Protein AF-A0A6I6IRW6-F1 (afdb_monomer_lite)

pLDDT: mean 80.76, std 16.4, range [36.09, 98.0]

Secondary structure (DSSP, 8-state):
---EEEEEEEEEEE-TT-SB--EEEEEEEEES-SEEEEEEEETTTTEEEEEEEEPPTTSEEEEEEE-GGGT-BTT-TT-PEEEEEEESS-TT-EEEEEESS--EEETT-PPPEEEEEEEEPPGGGT-B-TTSPEEEEEEEEE-S--TT-PPEEEEEEEEETTT--EEEPPPEEEPTTSEEEEEEEE-SEEEEEEEEEEESS-EEEEEEEEEEPPP---TTS--PPEEEEPPPEEEEEE-TTS-EEEEEEEEEEPPTT--EEEEEEEEETTEEEEEEEEEEEE-S-EEEEEEEEEPSEEEEEEEEEEESTTPPPEEEEEEE------PPP--------------------------------PPPP--PPPPP----HHHHHHHHHHHHHHHHHHHHHHHHHHHHTT--HHHHHHHHHHHHHHHHHHHHHHHHHHHHHHHHTTSGGGHHHHHHHHHHHHHHHHHHHHHHHHHHHGGGT-HHHHHHHHHHHHHHHHHHHHHHHHHHHHT-SPPPTTS-GGG--PPPHHHHHHHHS--

Radius of gyration: 40.51 Å; chains: 1; bounding box: 77×99×131 Å

Foldseek 3Di:
DDKAWDWPDKAFEDAPPDQFGFKMKTKTFIPPFQKKKKWKWWDVVTDIWIDIWGQDPRRITMDMTTCNVVRHGLPPQAIKIKMKMARPVHRVHIDIDIDGNHHYDHPPQDFDKDDFDKDFDDLQRLQADLVQFGKIKTKIAGADDRPVNDWWKKWKWKAFPVPRDIDIFDIDGHDHRDIDMTMDTHAFGKIKMWIFTVPPHGDGHDIDIDGHHTRDQDPVRDFAWDKDWDDKDWDLDADPVFWIKIKTKMKTAGDRSFFWWKWKFKDDVPDTPDTAAIDGRHRGIDMGIGIDTHHFDKMKIWTQTPPPPVDGIDIDIDTHHTNPPPDDPDPDDDDDDDDDDDDDDDDDDDDDDDDPPPPDDPPPPPPPPDQDPDDPVLVVLLVQLVVLQVQLLCLLLVLLVCVLQCDDPVCVVVSVVSNVSSPVSNVSSLVSLLVSLVPPVLALVCLVVLVVLLVVLVVQLVVLVVQLVVVVVCVVRGPSSNVSSVVSNVSSVVSNVSSVVSNQQSVSDPPDPPDDPSSRHDDDVVSNCVNPPND

Sequence (535 aa):
MTCLISIAGGIAYRQSNQTQIDQFSVFGVAVDCPEVAVTLSVGTPAQTETATVAVGPTSAWSAQLDMSQYGLSCADASTSINVSVVCTSDPGCTAATKFNNVTCQTLDACPAFEKVGAVALSDAENGCNIDGERRVDLRATLMSAVPSGLPVVAQFCLQNLETGEETFLNAEVLTPQVPFTGTAHLPGGVYLYQLHVISPQPCPGPLGVLDVAACPVTDTGTVCPLVIIGDKTISDKCTPEGRRIVDLSATITPEPGYPADVVLKVMQGDTDIAEIDTVLGATTQTTLSGSRHLVPGDYRVIADVTGPSACNGNGADFTVPPCLFGGPPDLEEPDDTPDNDIPGNDTPGGEDTISTDEDTTRPPPDRTPPPRGGINWCLILFWTGFALFLTGAVAVGVGYCAIGLGVHPIWVGIWALIINVGMVMLIIGTLLLTVWIFLCGSCAINCDALKWFRDVLIVLDVVFAALVALGGVIIALSPLCFVGWIIDVGFTSYLLLLAHFWVFFSGCEEYSDWWPDALQFTMPDSLRAHCGRDG

Organism: NCBI:txid2494550

Structure (mmCIF, N/CA/C/O backbone):
data_AF-A0A6I6IRW6-F1
#
_entry.id   AF-A0A6I6IRW6-F1
#
loop_
_atom_site.group_PDB
_atom_site.id
_atom_site.type_symbol
_atom_site.label_atom_id
_atom_site.label_alt_id
_atom_site.label_comp_id
_atom_site.label_asym_id
_atom_site.label_entity_id
_atom_site.label_seq_id
_atom_site.pdbx_PDB_ins_code
_atom_site.Cartn_x
_atom_site.Cartn_y
_atom_site.Cartn_z
_atom_site.occupancy
_atom_site.B_iso_or_equiv
_atom_site.auth_seq_id
_atom_site.auth_comp_id
_atom_site.auth_asym_id
_atom_site.auth_atom_id
_atom_site.pdbx_PDB_model_num
ATOM 1 N N . MET A 1 1 ? -1.597 40.859 -15.520 1.00 57.78 1 MET A N 1
ATOM 2 C CA . MET A 1 1 ? -2.211 39.694 -14.859 1.00 57.78 1 MET A CA 1
ATOM 3 C C . MET A 1 1 ? -3.279 40.248 -13.940 1.00 57.78 1 MET A C 1
ATOM 5 O O . MET A 1 1 ? -3.002 41.223 -13.253 1.00 57.78 1 MET A O 1
ATOM 9 N N . THR A 1 2 ? -4.517 39.781 -14.062 1.00 79.56 2 THR A N 1
ATOM 10 C CA . THR A 1 2 ? -5.640 40.249 -13.238 1.00 79.56 2 THR A CA 1
ATOM 11 C C . THR A 1 2 ? -5.743 39.337 -12.030 1.00 79.56 2 THR A C 1
ATOM 13 O O . THR A 1 2 ? -6.193 38.205 -12.182 1.00 79.56 2 THR A O 1
ATOM 16 N N . CYS A 1 3 ? -5.327 39.831 -10.864 1.00 88.38 3 CYS A N 1
ATOM 17 C CA . CYS A 1 3 ? -5.538 39.135 -9.602 1.00 88.38 3 CYS A CA 1
ATOM 18 C C . CYS A 1 3 ? -7.039 38.870 -9.402 1.00 88.38 3 CYS A C 1
ATOM 20 O O . CYS A 1 3 ? -7.878 39.741 -9.659 1.00 88.38 3 CYS A O 1
ATOM 22 N N . LEU A 1 4 ? -7.375 37.650 -8.984 1.00 92.69 4 LEU A N 1
ATOM 23 C CA . LEU A 1 4 ? -8.749 37.202 -8.776 1.00 92.69 4 LEU A CA 1
ATOM 24 C C . LEU A 1 4 ? -8.869 36.632 -7.369 1.00 92.69 4 LEU A C 1
ATOM 26 O O . LEU A 1 4 ? -8.273 35.601 -7.085 1.00 92.69 4 LEU A O 1
ATOM 30 N N . ILE A 1 5 ? -9.685 37.253 -6.518 1.00 91.88 5 ILE A N 1
ATOM 31 C CA . ILE A 1 5 ? -10.050 36.710 -5.205 1.00 91.88 5 ILE A CA 1
ATOM 32 C C . ILE A 1 5 ? -11.545 36.411 -5.195 1.00 91.88 5 ILE A C 1
ATOM 34 O O . ILE A 1 5 ? -12.363 37.217 -5.635 1.00 91.88 5 ILE A O 1
ATOM 38 N N . SER A 1 6 ? -11.912 35.250 -4.663 1.00 88.81 6 SER A N 1
ATOM 39 C CA . SER A 1 6 ? -13.294 34.861 -4.406 1.00 88.81 6 SER A CA 1
ATOM 40 C C . SER A 1 6 ? -13.419 34.251 -3.015 1.00 88.81 6 SER A C 1
ATOM 42 O O . SER A 1 6 ? -12.537 33.522 -2.563 1.00 88.81 6 SER A O 1
ATOM 44 N N . ILE A 1 7 ? -14.523 34.555 -2.333 1.00 84.94 7 ILE A N 1
ATOM 45 C CA . ILE A 1 7 ? -14.878 33.947 -1.048 1.00 84.94 7 ILE A CA 1
ATOM 46 C C . ILE A 1 7 ? -15.885 32.842 -1.349 1.00 84.94 7 ILE A C 1
ATOM 48 O O . ILE A 1 7 ? -16.974 33.125 -1.849 1.00 84.94 7 ILE A O 1
ATOM 52 N N . ALA A 1 8 ? -15.519 31.595 -1.066 1.00 72.25 8 ALA A N 1
ATOM 53 C CA . ALA A 1 8 ? -16.353 30.434 -1.360 1.00 72.25 8 ALA A CA 1
ATOM 54 C C . ALA A 1 8 ? -17.365 30.154 -0.239 1.00 72.25 8 ALA A C 1
ATOM 56 O O . ALA A 1 8 ? -18.470 29.684 -0.509 1.00 72.25 8 ALA A O 1
ATOM 57 N N . GLY A 1 9 ? -17.017 30.463 1.013 1.00 76.19 9 GLY A N 1
ATOM 58 C CA . GLY A 1 9 ? -17.899 30.215 2.148 1.00 76.19 9 GLY A CA 1
ATOM 59 C C . GLY A 1 9 ? -17.371 30.745 3.476 1.00 76.19 9 GLY A C 1
ATOM 60 O O . GLY A 1 9 ? -16.243 31.225 3.579 1.00 76.19 9 GLY A O 1
ATOM 61 N N . GLY A 1 10 ? -18.233 30.676 4.490 1.00 79.56 10 GLY A N 1
ATOM 62 C CA . GLY A 1 10 ? -17.945 31.083 5.859 1.00 79.56 10 GLY A CA 1
ATOM 63 C C . GLY A 1 10 ? -18.804 30.292 6.842 1.00 79.56 10 GLY A C 1
ATOM 64 O O . GLY A 1 10 ? -19.973 30.017 6.557 1.00 79.56 10 GLY A O 1
ATOM 65 N N . ILE A 1 11 ? -18.223 29.883 7.969 1.00 78.00 11 ILE A N 1
ATOM 66 C CA . ILE A 1 11 ? -18.845 28.971 8.936 1.00 78.00 11 ILE A CA 1
ATOM 67 C C . ILE A 1 11 ? -18.539 29.452 10.351 1.00 78.00 11 ILE A C 1
ATOM 69 O O . ILE A 1 11 ? -17.380 29.695 10.682 1.00 78.00 11 ILE A O 1
ATOM 73 N N . ALA A 1 12 ? -19.575 29.563 11.187 1.00 83.12 12 ALA A N 1
ATOM 74 C CA . ALA A 1 12 ? -19.415 29.801 12.618 1.00 83.12 12 ALA A CA 1
ATOM 75 C C . ALA A 1 12 ? -19.366 28.494 13.402 1.00 83.12 12 ALA A C 1
ATOM 77 O O . ALA A 1 12 ? -20.133 27.563 13.143 1.00 83.12 12 ALA A O 1
ATOM 78 N N . TYR A 1 13 ? -18.536 28.495 14.432 1.00 75.38 13 TYR A N 1
ATOM 79 C CA . TYR A 1 13 ? -18.331 27.384 15.341 1.00 75.38 13 TYR A CA 1
ATOM 80 C C . TYR A 1 13 ? -18.676 27.774 16.765 1.00 75.38 13 TYR A C 1
ATOM 82 O O . TYR A 1 13 ? -18.408 28.895 17.187 1.00 75.38 13 TYR A O 1
ATOM 90 N N . ARG A 1 14 ? -19.223 26.816 17.508 1.00 82.75 14 ARG A N 1
ATOM 91 C CA . ARG A 1 14 ? -19.451 26.892 18.953 1.00 82.75 14 ARG A CA 1
ATOM 92 C C . ARG A 1 14 ? -18.937 25.627 19.628 1.00 82.75 14 ARG A C 1
ATOM 94 O O . ARG A 1 14 ? -19.037 24.537 19.054 1.00 82.75 14 ARG A O 1
ATOM 101 N N . GLN A 1 15 ? -18.460 25.721 20.860 1.00 76.81 15 GLN A N 1
ATOM 102 C CA . GLN A 1 15 ? -18.271 24.542 21.703 1.00 76.81 15 GLN A CA 1
ATOM 103 C C . GLN A 1 15 ? -19.619 23.856 21.986 1.00 76.81 15 GLN A C 1
ATOM 105 O O . GLN A 1 15 ? -20.660 24.512 22.062 1.00 76.81 15 GLN A O 1
ATOM 110 N N . SER A 1 16 ? -19.630 22.527 22.152 1.00 70.69 16 SER A N 1
ATOM 111 C CA . SER A 1 16 ? -20.863 21.724 22.297 1.00 70.69 16 SER A CA 1
ATOM 112 C C . SER A 1 16 ? -21.790 22.168 23.430 1.00 70.69 16 SER A C 1
ATOM 114 O O . SER A 1 16 ? -23.002 21.980 23.335 1.00 70.69 16 SER A O 1
ATOM 116 N N . ASN A 1 17 ? -21.242 22.821 24.456 1.00 76.69 17 ASN A N 1
ATOM 117 C CA . ASN A 1 17 ? -21.985 23.325 25.610 1.00 76.69 17 ASN A CA 1
ATOM 118 C C . ASN A 1 17 ? -22.231 24.843 25.588 1.00 76.69 17 ASN A C 1
ATOM 120 O O . ASN A 1 17 ? -22.717 25.389 26.578 1.00 76.69 17 ASN A O 1
ATOM 124 N N . GLN A 1 18 ? -21.900 25.536 24.496 1.00 78.38 18 GLN A N 1
ATOM 125 C CA . GLN A 1 18 ? -22.029 26.988 24.391 1.00 78.38 18 GLN A CA 1
ATOM 126 C C . GLN A 1 18 ? -23.021 27.395 23.297 1.00 78.38 18 GLN A C 1
ATOM 128 O O . GLN A 1 18 ? -23.197 26.722 22.282 1.00 78.38 18 GLN A O 1
ATOM 133 N N . THR A 1 19 ? -23.724 28.505 23.521 1.00 80.69 19 THR A N 1
ATOM 134 C CA . THR A 1 19 ? -24.607 29.133 22.523 1.00 80.69 19 THR A CA 1
ATOM 135 C C . THR A 1 19 ? -23.901 30.223 21.722 1.00 80.69 19 THR A C 1
ATOM 137 O O . THR A 1 19 ? -24.458 30.683 20.722 1.00 80.69 19 THR A O 1
ATOM 140 N N . GLN A 1 20 ? -22.705 30.624 22.159 1.00 86.50 20 GLN A N 1
ATOM 141 C CA . GLN A 1 20 ? -21.897 31.662 21.536 1.00 86.50 20 GLN A CA 1
ATOM 142 C C . GLN A 1 20 ? -21.004 31.092 20.432 1.00 86.50 20 GLN A C 1
ATOM 144 O O . GLN A 1 20 ? -20.639 29.920 20.458 1.00 86.50 20 GLN A O 1
ATOM 149 N N . ILE A 1 21 ? -20.707 31.927 19.441 1.00 85.12 21 ILE A N 1
ATOM 150 C CA . ILE A 1 21 ? -19.752 31.652 18.376 1.00 85.12 21 ILE A CA 1
ATOM 151 C C . ILE A 1 21 ? -18.355 31.894 18.941 1.00 85.12 21 ILE A C 1
ATOM 153 O O . ILE A 1 21 ? -18.014 33.025 19.278 1.00 85.12 21 ILE A O 1
ATOM 157 N N . ASP A 1 22 ? -17.552 30.841 18.993 1.00 84.81 22 ASP A N 1
ATOM 158 C CA . ASP A 1 22 ? -16.165 30.889 19.454 1.00 84.81 22 ASP A CA 1
ATOM 159 C C . ASP A 1 22 ? -15.208 31.181 18.306 1.00 84.81 22 ASP A C 1
ATOM 161 O O . ASP A 1 22 ? -14.236 31.907 18.468 1.00 84.81 22 ASP A O 1
ATOM 165 N N . GLN A 1 23 ? -15.479 30.627 17.125 1.00 85.19 23 GLN A N 1
ATOM 166 C CA . GLN A 1 23 ? -14.617 30.778 15.958 1.00 85.19 23 GLN A CA 1
ATOM 167 C C . GLN A 1 23 ? -15.446 30.979 14.697 1.00 85.19 23 GLN A C 1
ATOM 169 O O . GLN A 1 23 ? -16.548 30.446 14.563 1.00 85.19 23 GLN A O 1
ATOM 174 N N . PHE A 1 24 ? -14.895 31.718 13.741 1.00 85.62 24 PHE A N 1
ATOM 175 C CA . PHE A 1 24 ? -15.445 31.830 12.398 1.00 85.62 24 PHE A CA 1
ATOM 176 C C . PHE A 1 24 ? -14.357 31.512 11.379 1.00 85.62 24 PHE A C 1
ATOM 178 O O . PHE A 1 24 ? -13.295 32.134 11.382 1.00 85.62 24 PHE A O 1
ATOM 185 N N . SER A 1 25 ? -14.612 30.528 10.519 1.00 81.50 25 SER A N 1
ATOM 186 C CA . SER A 1 25 ? -13.701 30.174 9.433 1.00 81.50 25 SER A CA 1
ATOM 187 C C . SER A 1 25 ? -14.251 30.652 8.100 1.00 81.50 25 SER A C 1
ATOM 189 O O . SER A 1 25 ? -15.447 30.526 7.839 1.00 81.50 25 SER A O 1
ATOM 191 N N . VAL A 1 26 ? -13.374 31.199 7.264 1.00 84.44 26 VAL A N 1
ATOM 192 C CA . VAL A 1 26 ? -13.672 31.663 5.906 1.00 84.44 26 VAL A CA 1
ATOM 193 C C . VAL A 1 26 ? -12.681 31.018 4.962 1.00 84.44 26 VAL A C 1
ATOM 195 O O . VAL A 1 26 ? -11.491 30.987 5.253 1.00 84.44 26 VAL A O 1
ATOM 198 N N . PHE A 1 27 ? -13.156 30.559 3.814 1.00 85.81 27 PHE A N 1
ATOM 199 C CA . PHE A 1 27 ? -12.310 29.961 2.790 1.00 85.81 27 PHE A CA 1
ATOM 200 C C . PHE A 1 27 ? -12.699 30.450 1.398 1.00 85.81 27 PHE A C 1
ATOM 202 O O . PHE A 1 27 ? -13.825 30.908 1.156 1.00 85.81 27 PHE A O 1
ATOM 209 N N . GLY A 1 28 ? -11.758 30.349 0.468 1.00 84.50 28 GLY A N 1
ATOM 210 C CA . GLY A 1 28 ? -11.929 30.841 -0.888 1.00 84.50 28 GLY A CA 1
ATOM 211 C C . GLY A 1 28 ? -10.771 30.496 -1.810 1.00 84.50 28 GLY A C 1
ATOM 212 O O . GLY A 1 28 ? -9.966 29.611 -1.522 1.00 84.50 28 GLY A O 1
ATOM 213 N N . VAL A 1 29 ? -10.724 31.199 -2.940 1.00 82.50 29 VAL A N 1
ATOM 214 C CA . VAL A 1 29 ? -9.685 31.057 -3.967 1.00 82.50 29 VAL A CA 1
ATOM 215 C C . VAL A 1 29 ? -9.085 32.431 -4.263 1.00 82.50 29 VAL A C 1
ATOM 217 O O . VAL A 1 29 ? -9.817 33.421 -4.297 1.00 82.50 29 VAL A O 1
ATOM 220 N N . ALA A 1 30 ? -7.773 32.506 -4.447 1.00 86.38 30 ALA A N 1
ATOM 221 C CA . ALA A 1 30 ? -7.005 33.694 -4.776 1.00 86.38 30 ALA A CA 1
ATOM 222 C C . ALA A 1 30 ? -5.927 33.342 -5.817 1.00 86.38 30 ALA A C 1
ATOM 224 O O . ALA A 1 30 ? -4.995 32.604 -5.523 1.00 86.38 30 ALA A O 1
ATOM 225 N N . VAL A 1 31 ? -6.061 33.848 -7.041 1.00 88.69 31 VAL A N 1
ATOM 226 C CA . VAL A 1 31 ? -5.102 33.638 -8.140 1.00 88.69 31 VAL A CA 1
ATOM 227 C C . VAL A 1 31 ? -4.170 34.843 -8.225 1.00 88.69 31 VAL A C 1
ATOM 229 O O . VAL A 1 31 ? -4.629 35.979 -8.084 1.00 88.69 31 VAL A O 1
ATOM 232 N N . ASP A 1 32 ? -2.882 34.595 -8.474 1.00 90.69 32 ASP A N 1
ATOM 233 C CA . ASP A 1 32 ? -1.818 35.613 -8.514 1.00 90.69 32 ASP A CA 1
ATOM 234 C C . ASP A 1 32 ? -1.683 36.408 -7.201 1.00 90.69 32 ASP A C 1
ATOM 236 O O . ASP A 1 32 ? -1.299 37.578 -7.191 1.00 90.69 32 ASP A O 1
ATOM 240 N N . CYS A 1 33 ? -2.000 35.764 -6.078 1.00 93.00 33 CYS A N 1
ATOM 241 C CA . CYS A 1 33 ? -1.915 36.345 -4.751 1.00 93.00 33 CYS A CA 1
ATOM 242 C C . CYS A 1 33 ? -1.283 35.326 -3.794 1.00 93.00 33 CYS A C 1
ATOM 244 O O . CYS A 1 33 ? -1.919 34.315 -3.518 1.00 93.00 33 CYS A O 1
ATOM 246 N N . PRO A 1 34 ? -0.052 35.538 -3.300 1.00 90.12 34 PRO A N 1
ATOM 247 C CA . PRO A 1 34 ? 0.618 34.573 -2.427 1.00 90.12 34 PRO A CA 1
ATOM 248 C C . PRO A 1 34 ? 0.048 34.560 -1.002 1.00 90.12 34 PRO A C 1
ATOM 250 O O . PRO A 1 34 ? 0.227 33.588 -0.274 1.00 90.12 34 PRO A O 1
ATOM 253 N N . GLU A 1 35 ? -0.628 35.632 -0.584 1.00 94.19 35 GLU A N 1
ATOM 254 C CA . GLU A 1 35 ? -1.120 35.803 0.779 1.00 94.19 35 GLU A CA 1
ATOM 255 C C . GLU A 1 35 ? -2.319 36.761 0.808 1.00 94.19 35 GLU A C 1
ATOM 257 O O . GLU A 1 35 ? -2.331 37.796 0.135 1.00 94.19 35 GLU A O 1
ATOM 262 N N . VAL A 1 36 ? -3.336 36.427 1.604 1.00 93.69 36 VAL A N 1
ATOM 263 C CA . VAL A 1 36 ? -4.553 37.230 1.758 1.00 93.69 36 VAL A CA 1
ATOM 264 C C . VAL A 1 36 ? -4.755 37.674 3.205 1.00 93.69 36 VAL A C 1
ATOM 266 O O . VAL A 1 36 ? -4.555 36.905 4.145 1.00 93.69 36 VAL A O 1
ATOM 269 N N . ALA A 1 37 ? -5.203 38.917 3.383 1.00 97.19 37 ALA A N 1
ATOM 270 C CA . ALA A 1 37 ? -5.685 39.451 4.651 1.00 97.19 37 ALA A CA 1
ATOM 271 C C . ALA A 1 37 ? -7.216 39.350 4.694 1.00 97.19 37 ALA A C 1
ATOM 273 O O . ALA A 1 37 ? -7.911 39.959 3.879 1.00 97.19 37 ALA A O 1
ATOM 274 N N . VAL A 1 38 ? -7.736 38.574 5.641 1.00 95.56 38 VAL A N 1
ATOM 275 C CA . VAL A 1 38 ? -9.163 38.317 5.850 1.00 95.56 38 VAL A CA 1
ATOM 276 C C . VAL A 1 38 ? -9.634 39.112 7.060 1.00 95.56 38 VAL A C 1
ATOM 278 O O . VAL A 1 38 ? -9.212 38.836 8.178 1.00 95.56 38 VAL A O 1
ATOM 281 N N . THR A 1 39 ? -10.528 40.076 6.852 1.00 96.31 39 THR A N 1
ATOM 282 C CA . THR A 1 39 ? -11.129 40.910 7.899 1.00 96.31 39 THR A CA 1
ATOM 283 C C . THR A 1 39 ? -12.602 40.559 8.085 1.00 96.31 39 THR A C 1
ATOM 285 O O . THR A 1 39 ? -13.400 40.645 7.148 1.00 96.31 39 THR A O 1
ATOM 288 N N . LEU A 1 40 ? -12.986 40.214 9.311 1.00 93.94 40 LEU A N 1
ATOM 289 C CA . LEU A 1 40 ? -14.375 40.074 9.739 1.00 93.94 40 LEU A CA 1
ATOM 290 C C . LEU A 1 40 ? -14.866 41.376 10.360 1.00 93.94 40 LEU A C 1
ATOM 292 O O . LEU A 1 40 ? -14.113 42.072 11.032 1.00 93.94 40 LEU A O 1
ATOM 296 N N . SER A 1 41 ? -16.135 41.716 10.155 1.00 93.00 41 SER A N 1
ATOM 297 C CA . SER A 1 41 ? -16.793 42.850 10.808 1.00 93.00 41 SER A CA 1
ATOM 298 C C . SER A 1 41 ? -18.190 42.464 11.277 1.00 93.00 41 SER A C 1
ATOM 300 O O . SER A 1 41 ? -19.025 42.054 10.461 1.00 93.00 41 SER A O 1
ATOM 302 N N . VAL A 1 42 ? -18.463 42.621 12.576 1.00 90.12 42 VAL A N 1
ATOM 303 C CA . VAL A 1 42 ? -19.736 42.218 13.197 1.00 90.12 42 VAL A CA 1
ATOM 304 C C . VAL A 1 42 ? -20.326 43.325 14.072 1.00 90.12 42 VAL A C 1
ATOM 306 O O . VAL A 1 42 ? -19.604 44.048 14.752 1.00 90.12 42 VAL A O 1
ATOM 309 N N . GLY A 1 43 ? -21.658 43.447 14.060 1.00 81.44 43 GLY A N 1
ATOM 310 C CA . GLY A 1 43 ? -22.417 44.317 14.965 1.00 81.44 43 GLY A CA 1
ATOM 311 C C . GLY A 1 43 ? -22.383 45.819 14.642 1.00 81.44 43 GLY A C 1
ATOM 312 O O . GLY A 1 43 ? -21.871 46.261 13.613 1.00 81.44 43 GLY A O 1
ATOM 313 N N . THR A 1 44 ? -22.988 46.605 15.539 1.00 78.00 44 THR A N 1
ATOM 314 C CA . THR A 1 44 ? -22.980 48.079 15.540 1.00 78.00 44 THR A CA 1
ATOM 315 C C . THR A 1 44 ? -22.814 48.585 16.982 1.00 78.00 44 THR A C 1
ATOM 317 O O . THR A 1 44 ? -23.746 48.400 17.769 1.00 78.00 44 THR A O 1
ATOM 320 N N . PRO A 1 45 ? -21.690 49.237 17.350 1.00 79.62 45 PRO A N 1
ATOM 321 C CA . PRO A 1 45 ? -20.544 49.586 16.500 1.00 79.62 45 PRO A CA 1
ATOM 322 C C . PRO A 1 45 ? -19.818 48.346 15.955 1.00 79.62 45 PRO A C 1
ATOM 324 O O . PRO A 1 45 ? -19.811 47.306 16.604 1.00 79.62 45 PRO A O 1
ATOM 327 N N . ALA A 1 46 ? -19.259 48.458 14.745 1.00 83.50 46 ALA A N 1
ATOM 328 C CA . ALA A 1 46 ? -18.603 47.338 14.077 1.00 83.50 46 ALA A CA 1
ATOM 329 C C . ALA A 1 46 ? -17.332 46.940 14.837 1.00 83.50 46 ALA A C 1
ATOM 331 O O . ALA A 1 46 ? -16.416 47.747 14.991 1.00 83.50 46 ALA A O 1
ATOM 332 N N . GLN A 1 47 ? -17.297 45.700 15.307 1.00 89.12 47 GLN A N 1
ATOM 333 C CA . GLN A 1 47 ? -16.109 45.060 15.858 1.00 89.12 47 GLN A CA 1
ATOM 334 C C . GLN A 1 47 ? -15.413 44.287 14.740 1.00 89.12 47 GLN A C 1
ATOM 336 O O . GLN A 1 47 ? -16.098 43.669 13.920 1.00 89.12 47 GLN A O 1
ATOM 341 N N . THR A 1 48 ? -14.081 44.355 14.675 1.00 91.62 48 THR A N 1
ATOM 342 C CA . THR A 1 48 ? -13.308 43.808 13.555 1.00 91.62 48 THR A CA 1
ATOM 343 C C . THR A 1 48 ? -12.184 42.895 14.010 1.00 91.62 48 THR A C 1
ATOM 345 O O . THR A 1 48 ? -11.376 43.305 14.837 1.00 91.62 48 THR A O 1
ATOM 348 N N . GLU A 1 49 ? -12.076 41.731 13.376 1.00 93.12 49 GLU A N 1
ATOM 349 C CA . GLU A 1 49 ? -10.982 40.771 13.558 1.00 93.12 49 GLU A CA 1
ATOM 350 C C . GLU A 1 49 ? -10.272 40.586 12.214 1.00 93.12 49 GLU A C 1
ATOM 352 O O . GLU A 1 49 ? -10.940 40.595 11.181 1.00 93.12 49 GLU A O 1
ATOM 357 N N . THR A 1 50 ? -8.943 40.458 12.179 1.00 94.62 50 THR A N 1
ATOM 358 C CA . THR A 1 50 ? -8.202 40.248 10.920 1.00 94.62 50 THR A CA 1
ATOM 359 C C . THR A 1 50 ? -7.164 39.147 11.073 1.00 94.62 50 THR A C 1
ATOM 361 O O . THR A 1 50 ? -6.410 39.145 12.040 1.00 94.62 50 THR A O 1
ATOM 364 N N . ALA A 1 51 ? -7.106 38.246 10.095 1.00 92.81 51 ALA A N 1
ATOM 365 C CA . ALA A 1 51 ? -6.103 37.194 9.992 1.00 92.81 51 ALA A CA 1
ATOM 366 C C . ALA A 1 51 ? -5.429 37.242 8.619 1.00 92.81 51 ALA A C 1
ATOM 368 O O . ALA A 1 51 ? -6.082 37.504 7.609 1.00 92.81 51 ALA A O 1
ATOM 369 N N . THR A 1 52 ? -4.133 36.960 8.584 1.00 94.75 52 THR A N 1
ATOM 370 C CA . THR A 1 52 ? -3.350 36.877 7.349 1.00 94.75 52 THR A CA 1
ATOM 371 C C . THR A 1 52 ? -2.994 35.423 7.089 1.00 94.75 52 THR A C 1
ATOM 373 O O . THR A 1 52 ? -2.488 34.755 7.990 1.00 94.75 52 THR A O 1
ATOM 376 N N . VAL A 1 53 ? -3.272 34.925 5.884 1.00 86.50 53 VAL A N 1
ATOM 377 C CA . VAL A 1 53 ? -3.053 33.518 5.526 1.00 86.50 53 VAL A CA 1
ATOM 378 C C . VAL A 1 53 ? -2.392 33.381 4.162 1.00 86.50 53 VAL A C 1
ATOM 380 O O . VAL A 1 53 ? -2.739 34.088 3.214 1.00 86.50 53 VAL A O 1
ATOM 383 N N . ALA A 1 54 ? -1.439 32.455 4.072 1.00 86.94 54 ALA A N 1
ATOM 384 C CA . ALA A 1 54 ? -0.803 32.096 2.814 1.00 86.94 54 ALA A CA 1
ATOM 385 C C . ALA A 1 54 ? -1.805 31.393 1.889 1.00 86.94 54 ALA A C 1
ATOM 387 O O . ALA A 1 54 ? -2.664 30.626 2.336 1.00 86.94 54 ALA A O 1
ATOM 388 N N . VAL A 1 55 ? -1.685 31.656 0.593 1.00 78.19 55 VAL A N 1
ATOM 389 C CA . VAL A 1 55 ? -2.472 31.002 -0.449 1.00 78.19 55 VAL A CA 1
ATOM 390 C C . VAL A 1 55 ? -1.709 29.774 -0.928 1.00 78.19 55 VAL A C 1
ATOM 392 O O . VAL A 1 55 ? -0.523 29.845 -1.249 1.00 78.19 55 VAL A O 1
ATOM 395 N N . GLY A 1 56 ? -2.392 28.632 -0.952 1.00 66.00 56 GLY A N 1
ATOM 396 C CA . GLY A 1 56 ? -1.810 27.370 -1.383 1.00 66.00 56 GLY A CA 1
ATOM 397 C C . GLY A 1 56 ? -1.503 27.334 -2.887 1.00 66.00 56 GLY A C 1
ATOM 398 O O . GLY A 1 56 ? -1.990 28.168 -3.655 1.00 66.00 56 GLY A O 1
ATOM 399 N N . PRO A 1 57 ? -0.754 26.319 -3.349 1.00 60.12 57 PRO A N 1
ATOM 400 C CA . PRO A 1 57 ? -0.351 26.186 -4.753 1.00 60.12 57 PRO A CA 1
ATOM 401 C C . PRO A 1 57 ? -1.538 26.050 -5.725 1.00 60.12 57 PRO A C 1
ATOM 403 O O . PRO A 1 57 ? -1.429 26.410 -6.893 1.00 60.12 57 PRO A O 1
ATOM 406 N N . THR A 1 58 ? -2.702 25.599 -5.247 1.00 57.53 58 THR A N 1
ATOM 407 C CA . THR A 1 58 ? -3.955 25.507 -6.019 1.00 57.53 58 THR A CA 1
ATOM 408 C C . THR A 1 58 ? -4.763 26.802 -6.037 1.00 57.53 58 THR A C 1
ATOM 410 O O . THR A 1 58 ? -5.931 26.794 -6.421 1.00 57.53 58 THR A O 1
ATOM 413 N N . SER A 1 59 ? -4.181 27.917 -5.586 1.00 77.94 59 SER A N 1
ATOM 414 C CA . SER A 1 59 ? -4.891 29.177 -5.349 1.00 77.94 59 SER A CA 1
ATOM 415 C C . SER A 1 59 ? -5.929 29.110 -4.215 1.00 77.94 59 SER A C 1
ATOM 417 O O . SER A 1 59 ? -6.639 30.082 -3.998 1.00 77.94 59 SER A O 1
ATOM 419 N N . ALA A 1 60 ? -6.062 28.010 -3.466 1.00 71.56 60 ALA A N 1
ATOM 420 C CA . ALA A 1 60 ? -7.001 27.920 -2.343 1.00 71.56 60 ALA A CA 1
ATOM 421 C C . ALA A 1 60 ? -6.445 28.572 -1.063 1.00 71.56 60 ALA A C 1
ATOM 423 O O . ALA A 1 60 ? -5.243 28.531 -0.804 1.00 71.56 60 ALA A O 1
ATOM 424 N N . TRP A 1 61 ? -7.323 29.135 -0.230 1.00 83.19 61 TRP A N 1
ATOM 425 C CA . TRP A 1 61 ? -6.964 29.686 1.082 1.00 83.19 61 TRP A CA 1
ATOM 426 C C . TRP A 1 61 ? -8.071 29.454 2.119 1.00 83.19 61 TRP A C 1
ATOM 428 O O . TRP A 1 61 ? -9.250 29.321 1.778 1.00 83.19 61 TRP A O 1
ATOM 438 N N . SER A 1 62 ? -7.690 29.423 3.400 1.00 81.62 62 SER A N 1
ATOM 439 C CA . SER A 1 62 ? -8.605 29.330 4.543 1.00 81.62 62 SER A CA 1
ATOM 440 C C . SER A 1 62 ? -8.056 30.127 5.721 1.00 81.62 62 SER A C 1
ATOM 442 O O . SER A 1 62 ? -6.874 30.029 6.036 1.00 81.62 62 SER A O 1
ATOM 444 N N . ALA A 1 63 ? -8.914 30.912 6.366 1.00 82.25 63 ALA A N 1
ATOM 445 C CA . ALA A 1 63 ? -8.607 31.667 7.570 1.00 82.25 63 ALA A CA 1
ATOM 446 C C . ALA A 1 63 ? -9.541 31.256 8.710 1.00 82.25 63 ALA A C 1
ATOM 448 O O . ALA A 1 63 ? -10.731 31.002 8.503 1.00 82.25 63 ALA A O 1
ATOM 449 N N . GLN A 1 64 ? -8.998 31.222 9.924 1.00 83.19 64 GLN A N 1
ATOM 450 C CA . GLN A 1 64 ? -9.750 31.068 11.165 1.00 83.19 64 GLN A CA 1
ATOM 451 C C . GLN A 1 64 ? -9.580 32.325 12.005 1.00 83.19 64 GLN A C 1
ATOM 453 O O . GLN A 1 64 ? -8.463 32.803 12.188 1.00 83.19 64 GLN A O 1
ATOM 458 N N . LEU A 1 65 ? -10.690 32.847 12.514 1.00 89.31 65 LEU A N 1
ATOM 459 C CA . LEU A 1 65 ? -10.712 34.038 13.348 1.00 89.31 65 LEU A CA 1
ATOM 460 C C . LEU A 1 65 ? -11.446 33.728 14.654 1.00 89.31 65 LEU A C 1
ATOM 462 O O . LEU A 1 65 ? -12.506 33.094 14.641 1.00 89.31 65 LEU A O 1
ATOM 466 N N . ASP A 1 66 ? -10.863 34.156 15.773 1.00 86.75 66 ASP A N 1
ATOM 467 C CA . ASP A 1 66 ? -11.440 34.001 17.109 1.00 86.75 66 ASP A CA 1
ATOM 468 C C . ASP A 1 66 ? -12.557 35.033 17.311 1.00 86.75 66 ASP A C 1
ATOM 470 O O . ASP A 1 66 ? -12.362 36.241 17.164 1.00 86.75 66 ASP A O 1
ATOM 474 N N . MET A 1 67 ? -13.749 34.536 17.627 1.00 87.62 67 MET A N 1
ATOM 475 C CA . MET A 1 67 ? -14.955 35.332 17.827 1.00 87.62 67 MET A CA 1
ATOM 476 C C . MET A 1 67 ? -15.456 35.301 19.273 1.00 87.62 67 MET A C 1
ATOM 478 O O . MET A 1 67 ? -16.442 35.978 19.581 1.00 87.62 67 MET A O 1
ATOM 482 N N . SER A 1 68 ? -14.773 34.572 20.163 1.00 84.44 68 SER A N 1
ATOM 483 C CA . SER A 1 68 ? -15.188 34.350 21.555 1.00 84.44 68 SER A CA 1
ATOM 484 C C . SER A 1 68 ? -15.396 35.657 22.333 1.00 84.44 68 SER A C 1
ATOM 486 O O . SER A 1 68 ? -16.292 35.770 23.170 1.00 84.44 68 SER A O 1
ATOM 488 N N . GLN A 1 69 ? -14.631 36.698 21.999 1.00 87.19 69 GLN A N 1
ATOM 489 C CA . GLN A 1 69 ? -14.714 38.027 22.611 1.00 87.19 69 GLN A CA 1
ATOM 490 C C . GLN A 1 69 ? -15.951 38.852 22.207 1.00 87.19 69 GLN A C 1
ATOM 492 O O . GLN A 1 69 ? -16.283 39.827 22.884 1.00 87.19 69 GLN A O 1
ATOM 497 N N . TYR A 1 70 ? -16.649 38.484 21.128 1.00 86.44 70 TYR A N 1
ATOM 498 C CA . TYR A 1 70 ? -17.756 39.274 20.573 1.00 86.44 70 TYR A CA 1
ATOM 499 C C . TYR A 1 70 ? -19.138 38.828 21.070 1.00 86.44 70 TYR A C 1
ATOM 501 O O . TYR A 1 70 ? -20.138 39.492 20.798 1.00 86.44 70 TYR A O 1
ATOM 509 N N . GLY A 1 71 ? -19.209 37.723 21.824 1.00 83.69 71 GLY A N 1
ATOM 510 C CA . GLY A 1 71 ? -20.434 37.255 22.484 1.00 83.69 71 GLY A CA 1
ATOM 511 C C . GLY A 1 71 ? -21.589 36.929 21.531 1.00 83.69 71 GLY A C 1
ATOM 512 O O . GLY A 1 71 ? -22.751 36.955 21.941 1.00 83.69 71 GLY A O 1
ATOM 513 N N . LEU A 1 72 ? -21.284 36.655 20.260 1.00 85.12 72 LEU A N 1
ATOM 514 C CA . LEU A 1 72 ? -22.272 36.453 19.204 1.00 85.12 72 LEU A CA 1
ATOM 515 C C . LEU A 1 72 ? -23.014 35.141 19.427 1.00 85.12 72 LEU A C 1
ATOM 517 O O . LEU A 1 72 ? -22.386 34.099 19.541 1.00 85.12 72 LEU A O 1
ATOM 521 N N . SER A 1 73 ? -24.343 35.172 19.470 1.00 82.31 73 SER A N 1
ATOM 522 C CA . SER A 1 73 ? -25.153 33.967 19.656 1.00 82.31 73 SER A CA 1
ATOM 523 C C . SER A 1 73 ? -25.523 33.330 18.322 1.00 82.31 73 SER A C 1
ATOM 525 O O . SER A 1 73 ? -25.985 33.996 17.395 1.00 82.31 73 SER A O 1
ATOM 527 N N . CYS A 1 74 ? -25.428 32.006 18.270 1.00 71.88 74 CYS A N 1
ATOM 528 C CA . CYS A 1 74 ? -25.902 31.186 17.159 1.00 71.88 74 CYS A CA 1
ATOM 529 C C . CYS A 1 74 ? -27.422 31.224 16.953 1.00 71.88 74 CYS A C 1
ATOM 531 O O . CYS A 1 74 ? -27.910 30.851 15.889 1.00 71.88 74 CYS A O 1
ATOM 533 N N . ALA A 1 75 ? -28.177 31.618 17.982 1.00 68.94 75 ALA A N 1
ATOM 534 C CA . ALA A 1 75 ? -29.636 31.687 17.936 1.00 68.94 75 ALA A CA 1
ATOM 535 C C . ALA A 1 75 ? -30.158 33.033 17.404 1.00 68.94 75 ALA A C 1
ATOM 537 O O . ALA A 1 75 ? -31.340 33.142 17.070 1.00 68.94 75 ALA A O 1
ATOM 538 N N . ASP A 1 76 ? -29.298 34.048 17.308 1.00 71.88 76 ASP A N 1
ATOM 539 C CA . ASP A 1 76 ? -29.704 35.377 16.870 1.00 71.88 76 ASP A CA 1
ATOM 540 C C . ASP A 1 76 ? -29.716 35.439 15.341 1.00 71.88 76 ASP A C 1
ATOM 542 O O . ASP A 1 76 ? -28.706 35.704 14.691 1.00 71.88 76 ASP A O 1
ATOM 546 N N . ALA A 1 77 ? -30.902 35.246 14.757 1.00 56.16 77 ALA A N 1
ATOM 547 C CA . ALA A 1 77 ? -31.153 35.390 13.317 1.00 56.16 77 ALA A CA 1
ATOM 548 C C . ALA A 1 77 ? -30.811 36.794 12.762 1.00 56.16 77 ALA A C 1
ATOM 550 O O . ALA A 1 77 ? -30.822 37.017 11.555 1.00 56.16 77 ALA A O 1
ATOM 551 N N . SER A 1 78 ? -30.513 37.765 13.630 1.00 62.25 78 SER A N 1
ATOM 552 C CA . SER A 1 78 ? -30.055 39.106 13.259 1.00 62.25 78 SER A CA 1
ATOM 553 C C . SER A 1 78 ? -28.535 39.242 13.132 1.00 62.25 78 SER A C 1
ATOM 555 O O . SER A 1 78 ? -28.065 40.300 12.713 1.00 62.25 78 SER A O 1
ATOM 557 N N . THR A 1 79 ? -27.750 38.223 13.491 1.00 72.38 79 THR A N 1
ATOM 558 C CA . THR A 1 79 ? -26.287 38.305 13.430 1.00 72.38 79 THR A CA 1
ATOM 559 C C . THR A 1 79 ? -25.822 38.202 11.981 1.00 72.38 79 THR A C 1
ATOM 561 O O . THR A 1 79 ? -25.845 37.130 11.376 1.00 72.38 79 THR A O 1
ATOM 564 N N . SER A 1 80 ? -25.402 39.330 11.405 1.00 84.31 80 SER A N 1
ATOM 565 C CA . SER A 1 80 ? -24.739 39.355 10.101 1.00 84.31 80 SER A CA 1
ATOM 566 C C . SER A 1 80 ? -23.238 39.550 10.261 1.00 84.31 80 SER A C 1
ATOM 568 O O . SER A 1 80 ? -22.820 40.531 10.881 1.00 84.31 80 SER A O 1
ATOM 570 N N . ILE A 1 81 ? -22.450 38.665 9.655 1.00 88.94 81 ILE A N 1
ATOM 571 C CA . ILE A 1 81 ? -20.988 38.755 9.621 1.00 88.94 81 ILE A CA 1
ATOM 572 C C . ILE A 1 81 ? -20.586 39.243 8.229 1.00 88.94 81 ILE A C 1
ATOM 574 O O . ILE A 1 81 ? -20.889 38.593 7.225 1.00 88.94 81 ILE A O 1
ATOM 578 N N . ASN A 1 82 ? -19.939 40.406 8.160 1.00 93.56 82 ASN A N 1
ATOM 579 C CA . ASN A 1 82 ? -19.351 40.899 6.917 1.00 93.56 82 ASN A CA 1
ATOM 580 C C . ASN A 1 82 ? -17.902 40.425 6.842 1.00 93.56 82 ASN A C 1
ATOM 582 O O . ASN A 1 82 ? -17.172 40.528 7.825 1.00 93.56 82 ASN A O 1
ATOM 586 N N . VAL A 1 83 ? -17.492 39.929 5.681 1.00 94.56 83 VAL A N 1
ATOM 587 C CA . VAL A 1 83 ? -16.133 39.454 5.425 1.00 94.56 83 VAL A CA 1
ATOM 588 C C . VAL A 1 83 ? -15.556 40.241 4.265 1.00 94.56 83 VAL A C 1
ATOM 590 O O . VAL A 1 83 ? -16.193 40.339 3.217 1.00 94.56 83 VAL A O 1
ATOM 593 N N . SER A 1 84 ? -14.354 40.772 4.448 1.00 96.56 84 SER A N 1
ATOM 594 C CA . SER A 1 84 ? -13.552 41.402 3.403 1.00 96.56 84 SER A CA 1
ATOM 595 C C . SER A 1 84 ? -12.219 40.677 3.299 1.00 96.56 84 SER A C 1
ATOM 597 O O . SER A 1 84 ? -11.596 40.388 4.313 1.00 96.56 84 SER A O 1
ATOM 599 N N . VAL A 1 85 ? -11.774 40.398 2.082 1.00 95.12 85 VAL A N 1
ATOM 600 C CA . VAL A 1 85 ? -10.501 39.741 1.785 1.00 95.12 85 VAL A CA 1
ATOM 601 C C . VAL A 1 85 ? -9.721 40.627 0.831 1.00 95.12 85 VAL A C 1
ATOM 603 O O . VAL A 1 85 ? -10.277 41.102 -0.160 1.00 95.12 85 VAL A O 1
ATOM 606 N N . VAL A 1 86 ? -8.451 40.865 1.140 1.00 96.88 86 VAL A N 1
ATOM 607 C CA . VAL A 1 86 ? -7.555 41.731 0.366 1.00 96.88 86 VAL A CA 1
ATOM 608 C C . VAL A 1 86 ? -6.257 40.981 0.095 1.00 96.88 86 VAL A C 1
ATOM 610 O O . VAL A 1 86 ? -5.700 40.384 1.015 1.00 96.88 86 VAL A O 1
ATOM 613 N N . CYS A 1 87 ? -5.760 41.014 -1.141 1.00 96.38 87 CYS A N 1
ATOM 614 C CA . CYS A 1 87 ? -4.429 40.489 -1.435 1.00 96.38 87 CYS A CA 1
ATOM 615 C C . CYS A 1 87 ? -3.357 41.371 -0.785 1.00 96.38 87 CYS A C 1
ATOM 617 O O . CYS A 1 87 ? -3.353 42.584 -1.004 1.00 96.38 87 CYS A O 1
ATOM 619 N N . THR A 1 88 ? -2.420 40.802 -0.023 1.00 95.69 88 THR A N 1
ATOM 620 C CA . THR A 1 88 ? -1.413 41.626 0.672 1.00 95.69 88 THR A CA 1
ATOM 621 C C . THR A 1 88 ? -0.386 42.232 -0.286 1.00 95.69 88 THR A C 1
ATOM 623 O O . THR A 1 88 ? 0.112 43.330 -0.034 1.00 95.69 88 THR A O 1
ATOM 626 N N . SER A 1 89 ? -0.126 41.580 -1.426 1.00 93.69 89 SER A N 1
ATOM 627 C CA . SER A 1 89 ? 0.764 42.088 -2.480 1.00 93.69 89 SER A CA 1
ATOM 628 C C . SER A 1 89 ? 0.091 43.042 -3.476 1.00 93.69 89 SER A C 1
ATOM 630 O O . SER A 1 89 ? 0.791 43.810 -4.134 1.00 93.69 89 SER A O 1
ATOM 632 N N . ASP A 1 90 ? -1.241 43.014 -3.596 1.00 94.31 90 ASP A N 1
ATOM 633 C CA . ASP A 1 90 ? -2.020 43.910 -4.464 1.00 94.31 90 ASP A CA 1
ATOM 634 C C . ASP A 1 90 ? -3.305 44.378 -3.755 1.00 94.31 90 ASP A C 1
ATOM 636 O O . ASP A 1 90 ? -4.355 43.740 -3.872 1.00 94.31 90 ASP A O 1
ATOM 640 N N . PRO A 1 91 ? -3.265 45.522 -3.050 1.00 91.12 91 PRO A N 1
ATOM 641 C CA . PRO A 1 91 ? -4.418 46.042 -2.315 1.00 91.12 91 PRO A CA 1
ATOM 642 C C . PRO A 1 91 ? -5.648 46.362 -3.181 1.00 91.12 91 PRO A C 1
ATOM 644 O O . PRO A 1 91 ? -6.736 46.550 -2.639 1.00 91.12 91 PRO A O 1
ATOM 647 N N . GLY A 1 92 ? -5.498 46.463 -4.510 1.00 92.38 92 GLY A N 1
ATOM 648 C CA . GLY A 1 92 ? -6.621 46.636 -5.436 1.00 92.38 92 GLY A CA 1
ATOM 649 C C . GLY A 1 92 ? -7.412 45.346 -5.669 1.00 92.38 92 GLY A C 1
ATOM 650 O O . GLY A 1 92 ? -8.574 45.397 -6.076 1.00 92.38 92 GLY A O 1
ATOM 651 N N . CYS A 1 93 ? -6.808 44.195 -5.374 1.00 95.31 93 CYS A N 1
ATOM 652 C CA . CYS A 1 93 ? -7.420 42.886 -5.493 1.00 95.31 93 CYS A CA 1
ATOM 653 C C . CYS A 1 93 ? -8.174 42.539 -4.207 1.00 95.31 93 CYS A C 1
ATOM 655 O O . CYS A 1 93 ? -7.580 42.190 -3.184 1.00 95.31 93 CYS A O 1
ATOM 657 N N . THR A 1 94 ? -9.501 42.676 -4.249 1.00 96.12 94 THR A N 1
ATOM 658 C CA . THR A 1 94 ? -10.362 42.514 -3.073 1.00 96.12 94 THR A CA 1
ATOM 659 C C . THR A 1 94 ? -11.616 41.710 -3.389 1.00 96.12 94 THR A C 1
ATOM 661 O O . THR A 1 94 ? -12.118 41.722 -4.513 1.00 96.12 94 THR A O 1
ATOM 664 N N . ALA A 1 95 ? -12.146 41.035 -2.375 1.00 94.31 95 A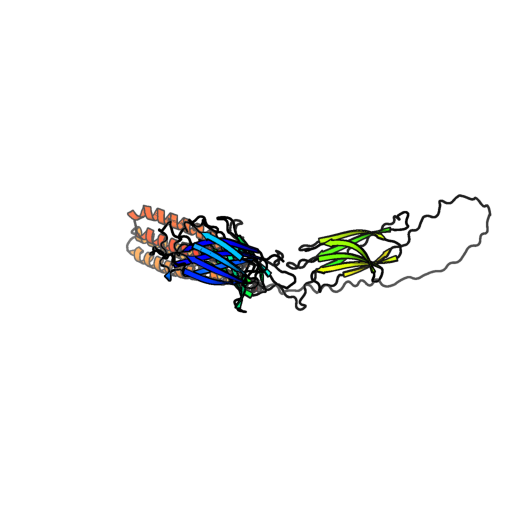LA A N 1
ATOM 665 C CA . ALA A 1 95 ? -13.461 40.412 -2.405 1.00 94.31 95 ALA A CA 1
ATOM 666 C C . ALA A 1 95 ? -14.174 40.676 -1.080 1.00 94.31 95 ALA A C 1
ATOM 668 O O . ALA A 1 95 ? -13.552 40.659 -0.022 1.00 94.31 95 ALA A O 1
ATOM 669 N N . ALA A 1 96 ? -15.486 40.891 -1.121 1.00 94.12 96 ALA A N 1
ATOM 670 C CA . ALA A 1 96 ? -16.285 41.047 0.085 1.00 94.12 96 ALA A CA 1
ATOM 671 C C . ALA A 1 96 ? -17.588 40.262 -0.032 1.00 94.12 96 ALA A C 1
ATOM 673 O O . ALA A 1 96 ? -18.196 40.197 -1.101 1.00 94.12 96 ALA A O 1
ATOM 674 N N . THR A 1 97 ? -18.029 39.675 1.075 1.00 92.88 97 THR A N 1
ATOM 675 C CA . THR A 1 97 ? -19.314 38.983 1.162 1.00 92.88 97 THR A CA 1
ATOM 676 C C . THR A 1 97 ? -19.957 39.208 2.523 1.00 92.88 97 THR A C 1
ATOM 678 O O . THR A 1 97 ? -19.297 39.555 3.503 1.00 92.88 97 THR A O 1
ATOM 681 N N . LYS A 1 98 ? -21.273 39.018 2.585 1.00 90.88 98 LYS A N 1
ATOM 682 C CA . LYS A 1 98 ? -22.055 39.138 3.812 1.00 90.88 98 LYS A CA 1
ATOM 683 C C . LYS A 1 98 ? -22.777 37.829 4.079 1.00 90.88 98 LYS A C 1
ATOM 685 O O . LYS A 1 98 ? -23.631 37.424 3.292 1.00 90.88 98 LYS A O 1
ATOM 690 N N . PHE A 1 99 ? -22.488 37.215 5.221 1.00 83.44 99 PHE A N 1
ATOM 691 C CA . PHE A 1 99 ? -23.190 36.025 5.680 1.00 83.44 99 PHE A CA 1
ATOM 692 C C . PHE A 1 99 ? -24.359 36.438 6.574 1.00 83.44 99 PHE A C 1
ATOM 694 O O . PHE A 1 99 ? -24.172 36.951 7.680 1.00 83.44 99 PHE A O 1
ATOM 701 N N . ASN A 1 100 ? -25.574 36.234 6.068 1.00 82.00 100 ASN A N 1
ATOM 702 C CA . ASN A 1 100 ? -26.806 36.351 6.846 1.00 82.00 100 ASN A CA 1
ATOM 703 C C . ASN A 1 100 ? -27.191 34.955 7.351 1.00 82.00 100 ASN A C 1
ATOM 705 O O . ASN A 1 100 ? -27.040 33.992 6.602 1.00 82.00 100 ASN A O 1
ATOM 709 N N . ASN A 1 101 ? -27.726 34.847 8.572 1.00 70.31 101 ASN A N 1
ATOM 710 C CA . ASN A 1 101 ? -28.148 33.570 9.169 1.00 70.31 101 ASN A CA 1
ATOM 711 C C . ASN A 1 101 ? -27.030 32.519 9.186 1.00 70.31 101 ASN A C 1
ATOM 713 O O . ASN A 1 101 ? -27.170 31.421 8.644 1.00 70.31 101 ASN A O 1
ATOM 717 N N . VAL A 1 102 ? -25.897 32.876 9.788 1.00 69.38 102 VAL A N 1
ATOM 718 C CA . VAL A 1 102 ? -24.752 31.974 9.898 1.00 69.38 102 VAL A CA 1
ATOM 719 C C . VAL A 1 102 ? -25.170 30.706 10.645 1.00 69.38 102 VAL A C 1
ATOM 721 O O . VAL A 1 102 ? -25.568 30.756 11.807 1.00 69.38 102 VAL A O 1
ATOM 724 N N . THR A 1 103 ? -25.093 29.559 9.969 1.00 66.75 103 THR A N 1
ATOM 725 C CA . THR A 1 103 ? -25.409 28.270 10.589 1.00 66.75 103 THR A CA 1
ATOM 726 C C . THR A 1 103 ? -24.254 27.875 11.497 1.00 66.75 103 THR A C 1
ATOM 728 O O . THR A 1 103 ? -23.143 27.653 11.020 1.00 66.75 103 THR A O 1
ATOM 731 N N . CYS A 1 104 ? -24.508 27.797 12.801 1.00 69.94 104 CYS A N 1
ATOM 732 C CA . CYS A 1 104 ? -23.491 27.372 13.748 1.00 69.94 104 CYS A CA 1
ATOM 733 C C . CYS A 1 104 ? -23.315 25.862 13.769 1.00 69.94 104 CYS A C 1
ATOM 735 O O . CYS A 1 104 ? -24.284 25.114 13.915 1.00 69.94 104 CYS A O 1
ATOM 737 N N . GLN A 1 105 ? -22.060 25.438 13.723 1.00 69.06 105 GLN A N 1
ATOM 738 C CA . GLN A 1 105 ? -21.666 24.049 13.905 1.00 69.06 105 GLN A CA 1
ATOM 739 C C . GLN A 1 105 ? -21.009 23.860 15.267 1.00 69.06 105 GLN A C 1
ATOM 741 O O . GLN A 1 105 ? -20.349 24.753 15.792 1.00 69.06 105 GLN A O 1
ATOM 746 N N . THR A 1 106 ? -21.220 22.695 15.868 1.00 67.38 106 THR A N 1
ATOM 747 C CA . THR A 1 106 ? -20.470 22.287 17.057 1.00 67.38 106 THR A CA 1
ATOM 748 C C . THR A 1 106 ? -19.087 21.804 16.635 1.00 67.38 106 THR A C 1
ATOM 750 O O . THR A 1 106 ? -19.013 20.973 15.731 1.00 67.38 106 THR A O 1
ATOM 753 N N . LEU A 1 107 ? -18.029 22.271 17.309 1.00 59.78 107 LEU A N 1
ATOM 754 C CA . LEU A 1 107 ? -16.633 21.867 17.048 1.00 59.78 107 LEU A CA 1
ATOM 755 C C . LEU A 1 107 ? -16.394 20.338 17.099 1.00 59.78 107 LEU A C 1
ATOM 757 O O . LEU A 1 107 ? -15.399 19.854 16.572 1.00 59.78 107 LEU A O 1
ATOM 761 N N . ASP A 1 108 ? -17.300 19.570 17.707 1.00 57.78 108 ASP A N 1
ATOM 762 C CA . ASP A 1 108 ? -17.114 18.140 17.990 1.00 57.78 108 ASP A CA 1
ATOM 763 C C . ASP A 1 108 ? -17.450 17.188 16.816 1.00 57.78 108 ASP A C 1
ATOM 765 O O . ASP A 1 108 ? -17.475 15.974 17.004 1.00 57.78 108 ASP A O 1
ATOM 769 N N . ALA A 1 109 ? -17.726 17.689 15.605 1.00 62.56 109 ALA A N 1
ATOM 770 C CA . ALA A 1 109 ? -18.156 16.862 14.467 1.00 62.56 109 ALA A CA 1
ATOM 771 C C . ALA A 1 109 ? -17.179 16.914 13.278 1.00 62.56 109 ALA A C 1
ATOM 773 O O . ALA A 1 109 ? -17.543 17.343 12.181 1.00 62.56 109 ALA A O 1
ATOM 774 N N . CYS A 1 110 ? -15.938 16.459 13.476 1.00 74.31 110 CYS A N 1
ATOM 775 C CA . CYS A 1 110 ? -15.030 16.237 12.350 1.00 74.31 110 CYS A CA 1
ATOM 776 C C . CYS A 1 110 ? -15.600 15.161 11.403 1.00 74.31 110 CYS A C 1
ATOM 778 O O . CYS A 1 110 ? -16.171 14.171 11.876 1.00 74.31 110 CYS A O 1
ATOM 780 N N . PRO A 1 111 ? -15.470 15.325 10.072 1.00 81.75 111 PRO A N 1
ATOM 781 C CA . PRO A 1 111 ? -15.960 14.333 9.125 1.00 81.75 111 PRO A CA 1
ATOM 782 C C . PRO A 1 111 ? -15.283 12.978 9.355 1.00 81.75 111 PRO A C 1
ATOM 784 O O . PRO A 1 111 ? -14.070 12.906 9.550 1.00 81.75 111 PRO A O 1
ATOM 787 N N . ALA A 1 112 ? -16.068 11.900 9.330 1.00 81.19 112 ALA A N 1
ATOM 788 C CA . ALA A 1 112 ? -15.545 10.546 9.457 1.00 81.19 112 ALA A CA 1
ATOM 789 C C . ALA A 1 112 ? -15.057 10.025 8.098 1.00 81.19 112 ALA A C 1
ATOM 791 O O . ALA A 1 112 ? -15.771 10.105 7.092 1.00 81.19 112 ALA A O 1
ATOM 792 N N . PHE A 1 113 ? -13.857 9.451 8.091 1.00 84.38 113 PHE A N 1
ATOM 793 C CA . PHE A 1 113 ? -13.232 8.859 6.913 1.00 84.38 113 PHE A CA 1
ATOM 794 C C . PHE A 1 113 ? -13.079 7.354 7.088 1.00 84.38 113 PHE A C 1
ATOM 796 O O . PHE A 1 113 ? -12.699 6.880 8.156 1.00 84.38 113 PHE A O 1
ATOM 803 N N . GLU A 1 114 ? -13.323 6.618 6.013 1.00 79.44 114 GLU A N 1
ATOM 804 C CA . GLU A 1 114 ? -12.998 5.202 5.895 1.00 79.44 114 GLU A CA 1
ATOM 805 C C . GLU A 1 114 ? -11.864 5.033 4.890 1.00 79.44 114 GLU A C 1
ATOM 807 O O . GLU A 1 114 ? -11.702 5.845 3.971 1.00 79.44 114 GLU A O 1
ATOM 812 N N . LYS A 1 115 ? -11.123 3.930 5.030 1.00 68.12 115 LYS A N 1
ATOM 813 C CA . LYS A 1 115 ? -10.149 3.472 4.030 1.00 68.12 115 LYS A CA 1
ATOM 814 C C . LYS A 1 115 ? -9.141 4.559 3.647 1.00 68.12 115 LYS A C 1
ATOM 816 O O . LYS A 1 115 ? -8.896 4.785 2.464 1.00 68.12 115 LYS A O 1
ATOM 821 N N . VAL A 1 116 ? -8.587 5.249 4.646 1.00 79.81 116 VAL A N 1
ATOM 822 C CA . VAL A 1 116 ? -7.471 6.167 4.404 1.00 79.81 116 VAL A CA 1
ATOM 823 C C . VAL A 1 116 ? -6.195 5.353 4.312 1.00 79.81 116 VAL A C 1
ATOM 825 O O . VAL A 1 116 ? -5.755 4.762 5.296 1.00 79.81 116 VAL A O 1
ATOM 828 N N . GLY A 1 117 ? -5.636 5.296 3.115 1.00 79.75 117 GLY A N 1
ATOM 829 C CA . GLY A 1 117 ? -4.467 4.491 2.808 1.00 79.75 117 GLY A CA 1
ATOM 830 C C . GLY A 1 117 ? -3.570 5.197 1.811 1.00 79.75 117 GLY A C 1
ATOM 831 O O . GLY A 1 117 ? -4.015 6.059 1.054 1.00 79.75 117 GLY A O 1
ATOM 832 N N . ALA A 1 118 ? -2.308 4.807 1.814 1.00 80.38 118 ALA A N 1
ATOM 833 C CA . ALA A 1 118 ? -1.345 5.170 0.796 1.00 80.38 118 ALA A CA 1
ATOM 834 C C . ALA A 1 118 ? -0.769 3.880 0.219 1.00 80.38 118 ALA A C 1
ATOM 836 O O . ALA A 1 118 ? -0.504 2.936 0.963 1.00 80.38 118 ALA A O 1
ATOM 837 N N . VAL A 1 119 ? -0.612 3.834 -1.098 1.00 81.00 119 VAL A N 1
ATOM 838 C CA . VAL A 1 119 ? 0.001 2.713 -1.805 1.00 81.00 119 VAL A CA 1
ATOM 839 C C . VAL A 1 119 ? 1.148 3.274 -2.630 1.00 81.00 119 VAL A C 1
ATOM 841 O O . VAL A 1 119 ? 0.932 4.096 -3.522 1.00 81.00 119 VAL A O 1
ATOM 844 N N . ALA A 1 120 ? 2.372 2.857 -2.310 1.00 68.19 120 ALA A N 1
ATOM 845 C CA . ALA A 1 120 ? 3.505 3.048 -3.203 1.00 68.19 120 ALA A CA 1
ATOM 846 C C . ALA A 1 120 ? 3.379 2.028 -4.336 1.00 68.19 120 ALA A C 1
ATOM 848 O O . ALA A 1 120 ? 3.270 0.830 -4.071 1.00 68.19 120 ALA A O 1
ATOM 849 N N . LEU A 1 121 ? 3.351 2.503 -5.580 1.00 75.12 121 LEU A N 1
ATOM 850 C CA . LEU A 1 121 ? 3.250 1.611 -6.730 1.00 75.12 121 LEU A CA 1
ATOM 851 C C . LEU A 1 121 ? 4.560 0.846 -6.903 1.00 75.12 121 LEU A C 1
ATOM 853 O O . LEU A 1 121 ? 5.651 1.383 -6.689 1.00 75.12 121 LEU A O 1
ATOM 857 N N . SER A 1 122 ? 4.438 -0.427 -7.268 1.00 69.00 122 SER A N 1
ATOM 858 C CA . SER A 1 122 ? 5.598 -1.288 -7.474 1.00 69.00 122 SER A CA 1
ATOM 859 C C . SER A 1 122 ? 6.334 -0.938 -8.770 1.00 69.00 122 SER A C 1
ATOM 861 O O . SER A 1 122 ? 5.786 -0.302 -9.674 1.00 69.00 122 SER A O 1
ATOM 863 N N . ASP A 1 123 ? 7.574 -1.408 -8.904 1.00 59.97 123 ASP A N 1
ATOM 864 C CA . ASP A 1 123 ? 8.339 -1.244 -10.147 1.00 59.97 123 ASP A CA 1
ATOM 865 C C . ASP A 1 123 ? 7.615 -1.907 -11.335 1.00 59.97 123 ASP A C 1
ATOM 867 O O . ASP A 1 123 ? 7.583 -1.365 -12.436 1.00 59.97 123 ASP A O 1
ATOM 871 N N . ALA A 1 124 ? 6.908 -3.018 -11.101 1.00 54.97 124 ALA A N 1
ATOM 872 C CA . ALA A 1 124 ? 6.091 -3.686 -12.117 1.00 54.97 124 ALA A CA 1
ATOM 873 C C . ALA A 1 124 ? 4.922 -2.825 -12.645 1.00 54.97 124 ALA A C 1
ATOM 875 O O . ALA A 1 124 ? 4.400 -3.094 -13.725 1.00 54.97 124 ALA A O 1
ATOM 876 N N . GLU A 1 125 ? 4.525 -1.782 -11.914 1.00 60.78 125 GLU A N 1
ATOM 877 C CA . GLU A 1 125 ? 3.430 -0.870 -12.266 1.00 60.78 125 GLU A CA 1
ATOM 878 C C . GLU A 1 125 ? 3.926 0.486 -12.790 1.00 60.78 125 GLU A C 1
ATOM 880 O O . GLU A 1 125 ? 3.139 1.423 -12.926 1.00 60.78 125 GLU A O 1
ATOM 885 N N . ASN A 1 126 ? 5.218 0.600 -13.123 1.00 60.06 126 ASN A N 1
ATOM 886 C CA . ASN A 1 126 ? 5.876 1.868 -13.466 1.00 60.06 126 ASN A CA 1
ATOM 887 C C . ASN A 1 126 ? 5.841 2.859 -12.304 1.00 60.06 126 ASN A C 1
ATOM 889 O O . ASN A 1 126 ? 5.542 4.043 -12.468 1.00 60.06 126 ASN A O 1
ATOM 893 N N . GLY A 1 127 ? 6.128 2.344 -11.110 1.00 73.75 127 GLY A N 1
ATOM 894 C CA . GLY A 1 127 ? 6.164 3.131 -9.894 1.00 73.75 127 GLY A CA 1
ATOM 895 C C . GLY A 1 127 ? 7.260 4.191 -9.873 1.00 73.75 127 GLY A C 1
ATOM 896 O O . GLY A 1 127 ? 7.141 5.087 -9.064 1.00 73.75 127 GLY A O 1
ATOM 897 N N . CYS A 1 128 ? 8.294 4.160 -10.715 1.00 80.19 128 CYS A N 1
ATOM 898 C CA . CYS A 1 128 ? 9.418 5.100 -10.629 1.00 80.19 128 CYS A CA 1
ATOM 899 C C . CYS A 1 128 ? 9.429 6.127 -11.771 1.00 80.19 128 CYS A C 1
ATOM 901 O O . CYS A 1 128 ? 9.151 5.797 -12.924 1.00 80.19 128 CYS A O 1
ATOM 903 N N . ASN A 1 129 ? 9.755 7.383 -11.452 1.00 77.56 129 ASN A N 1
ATOM 904 C CA . ASN A 1 129 ? 9.986 8.435 -12.444 1.00 77.56 129 ASN A CA 1
ATOM 905 C C . ASN A 1 129 ? 11.483 8.565 -12.798 1.00 77.56 129 ASN A C 1
ATOM 907 O O . ASN A 1 129 ? 12.345 7.891 -12.230 1.00 77.56 129 ASN A O 1
ATOM 911 N N . ILE A 1 130 ? 11.792 9.445 -13.757 1.00 67.88 130 ILE A N 1
ATOM 912 C CA . ILE A 1 130 ? 13.166 9.702 -14.224 1.00 67.88 130 ILE A CA 1
ATOM 913 C C . ILE A 1 130 ? 14.088 10.263 -13.130 1.00 67.88 130 ILE A C 1
ATOM 915 O O . ILE A 1 130 ? 15.298 10.059 -13.194 1.00 67.88 130 ILE A O 1
ATOM 919 N N . ASP A 1 131 ? 13.521 10.924 -12.122 1.00 74.19 131 ASP A N 1
ATOM 920 C CA . ASP A 1 131 ? 14.252 11.512 -10.999 1.00 74.19 131 ASP A CA 1
ATOM 921 C C . ASP A 1 131 ? 14.550 10.480 -9.891 1.00 74.19 131 ASP A C 1
ATOM 923 O O . ASP A 1 131 ? 15.164 10.804 -8.875 1.00 74.19 131 ASP A O 1
ATOM 927 N N . GLY A 1 132 ? 14.151 9.216 -10.088 1.00 75.31 132 GLY A N 1
ATOM 928 C CA . GLY A 1 132 ? 14.325 8.143 -9.107 1.00 75.31 132 GLY A CA 1
ATOM 929 C C . GLY A 1 132 ? 13.341 8.222 -7.939 1.00 75.31 132 GLY A C 1
ATOM 930 O O . GLY A 1 132 ? 13.554 7.586 -6.905 1.00 75.31 132 GLY A O 1
ATOM 931 N N . GLU A 1 133 ? 12.267 8.994 -8.089 1.00 86.50 133 GLU A N 1
ATOM 932 C CA . GLU A 1 133 ? 11.185 9.083 -7.122 1.00 86.50 133 GLU A CA 1
ATOM 933 C C . GLU A 1 133 ? 10.099 8.061 -7.448 1.00 86.50 133 GLU A C 1
ATOM 935 O O . GLU A 1 133 ? 9.746 7.823 -8.607 1.00 86.50 133 GLU A O 1
ATOM 940 N N . ARG A 1 134 ? 9.525 7.477 -6.400 1.00 86.62 134 ARG A N 1
ATOM 941 C CA . ARG A 1 134 ? 8.442 6.516 -6.501 1.00 86.62 134 ARG A CA 1
ATOM 942 C C . ARG A 1 134 ? 7.093 7.218 -6.409 1.00 86.62 134 ARG A C 1
ATOM 944 O O . ARG A 1 134 ? 6.823 7.990 -5.490 1.00 86.62 134 ARG A O 1
ATOM 951 N N . ARG A 1 135 ? 6.223 6.917 -7.362 1.00 90.12 135 ARG A N 1
ATOM 952 C CA . ARG A 1 135 ? 4.826 7.297 -7.396 1.00 90.12 135 ARG A CA 1
ATOM 953 C C . ARG A 1 135 ? 4.077 6.616 -6.256 1.00 90.12 135 ARG A C 1
ATOM 955 O O . ARG A 1 135 ? 4.056 5.392 -6.117 1.00 90.12 135 ARG A O 1
ATOM 962 N N . VAL A 1 136 ? 3.408 7.445 -5.476 1.00 90.88 136 VAL A N 1
ATOM 963 C CA . VAL A 1 136 ? 2.564 7.059 -4.357 1.00 90.88 136 VAL A CA 1
ATOM 964 C C . VAL A 1 136 ? 1.166 7.585 -4.614 1.00 90.88 136 VAL A C 1
ATOM 966 O O . VAL A 1 136 ? 0.971 8.789 -4.777 1.00 90.88 136 VAL A O 1
ATOM 969 N N . ASP A 1 137 ? 0.191 6.683 -4.596 1.00 91.38 137 ASP A N 1
ATOM 970 C CA . ASP A 1 137 ? -1.221 7.026 -4.677 1.00 91.38 137 ASP A CA 1
ATOM 971 C C . ASP A 1 137 ? -1.844 6.931 -3.273 1.00 91.38 137 ASP A C 1
ATOM 973 O O . ASP A 1 137 ? -1.896 5.873 -2.643 1.00 91.38 137 ASP A O 1
ATOM 977 N N . LEU A 1 138 ? -2.336 8.058 -2.770 1.00 92.56 138 LEU A N 1
ATOM 978 C CA . LEU A 1 138 ? -3.082 8.173 -1.523 1.00 92.56 138 LEU A CA 1
ATOM 979 C C . LEU A 1 138 ? -4.573 8.161 -1.810 1.00 92.56 138 LEU A C 1
ATOM 981 O O . LEU A 1 138 ? -5.029 8.749 -2.788 1.00 92.56 138 LEU A O 1
ATOM 985 N N . ARG A 1 139 ? -5.350 7.506 -0.949 1.00 92.69 139 ARG A N 1
ATOM 986 C CA . ARG A 1 139 ? -6.804 7.405 -1.077 1.00 92.69 139 ARG A CA 1
ATOM 987 C C . ARG A 1 139 ? -7.480 7.633 0.264 1.00 92.69 139 ARG A C 1
ATOM 989 O O . ARG A 1 139 ? -7.011 7.147 1.287 1.00 92.69 139 ARG A O 1
ATOM 996 N N . ALA A 1 140 ? -8.598 8.348 0.256 1.00 91.06 140 ALA A N 1
ATOM 997 C CA . ALA A 1 140 ? -9.491 8.487 1.403 1.00 91.06 140 ALA A CA 1
ATOM 998 C C . ALA A 1 140 ? -10.947 8.492 0.934 1.00 91.06 140 ALA A C 1
ATOM 1000 O O . ALA A 1 140 ? -11.261 9.064 -0.107 1.00 91.06 140 ALA A O 1
ATOM 1001 N N . THR A 1 141 ? -11.853 7.882 1.702 1.00 90.31 141 THR A N 1
ATOM 1002 C CA . THR A 1 141 ? -13.292 7.912 1.397 1.00 90.31 141 THR A CA 1
ATOM 1003 C C . THR A 1 141 ? -14.059 8.564 2.537 1.00 90.31 141 THR A C 1
ATOM 1005 O O . THR A 1 141 ? -13.968 8.142 3.688 1.00 90.31 141 THR A O 1
ATOM 1008 N N . LEU A 1 142 ? -14.843 9.593 2.223 1.00 89.12 142 LEU A N 1
ATOM 1009 C CA . LEU A 1 142 ? -15.728 10.238 3.190 1.00 89.12 142 LEU A CA 1
ATOM 1010 C C . LEU A 1 142 ? -16.949 9.336 3.458 1.00 89.12 142 LEU A C 1
ATOM 1012 O O . LEU A 1 142 ? -17.725 9.064 2.539 1.00 89.12 142 LEU A O 1
ATOM 1016 N N . MET A 1 143 ? -17.138 8.887 4.707 1.00 81.88 143 MET A N 1
ATOM 1017 C CA . MET A 1 143 ? -18.191 7.919 5.073 1.00 81.88 143 MET A CA 1
ATOM 1018 C C . MET A 1 143 ? -19.599 8.494 4.971 1.00 81.88 143 MET A C 1
ATOM 1020 O O . MET A 1 143 ? -20.536 7.835 4.524 1.00 81.88 143 MET A O 1
ATOM 1024 N N . SER A 1 144 ? -19.772 9.730 5.408 1.00 72.12 144 SER A N 1
ATOM 1025 C CA . SER A 1 144 ? -21.073 10.380 5.426 1.00 72.12 144 SER A CA 1
ATOM 1026 C C . SER A 1 144 ? -20.905 11.850 5.115 1.00 72.12 144 SER A C 1
ATOM 1028 O O . SER A 1 144 ? -19.939 12.474 5.559 1.00 72.12 144 SER A O 1
ATOM 1030 N N . ALA A 1 145 ? -21.876 12.412 4.394 1.00 63.38 145 ALA A N 1
ATOM 1031 C CA . ALA A 1 145 ? -22.010 13.857 4.308 1.00 63.38 145 ALA A CA 1
ATOM 1032 C C . ALA A 1 145 ? -22.015 14.436 5.726 1.00 63.38 145 ALA A C 1
ATOM 1034 O O . ALA A 1 145 ? -22.669 13.891 6.621 1.00 63.38 145 ALA A O 1
ATOM 1035 N N . VAL A 1 146 ? -21.288 15.532 5.934 1.00 64.31 146 VAL A N 1
ATOM 1036 C CA . VAL A 1 146 ? -21.384 16.260 7.197 1.00 64.31 146 VAL A CA 1
ATOM 1037 C C . VAL A 1 146 ? -22.849 16.684 7.359 1.00 64.31 146 VAL A C 1
ATOM 1039 O O . VAL A 1 146 ? -23.432 17.185 6.392 1.00 64.31 146 VAL A O 1
ATOM 1042 N N . PRO A 1 147 ? -23.469 16.504 8.542 1.00 57.69 147 PRO A N 1
ATOM 1043 C CA . PRO A 1 147 ? -24.887 16.807 8.762 1.00 57.69 147 PRO A CA 1
ATOM 1044 C C . PRO A 1 147 ? -25.306 18.231 8.365 1.00 57.69 147 PRO A C 1
ATOM 1046 O O . PRO A 1 147 ? -26.485 18.497 8.154 1.00 57.69 147 PRO A O 1
ATOM 1049 N N . SER A 1 148 ? -24.343 19.148 8.268 1.00 60.91 148 SER A N 1
ATOM 1050 C CA . SER A 1 148 ? -24.529 20.548 7.902 1.00 60.91 148 SER A CA 1
ATOM 1051 C C . SER A 1 148 ? -24.715 20.812 6.404 1.00 60.91 148 SER A C 1
ATOM 1053 O O . SER A 1 148 ? -25.010 21.947 6.038 1.00 60.91 148 SER A O 1
ATOM 1055 N N . GLY A 1 149 ? -24.534 19.812 5.532 1.00 67.25 149 GLY A N 1
ATOM 1056 C CA . GLY A 1 149 ? -24.661 19.976 4.078 1.00 67.25 149 GLY A CA 1
ATOM 1057 C C . GLY A 1 149 ? -23.576 20.849 3.435 1.00 67.25 149 GLY A C 1
ATOM 1058 O O . GLY A 1 149 ? -23.698 21.204 2.265 1.00 67.25 149 GLY A O 1
ATOM 1059 N N . LEU A 1 150 ? -22.527 21.206 4.181 1.00 70.88 150 LEU A N 1
ATOM 1060 C CA . LEU A 1 150 ? -21.396 21.969 3.660 1.00 70.88 150 LEU A CA 1
ATOM 1061 C C . LEU A 1 150 ? -20.386 21.058 2.947 1.00 70.88 150 LEU A C 1
ATOM 1063 O O . LEU A 1 150 ? -20.221 19.903 3.353 1.00 70.88 150 LEU A O 1
ATOM 1067 N N . PRO A 1 151 ? -19.696 21.566 1.906 1.00 78.31 151 PRO A N 1
ATOM 1068 C CA . PRO A 1 151 ? -18.652 20.810 1.228 1.00 78.31 151 PRO A CA 1
ATOM 1069 C C . PRO A 1 151 ? -17.507 20.508 2.198 1.00 78.31 151 PRO A C 1
ATOM 1071 O O . PRO A 1 151 ? -17.031 21.398 2.904 1.00 78.31 151 PRO A O 1
ATOM 1074 N N . VAL A 1 152 ? -17.057 19.254 2.215 1.00 85.56 152 VAL A N 1
ATOM 1075 C CA . VAL A 1 152 ? -15.826 18.876 2.914 1.00 85.56 152 VAL A CA 1
ATOM 1076 C C . VAL A 1 152 ? -14.671 19.131 1.968 1.00 85.56 152 VAL A C 1
ATOM 1078 O O . VAL A 1 152 ? -14.693 18.632 0.850 1.00 85.56 152 VAL A O 1
ATOM 1081 N N . VAL A 1 153 ? -13.673 19.891 2.399 1.00 86.81 153 VAL A N 1
ATOM 1082 C CA . VAL A 1 153 ? -12.432 20.084 1.643 1.00 86.81 153 VAL A CA 1
ATOM 1083 C C . VAL A 1 153 ? -11.318 19.434 2.430 1.00 86.81 153 VAL A C 1
ATOM 1085 O O . VAL A 1 153 ? -11.175 19.731 3.616 1.00 86.81 153 VAL A O 1
ATOM 1088 N N . ALA A 1 154 ? -10.541 18.563 1.799 1.00 90.69 154 ALA A N 1
ATOM 1089 C CA . ALA A 1 154 ? -9.395 17.934 2.439 1.00 90.69 154 ALA A CA 1
ATOM 1090 C C . ALA A 1 154 ? -8.186 17.891 1.507 1.00 90.69 154 ALA A C 1
ATOM 1092 O O . ALA A 1 154 ? -8.330 17.958 0.289 1.00 90.69 154 ALA A O 1
ATOM 1093 N N . GLN A 1 155 ? -7.004 17.766 2.097 1.00 93.81 155 GLN A N 1
ATOM 1094 C CA . GLN A 1 155 ? -5.738 17.569 1.399 1.00 93.81 155 GLN A CA 1
ATOM 1095 C C . GLN A 1 155 ? -4.895 16.532 2.141 1.00 93.81 155 GLN A C 1
ATOM 1097 O O . GLN A 1 155 ? -5.058 16.351 3.347 1.00 93.81 155 GLN A O 1
ATOM 1102 N N . PHE A 1 156 ? -3.973 15.869 1.449 1.00 94.19 156 PHE A N 1
ATOM 1103 C CA . PHE A 1 156 ? -2.965 15.035 2.104 1.00 94.19 156 PHE A CA 1
ATOM 1104 C C . PHE A 1 156 ? -1.709 15.854 2.405 1.00 94.19 156 PHE A C 1
ATOM 1106 O O . PHE A 1 156 ? -1.236 16.601 1.551 1.00 94.19 156 PHE A O 1
ATOM 1113 N N . CYS A 1 157 ? -1.166 15.684 3.606 1.00 92.19 157 CYS A N 1
ATOM 1114 C CA . CYS A 1 157 ? 0.174 16.114 3.981 1.00 92.19 157 CYS A CA 1
ATOM 1115 C C . CYS A 1 157 ? 1.053 14.870 4.145 1.00 92.19 157 CYS A C 1
ATOM 1117 O O . CYS A 1 157 ? 0.654 13.922 4.823 1.00 92.19 157 CYS A O 1
ATOM 1119 N N . LEU A 1 158 ? 2.217 14.865 3.506 1.00 93.38 158 LEU A N 1
ATOM 1120 C CA . LEU A 1 158 ? 3.228 13.815 3.567 1.00 93.38 158 LEU A CA 1
ATOM 1121 C C . LEU A 1 158 ? 4.473 14.392 4.233 1.00 93.38 158 LEU A C 1
ATOM 1123 O O . LEU A 1 158 ? 5.061 15.322 3.697 1.00 93.38 158 LEU A O 1
ATOM 1127 N N . GLN A 1 159 ? 4.894 13.841 5.365 1.00 89.75 159 GLN A N 1
ATOM 1128 C CA . GLN A 1 159 ? 6.104 14.255 6.068 1.00 89.75 159 GLN A CA 1
ATOM 1129 C C . GLN A 1 159 ? 7.150 13.144 6.006 1.00 89.75 159 GLN A C 1
ATOM 1131 O O . GLN A 1 159 ? 6.906 12.045 6.504 1.00 89.75 159 GLN A O 1
ATOM 1136 N N . ASN A 1 160 ? 8.318 13.420 5.431 1.00 91.31 160 ASN A N 1
ATOM 1137 C CA . ASN A 1 160 ? 9.450 12.498 5.477 1.00 91.31 160 ASN A CA 1
ATOM 1138 C C . ASN A 1 160 ? 9.995 12.451 6.916 1.00 91.31 160 ASN A C 1
ATOM 1140 O O . ASN A 1 160 ? 10.380 13.479 7.472 1.00 91.31 160 ASN A O 1
ATOM 1144 N N . LEU A 1 161 ? 10.019 11.272 7.541 1.00 72.81 161 LEU A N 1
ATOM 1145 C CA . LEU A 1 161 ? 10.418 11.127 8.946 1.00 72.81 161 LEU A CA 1
ATOM 1146 C C . LEU A 1 161 ? 11.929 11.263 9.175 1.00 72.81 161 LEU A C 1
ATOM 1148 O O . LEU A 1 161 ? 12.349 11.527 10.301 1.00 72.81 161 LEU A O 1
ATOM 1152 N N . GLU A 1 162 ? 12.742 11.083 8.137 1.00 80.88 162 GLU A N 1
ATOM 1153 C CA . GLU A 1 162 ? 14.196 11.214 8.222 1.00 80.88 162 GLU A CA 1
ATOM 1154 C C . GLU A 1 162 ? 14.638 12.669 8.052 1.00 80.88 162 GLU A C 1
ATOM 1156 O O . GLU A 1 162 ? 15.475 13.155 8.816 1.00 80.88 162 GLU A O 1
ATOM 1161 N N . THR A 1 163 ? 14.070 13.377 7.070 1.00 86.81 163 THR A N 1
ATOM 1162 C CA . THR A 1 163 ? 14.457 14.760 6.743 1.00 86.81 163 THR A CA 1
ATOM 1163 C C . THR A 1 163 ? 13.584 15.813 7.426 1.00 86.81 163 THR A C 1
ATOM 1165 O O . THR A 1 163 ? 14.024 16.948 7.606 1.00 86.81 163 THR A O 1
ATOM 1168 N N . GLY A 1 164 ? 12.360 15.454 7.822 1.00 83.56 164 GLY A N 1
ATOM 1169 C CA . GLY A 1 164 ? 11.345 16.370 8.347 1.00 83.56 164 GLY A CA 1
ATOM 1170 C C . GLY A 1 164 ? 10.637 17.209 7.279 1.00 83.56 164 GLY A C 1
ATOM 1171 O O . GLY A 1 164 ? 9.831 18.067 7.632 1.00 83.56 164 GLY A O 1
ATOM 1172 N N . GLU A 1 165 ? 10.935 16.992 5.996 1.00 89.12 165 GLU A N 1
ATOM 1173 C CA . GLU A 1 165 ? 10.340 17.732 4.882 1.00 89.12 165 GLU A CA 1
ATOM 1174 C C . GLU A 1 165 ? 8.861 17.371 4.691 1.00 89.12 165 GLU A C 1
ATOM 1176 O O . GLU A 1 165 ? 8.491 16.196 4.736 1.00 89.12 165 GLU A O 1
ATOM 1181 N N . GLU A 1 166 ? 8.019 18.383 4.467 1.00 88.31 166 GLU A N 1
ATOM 1182 C CA . GLU A 1 166 ? 6.577 18.230 4.264 1.00 88.31 166 GLU A CA 1
ATOM 1183 C C . GLU A 1 166 ? 6.191 18.524 2.810 1.00 88.31 166 GLU A C 1
ATOM 1185 O O . GLU A 1 166 ? 6.568 19.544 2.237 1.00 88.31 166 GLU A O 1
ATOM 1190 N N . THR A 1 167 ? 5.387 17.642 2.225 1.00 90.50 167 THR A N 1
ATOM 1191 C CA . THR A 1 167 ? 4.800 17.781 0.892 1.00 90.50 167 THR A CA 1
ATOM 1192 C C . THR A 1 167 ? 3.280 17.793 1.011 1.00 90.50 167 THR A C 1
ATOM 1194 O O . THR A 1 167 ? 2.673 16.845 1.513 1.00 90.50 167 THR A O 1
ATOM 1197 N N . PHE A 1 168 ? 2.649 18.861 0.528 1.00 88.56 168 PHE A N 1
ATOM 1198 C CA . PHE A 1 168 ? 1.194 18.999 0.513 1.00 88.56 168 PHE A CA 1
ATOM 1199 C C . PHE A 1 168 ? 0.647 18.670 -0.871 1.00 88.56 168 PHE A C 1
ATOM 1201 O O . PHE A 1 168 ? 1.066 19.258 -1.868 1.00 88.56 168 PHE A O 1
ATOM 1208 N N . LEU A 1 169 ? -0.312 17.749 -0.926 1.00 91.31 169 LEU A N 1
ATOM 1209 C CA . LEU A 1 169 ? -1.050 17.461 -2.151 1.00 91.31 169 LEU A CA 1
ATOM 1210 C C . LEU A 1 169 ? -2.206 18.440 -2.338 1.00 91.31 169 LEU A C 1
ATOM 1212 O O . LEU A 1 169 ? -2.613 19.143 -1.413 1.00 91.31 169 LEU A O 1
ATOM 1216 N N . ASN A 1 170 ? -2.748 18.471 -3.554 1.00 83.75 170 ASN A N 1
ATOM 1217 C CA . ASN A 1 170 ? -3.852 19.357 -3.897 1.00 83.75 170 ASN A CA 1
ATOM 1218 C C . ASN A 1 170 ? -5.064 19.117 -2.985 1.00 83.75 170 ASN A C 1
ATOM 1220 O O . ASN A 1 170 ? -5.475 17.980 -2.748 1.00 83.75 170 ASN A O 1
ATOM 1224 N N . ALA A 1 171 ? -5.643 20.213 -2.497 1.00 83.56 171 ALA A N 1
ATOM 1225 C CA . ALA A 1 171 ? -6.898 20.181 -1.766 1.00 83.56 171 ALA A CA 1
ATOM 1226 C C . ALA A 1 171 ? -8.074 19.942 -2.720 1.00 83.56 171 ALA A C 1
ATOM 1228 O O . ALA A 1 171 ? -8.187 20.620 -3.743 1.00 83.56 171 ALA A O 1
ATOM 1229 N N . GLU A 1 172 ? -8.984 19.042 -2.353 1.00 84.62 172 GLU A N 1
ATOM 1230 C CA . GLU A 1 172 ? -10.176 18.736 -3.146 1.00 84.62 172 GLU A CA 1
ATOM 1231 C C . GLU A 1 172 ? -11.460 18.777 -2.320 1.00 84.62 172 GLU A C 1
ATOM 1233 O O . GLU A 1 172 ? -11.479 18.496 -1.118 1.00 84.62 172 GLU A O 1
ATOM 1238 N N . VAL A 1 173 ? -12.559 19.128 -2.998 1.00 83.81 173 VAL A N 1
ATOM 1239 C CA . VAL A 1 173 ? -13.914 19.042 -2.448 1.00 83.81 173 VAL A CA 1
ATOM 1240 C C . VAL A 1 173 ? -14.373 17.590 -2.520 1.00 83.81 173 VAL A C 1
ATOM 1242 O O . VAL A 1 173 ? -14.550 17.028 -3.598 1.00 83.81 173 VAL A O 1
ATOM 1245 N N . LEU A 1 174 ? -14.606 16.990 -1.363 1.00 85.81 174 LEU A N 1
ATOM 1246 C CA . LEU A 1 174 ? -14.954 15.587 -1.243 1.00 85.81 174 LEU A CA 1
ATOM 1247 C C . LEU A 1 174 ? -16.447 15.364 -1.451 1.00 85.81 174 LEU A C 1
ATOM 1249 O O . LEU A 1 174 ? -17.294 16.026 -0.845 1.00 85.81 174 LEU A O 1
ATOM 1253 N N . THR A 1 175 ? -16.762 14.352 -2.254 1.00 84.06 175 THR A N 1
ATOM 1254 C CA . THR A 1 175 ? -18.121 13.822 -2.373 1.00 84.06 175 THR A CA 1
ATOM 1255 C C . THR A 1 175 ? -18.239 12.573 -1.495 1.00 84.06 175 THR A C 1
ATOM 1257 O O . THR A 1 175 ? -17.376 11.698 -1.577 1.00 84.06 175 THR A O 1
ATOM 1260 N N . PRO A 1 176 ? -19.275 12.450 -0.645 1.00 84.88 176 PRO A N 1
ATOM 1261 C CA . PRO A 1 176 ? -19.478 11.253 0.167 1.00 84.88 176 PRO A CA 1
ATOM 1262 C C . PRO A 1 176 ? -19.476 9.987 -0.690 1.00 84.88 176 PRO A C 1
ATOM 1264 O O . PRO A 1 176 ? -20.072 9.981 -1.767 1.00 84.88 176 PRO A O 1
ATOM 1267 N N . GLN A 1 177 ? -18.845 8.919 -0.196 1.00 82.00 177 GLN A N 1
ATOM 1268 C CA . GLN A 1 177 ? -18.752 7.614 -0.870 1.00 82.00 177 GLN A CA 1
ATOM 1269 C C . GLN A 1 177 ? -17.977 7.605 -2.202 1.00 82.00 177 GLN A C 1
ATOM 1271 O O . GLN A 1 177 ? -17.868 6.554 -2.831 1.00 82.00 177 GLN A O 1
ATOM 1276 N N . VAL A 1 178 ? -17.399 8.733 -2.625 1.00 84.12 178 VAL A N 1
ATOM 1277 C CA . VAL A 1 178 ? -16.462 8.788 -3.751 1.00 84.12 178 VAL A CA 1
ATOM 1278 C C . VAL A 1 178 ? -15.043 8.834 -3.180 1.00 84.12 178 VAL A C 1
ATOM 1280 O O . VAL A 1 178 ? -14.768 9.683 -2.327 1.00 84.12 178 VAL A O 1
ATOM 1283 N N . PRO A 1 179 ? -14.142 7.929 -3.595 1.00 85.31 179 PRO A N 1
ATOM 1284 C CA . PRO A 1 179 ? -12.762 7.968 -3.144 1.00 85.31 179 PRO A CA 1
ATOM 1285 C C . PRO A 1 179 ? -12.079 9.220 -3.697 1.00 85.31 179 PRO A C 1
ATOM 1287 O O . PRO A 1 179 ? -12.070 9.454 -4.903 1.00 85.31 179 PRO A O 1
ATOM 1290 N N . PHE A 1 180 ? -11.496 10.005 -2.802 1.00 86.19 180 PHE A N 1
ATOM 1291 C CA . PHE A 1 180 ? -10.569 11.071 -3.149 1.00 86.19 180 PHE A CA 1
ATOM 1292 C C . PHE A 1 180 ? -9.168 10.491 -3.243 1.00 86.19 180 PHE A C 1
ATOM 1294 O O . PHE A 1 180 ? -8.746 9.746 -2.352 1.00 86.19 180 PHE A O 1
ATOM 1301 N N . THR A 1 181 ? -8.474 10.815 -4.330 1.00 88.69 181 THR A N 1
ATOM 1302 C CA . THR A 1 181 ? -7.152 10.279 -4.640 1.00 88.69 181 THR A CA 1
ATOM 1303 C C . THR A 1 181 ? -6.145 11.407 -4.795 1.00 88.69 181 THR A C 1
ATOM 1305 O O . THR A 1 181 ? -6.389 12.334 -5.559 1.00 88.69 181 THR A O 1
ATOM 1308 N N . GLY A 1 182 ? -5.007 11.307 -4.118 1.00 89.25 182 GLY A N 1
ATOM 1309 C CA . GLY A 1 182 ? -3.852 12.172 -4.342 1.00 89.25 182 GLY A CA 1
ATOM 1310 C C . GLY A 1 182 ? -2.691 11.355 -4.891 1.00 89.25 182 GLY A C 1
ATOM 1311 O O . GLY A 1 182 ? -2.507 10.218 -4.472 1.00 89.25 182 GLY A O 1
ATOM 1312 N N . THR A 1 183 ? -1.898 11.925 -5.793 1.00 90.25 183 THR A N 1
ATOM 1313 C CA . THR A 1 183 ? -0.674 11.287 -6.292 1.00 90.25 183 THR A CA 1
ATOM 1314 C C . THR A 1 183 ? 0.526 12.160 -5.953 1.00 90.25 183 THR A C 1
ATOM 1316 O O . THR A 1 183 ? 0.490 13.372 -6.164 1.00 90.25 183 THR A O 1
ATOM 1319 N N . ALA A 1 184 ? 1.583 11.537 -5.442 1.00 92.62 184 ALA A N 1
ATOM 1320 C CA . ALA A 1 184 ? 2.873 12.155 -5.159 1.00 92.62 184 ALA A CA 1
ATOM 1321 C C . ALA A 1 184 ? 3.991 11.356 -5.836 1.00 92.62 184 ALA A C 1
ATOM 1323 O O . ALA A 1 184 ? 3.843 10.152 -6.025 1.00 92.62 184 ALA A O 1
ATOM 1324 N N . HIS A 1 185 ? 5.110 12.003 -6.150 1.00 90.44 185 HIS A N 1
ATOM 1325 C CA . HIS A 1 185 ? 6.374 11.319 -6.421 1.00 90.44 185 HIS A CA 1
ATOM 1326 C C . HIS A 1 185 ? 7.288 11.614 -5.238 1.00 90.44 185 HIS A C 1
ATOM 1328 O O . HIS A 1 185 ? 7.436 12.773 -4.860 1.00 90.44 185 HIS A O 1
ATOM 1334 N N . LEU A 1 186 ? 7.777 10.566 -4.578 1.00 90.94 186 LEU A N 1
ATOM 1335 C CA . LEU A 1 186 ? 8.549 10.674 -3.344 1.00 90.94 186 LEU A CA 1
ATOM 1336 C C . LEU A 1 186 ? 9.862 9.899 -3.478 1.00 90.94 186 LEU A C 1
ATOM 1338 O O . LEU A 1 186 ? 9.846 8.782 -4.000 1.00 90.94 186 LEU A O 1
ATOM 1342 N N . PRO A 1 187 ? 10.994 10.426 -2.988 1.00 90.12 187 PRO A N 1
ATOM 1343 C CA . PRO A 1 187 ? 12.203 9.625 -2.868 1.00 90.12 187 PRO A CA 1
ATOM 1344 C C . PRO A 1 187 ? 11.994 8.460 -1.889 1.00 90.12 187 PRO A C 1
ATOM 1346 O O . PRO A 1 187 ? 11.032 8.419 -1.119 1.00 90.12 187 PRO A O 1
ATOM 1349 N N . GLY A 1 188 ? 12.914 7.493 -1.918 1.00 86.62 188 GLY A N 1
ATOM 1350 C CA . GLY A 1 188 ? 12.890 6.385 -0.967 1.00 86.62 188 GLY A CA 1
ATOM 1351 C C . GLY A 1 188 ? 13.008 6.876 0.480 1.00 86.62 188 GLY A C 1
ATOM 1352 O O . GLY A 1 188 ? 13.836 7.738 0.773 1.00 86.62 188 GLY A O 1
ATOM 1353 N N . GLY A 1 189 ? 12.194 6.325 1.380 1.00 89.50 189 GLY A N 1
ATOM 1354 C CA . GLY A 1 189 ? 12.183 6.681 2.796 1.00 89.50 189 GLY A CA 1
ATOM 1355 C C . GLY A 1 189 ? 10.862 6.357 3.492 1.00 89.50 189 GLY A C 1
ATOM 1356 O O . GLY A 1 189 ? 9.906 5.878 2.882 1.00 89.50 189 GLY A O 1
ATOM 1357 N N . VAL A 1 190 ? 10.796 6.654 4.791 1.00 84.12 190 VAL A N 1
ATOM 1358 C CA . VAL A 1 190 ? 9.587 6.456 5.603 1.00 84.12 190 VAL A CA 1
ATOM 1359 C C . VAL A 1 190 ? 8.849 7.780 5.776 1.00 84.12 190 VAL A C 1
ATOM 1361 O O . VAL A 1 190 ? 9.419 8.772 6.234 1.00 84.12 190 VAL A O 1
ATOM 1364 N N . TYR A 1 191 ? 7.559 7.782 5.456 1.00 88.94 191 TYR A N 1
ATOM 1365 C CA . TYR A 1 191 ? 6.695 8.955 5.469 1.00 88.94 191 TYR A CA 1
ATOM 1366 C C . TYR A 1 191 ? 5.543 8.792 6.454 1.00 88.94 191 TYR A C 1
ATOM 1368 O O . TYR A 1 191 ? 4.908 7.740 6.539 1.00 88.94 191 TYR A O 1
ATOM 1376 N N . LEU A 1 192 ? 5.218 9.869 7.160 1.00 80.69 192 LEU A N 1
ATOM 1377 C CA . LEU A 1 192 ? 3.938 10.026 7.832 1.00 80.69 192 LEU A CA 1
ATOM 1378 C C . LEU A 1 192 ? 2.982 10.712 6.859 1.00 80.69 192 LEU A C 1
ATOM 1380 O O . LEU A 1 192 ? 3.250 11.828 6.423 1.00 80.69 192 LEU A O 1
ATOM 1384 N N . TYR A 1 193 ? 1.867 10.072 6.522 1.00 90.69 193 TYR A N 1
ATOM 1385 C CA . TYR A 1 193 ? 0.802 10.736 5.780 1.00 90.69 193 TYR A CA 1
ATOM 1386 C C . TYR A 1 193 ? -0.339 11.102 6.724 1.00 90.69 193 TYR A C 1
ATOM 1388 O O . TYR A 1 193 ? -0.762 10.309 7.568 1.00 90.69 193 TYR A O 1
ATOM 1396 N N . GLN A 1 194 ? -0.863 12.312 6.569 1.00 89.25 194 GLN A N 1
ATOM 1397 C CA . GLN A 1 194 ? -1.992 12.813 7.333 1.00 89.25 194 GLN A CA 1
ATOM 1398 C C . GLN A 1 194 ? -3.013 13.432 6.387 1.00 89.25 194 GLN A C 1
ATOM 1400 O O . GLN A 1 194 ? -2.682 14.283 5.563 1.00 89.25 194 GLN A O 1
ATOM 1405 N N . LEU A 1 195 ? -4.276 13.036 6.523 1.00 92.06 195 LEU A N 1
ATOM 1406 C CA . LEU A 1 195 ? -5.361 13.742 5.856 1.00 92.06 195 LEU A CA 1
ATOM 1407 C C . LEU A 1 195 ? -5.697 15.002 6.663 1.00 92.06 195 LEU A C 1
ATOM 1409 O O . LEU A 1 195 ? -6.070 14.921 7.830 1.00 92.06 195 LEU A O 1
ATOM 1413 N N . HIS A 1 196 ? -5.565 16.176 6.065 1.00 89.00 196 HIS A N 1
ATOM 1414 C CA . HIS A 1 196 ? -5.969 17.450 6.656 1.00 89.00 196 HIS A CA 1
ATOM 1415 C C . HIS A 1 196 ? -7.327 17.838 6.096 1.00 89.00 196 HIS A C 1
ATOM 1417 O O . HIS A 1 196 ? -7.449 18.136 4.911 1.00 89.00 196 HIS A O 1
ATOM 1423 N N . VAL A 1 197 ? -8.354 17.856 6.942 1.00 88.50 197 VAL A N 1
ATOM 1424 C CA . VAL A 1 197 ? -9.640 18.451 6.569 1.00 88.50 197 VAL A CA 1
ATOM 1425 C C . VAL A 1 197 ? -9.498 19.951 6.740 1.00 88.50 197 VAL A C 1
ATOM 1427 O O . VAL A 1 197 ? -9.238 20.397 7.845 1.00 88.50 197 VAL A O 1
ATOM 1430 N N . ILE A 1 198 ? -9.654 20.719 5.669 1.00 85.75 198 ILE A N 1
ATOM 1431 C CA . ILE A 1 198 ? -9.568 22.185 5.660 1.00 85.75 198 ILE A CA 1
ATOM 1432 C C . ILE A 1 198 ? -10.941 22.804 5.930 1.00 85.75 198 ILE A C 1
ATOM 1434 O O . ILE A 1 198 ? -11.040 23.830 6.598 1.00 85.75 198 ILE A O 1
ATOM 1438 N N . SER A 1 199 ? -11.997 22.188 5.391 1.00 81.69 199 SER A N 1
ATOM 1439 C CA . SER A 1 199 ? -13.380 22.660 5.484 1.00 81.69 199 SER A CA 1
ATOM 1440 C C . SER A 1 199 ? -14.326 21.477 5.753 1.00 81.69 199 SER A C 1
ATOM 1442 O O . SER A 1 199 ? -14.061 20.391 5.234 1.00 81.69 199 SER A O 1
ATOM 1444 N N . PRO A 1 200 ? -15.415 21.620 6.534 1.00 67.50 200 PRO A N 1
ATOM 1445 C CA . PRO A 1 200 ? -15.887 22.851 7.166 1.00 67.50 200 PRO A CA 1
ATOM 1446 C C . PRO A 1 200 ? -14.896 23.402 8.196 1.00 67.50 200 PRO A C 1
ATOM 1448 O O . PRO A 1 200 ? -14.558 24.585 8.134 1.00 67.50 200 PRO A O 1
ATOM 1451 N N . GLN A 1 201 ? -14.345 22.549 9.058 1.00 69.94 201 GLN A N 1
ATOM 1452 C CA . GLN A 1 201 ? -13.364 22.927 10.071 1.00 69.94 201 GLN A CA 1
ATOM 1453 C C . GLN A 1 201 ? -12.027 22.218 9.818 1.00 69.94 201 GLN A C 1
ATOM 1455 O O . GLN A 1 201 ? -12.044 21.020 9.525 1.00 69.94 201 GLN A O 1
ATOM 1460 N N . PRO A 1 202 ? -10.893 22.919 10.010 1.00 74.50 202 PRO A N 1
ATOM 1461 C CA . PRO A 1 202 ? -9.591 22.331 10.284 1.00 74.50 202 PRO A CA 1
ATOM 1462 C C . PRO A 1 202 ? -9.684 21.223 11.328 1.00 74.50 202 PRO A C 1
ATOM 1464 O O . PRO A 1 202 ? -9.802 21.484 12.526 1.00 74.50 202 PRO A O 1
ATOM 1467 N N . CYS A 1 203 ? -9.666 19.985 10.850 1.00 78.56 203 CYS A N 1
ATOM 1468 C CA . CYS A 1 203 ? -9.690 18.795 11.681 1.00 78.56 203 CYS A CA 1
ATOM 1469 C C . CYS A 1 203 ? -8.454 17.951 11.372 1.00 78.56 203 CYS A C 1
ATOM 1471 O O . CYS A 1 203 ? -8.153 17.731 10.190 1.00 78.56 203 CYS A O 1
ATOM 1473 N N . PRO A 1 204 ? -7.767 17.426 12.405 1.00 68.25 204 PRO A N 1
ATOM 1474 C CA . PRO A 1 204 ? -6.799 16.369 12.189 1.00 68.25 204 PRO A CA 1
ATOM 1475 C C . PRO A 1 204 ? -7.567 15.157 11.662 1.00 68.25 204 PRO A C 1
ATOM 1477 O O . PRO A 1 204 ? -8.386 14.566 12.366 1.00 68.25 204 PRO A O 1
ATOM 1480 N N . GLY A 1 205 ? -7.357 14.830 10.393 1.00 78.31 205 GLY A N 1
ATOM 1481 C CA . GLY A 1 205 ? -7.861 13.594 9.830 1.00 78.31 205 GLY A CA 1
ATOM 1482 C C . GLY A 1 205 ? -6.992 12.408 10.250 1.00 78.31 205 GLY A C 1
ATOM 1483 O O . GLY A 1 205 ? -6.019 12.559 11.000 1.00 78.31 205 GLY A O 1
ATOM 1484 N N . PRO A 1 206 ? -7.355 11.206 9.786 1.00 78.94 206 PRO A N 1
ATOM 1485 C CA . PRO A 1 206 ? -6.582 10.003 10.044 1.00 78.94 206 PRO A CA 1
ATOM 1486 C C . PRO A 1 206 ? -5.135 10.150 9.564 1.00 78.94 206 PRO A C 1
ATOM 1488 O O . PRO A 1 206 ? -4.849 10.782 8.542 1.00 78.94 206 PRO A O 1
ATOM 1491 N N . LEU A 1 207 ? -4.244 9.536 10.338 1.00 83.31 207 LEU A N 1
ATOM 1492 C CA . LEU A 1 207 ? -2.811 9.470 10.094 1.00 83.31 207 LEU A CA 1
ATOM 1493 C C . LEU A 1 207 ? -2.406 8.025 9.808 1.00 83.31 207 LEU A C 1
ATOM 1495 O O . LEU A 1 207 ? -3.000 7.089 10.349 1.00 83.31 207 LEU A O 1
ATOM 1499 N N . GLY A 1 208 ? -1.378 7.849 8.995 1.00 78.69 208 GLY A N 1
ATOM 1500 C CA . GLY A 1 208 ? -0.765 6.555 8.754 1.00 78.69 208 GLY A CA 1
ATOM 1501 C C . GLY A 1 208 ? 0.702 6.697 8.386 1.00 78.69 208 GLY A C 1
ATOM 1502 O O . GLY A 1 208 ? 1.214 7.801 8.209 1.00 78.69 208 GLY A O 1
ATOM 1503 N N . VAL A 1 209 ? 1.381 5.559 8.314 1.00 77.88 209 VAL A N 1
ATOM 1504 C CA . VAL A 1 209 ? 2.795 5.483 7.948 1.00 77.88 209 VAL A CA 1
ATOM 1505 C C . VAL A 1 209 ? 2.897 4.765 6.613 1.00 77.88 209 VAL A C 1
ATOM 1507 O O . VAL A 1 209 ? 2.211 3.768 6.390 1.00 77.88 209 VAL A O 1
ATOM 1510 N N . LEU A 1 210 ? 3.741 5.289 5.739 1.00 89.31 210 LEU A N 1
ATOM 1511 C CA . LEU A 1 210 ? 4.045 4.746 4.429 1.00 89.31 210 LEU A CA 1
ATOM 1512 C C . LEU A 1 210 ? 5.553 4.519 4.340 1.00 89.31 210 LEU A C 1
ATOM 1514 O O . LEU A 1 210 ? 6.327 5.446 4.562 1.00 89.31 210 LEU A O 1
ATOM 1518 N N . ASP A 1 211 ? 5.957 3.304 3.993 1.00 84.75 211 ASP A N 1
ATOM 1519 C CA . ASP A 1 211 ? 7.339 3.000 3.628 1.00 84.75 211 ASP A CA 1
ATOM 1520 C C . ASP A 1 211 ? 7.456 3.031 2.101 1.00 84.75 211 ASP A C 1
ATOM 1522 O O . ASP A 1 211 ? 6.806 2.252 1.397 1.00 84.75 211 ASP A O 1
ATOM 1526 N N . VAL A 1 212 ? 8.226 3.984 1.588 1.00 86.94 212 VAL A N 1
ATOM 1527 C CA . VAL A 1 212 ? 8.491 4.141 0.162 1.00 86.94 212 VAL A CA 1
ATOM 1528 C C . VAL A 1 212 ? 9.847 3.515 -0.106 1.00 86.94 212 VAL A C 1
ATOM 1530 O O . VAL A 1 212 ? 10.888 4.114 0.155 1.00 86.94 212 VAL A O 1
ATOM 1533 N N . ALA A 1 213 ? 9.851 2.298 -0.645 1.00 82.81 213 ALA A N 1
ATOM 1534 C CA . ALA A 1 213 ? 11.101 1.690 -1.076 1.00 82.81 213 ALA A CA 1
ATOM 1535 C C . ALA A 1 213 ? 11.754 2.548 -2.172 1.00 82.81 213 ALA A C 1
ATOM 1537 O O . ALA A 1 213 ? 11.083 3.042 -3.082 1.00 82.81 213 ALA A O 1
ATOM 1538 N N . ALA A 1 214 ? 13.070 2.730 -2.059 1.00 82.00 214 ALA A N 1
ATOM 1539 C CA . ALA A 1 214 ? 13.842 3.471 -3.043 1.00 82.00 214 ALA A CA 1
ATOM 1540 C C . ALA A 1 214 ? 13.715 2.814 -4.422 1.00 82.00 214 ALA A C 1
ATOM 1542 O O . ALA A 1 214 ? 13.748 1.585 -4.534 1.00 82.00 214 ALA A O 1
ATOM 1543 N N . CYS A 1 215 ? 13.611 3.637 -5.464 1.00 77.62 215 CYS A N 1
ATOM 1544 C CA . CYS A 1 215 ? 13.737 3.147 -6.828 1.00 77.62 215 CYS A CA 1
ATOM 1545 C C . CYS A 1 215 ? 15.119 2.491 -7.003 1.00 77.62 215 CYS A C 1
ATOM 1547 O O . CYS A 1 215 ? 16.111 3.048 -6.517 1.00 77.62 215 CYS A O 1
ATOM 1549 N N . PRO A 1 216 ? 15.213 1.308 -7.636 1.00 70.25 216 PRO A N 1
ATOM 1550 C CA . PRO A 1 216 ? 16.477 0.600 -7.778 1.00 70.25 216 PRO A CA 1
ATOM 1551 C C . PRO A 1 216 ? 17.531 1.470 -8.475 1.00 70.25 216 PRO A C 1
ATOM 1553 O O . PRO A 1 216 ? 17.438 1.817 -9.649 1.00 70.25 216 PRO A O 1
ATOM 1556 N N . VAL A 1 217 ? 18.573 1.841 -7.739 1.00 61.72 217 VAL A N 1
ATOM 1557 C CA . VAL A 1 217 ? 19.700 2.580 -8.306 1.00 61.72 217 VAL A CA 1
ATOM 1558 C C . VAL A 1 217 ? 20.714 1.552 -8.793 1.00 61.72 217 VAL A C 1
ATOM 1560 O O . VAL A 1 217 ? 21.304 0.835 -7.988 1.00 61.72 217 VAL A O 1
ATOM 1563 N N . THR A 1 218 ? 20.935 1.445 -10.102 1.00 54.66 218 THR A N 1
ATOM 1564 C CA . THR A 1 218 ? 22.155 0.796 -10.607 1.00 54.66 218 THR A CA 1
ATOM 1565 C C . THR A 1 218 ? 23.349 1.691 -10.277 1.00 54.66 218 THR A C 1
ATOM 1567 O O . THR A 1 218 ? 23.208 2.910 -10.325 1.00 54.66 218 THR A O 1
ATOM 1570 N N . ASP A 1 219 ? 24.527 1.126 -9.997 1.00 46.19 219 ASP A N 1
ATOM 1571 C CA . ASP A 1 219 ? 25.744 1.853 -9.570 1.00 46.19 219 ASP A CA 1
ATOM 1572 C C . ASP A 1 219 ? 26.195 3.005 -10.508 1.00 46.19 219 ASP A C 1
ATOM 1574 O O . ASP A 1 219 ? 27.052 3.811 -10.147 1.00 46.19 219 ASP A O 1
ATOM 1578 N N . THR A 1 220 ? 25.616 3.119 -11.708 1.00 51.69 220 THR A N 1
ATOM 1579 C CA . THR A 1 220 ? 25.824 4.202 -12.687 1.00 51.69 220 THR A CA 1
ATOM 1580 C C . THR A 1 220 ? 24.720 5.270 -12.717 1.00 51.69 220 THR A C 1
ATOM 1582 O O . THR A 1 220 ? 24.788 6.180 -13.537 1.00 51.69 220 THR A O 1
ATOM 1585 N N . GLY A 1 221 ? 23.703 5.190 -11.852 1.00 55.97 221 GLY A N 1
ATOM 1586 C CA . GLY A 1 221 ? 22.649 6.202 -11.682 1.00 55.97 221 GLY A CA 1
ATOM 1587 C C . GLY A 1 221 ? 21.589 6.280 -12.790 1.00 55.97 221 GLY A C 1
ATOM 1588 O O . GLY A 1 221 ? 20.595 6.976 -12.617 1.00 55.97 221 GLY A O 1
ATOM 1589 N N . THR A 1 222 ? 21.747 5.571 -13.911 1.00 67.00 222 THR A N 1
ATOM 1590 C CA . THR A 1 222 ? 20.742 5.531 -14.987 1.00 67.00 222 THR A CA 1
ATOM 1591 C C . THR A 1 222 ? 20.557 4.114 -15.512 1.00 67.00 222 THR A C 1
ATOM 1593 O O . THR A 1 222 ? 21.516 3.480 -15.953 1.00 67.00 222 THR A O 1
ATOM 1596 N N . VAL A 1 223 ? 19.310 3.645 -15.481 1.00 74.19 223 VAL A N 1
ATOM 1597 C CA . VAL A 1 223 ? 18.877 2.376 -16.067 1.00 74.19 223 VAL A CA 1
ATOM 1598 C C . VAL A 1 223 ? 18.442 2.644 -17.504 1.00 74.19 223 VAL A C 1
ATOM 1600 O O . VAL A 1 223 ? 17.488 3.383 -17.737 1.00 74.19 223 VAL A O 1
ATOM 1603 N N . CYS A 1 224 ? 19.164 2.079 -18.470 1.00 84.94 224 CYS A N 1
ATOM 1604 C CA . CYS A 1 224 ? 18.859 2.250 -19.888 1.00 84.94 224 CYS A CA 1
ATOM 1605 C C . CYS A 1 224 ? 18.084 1.058 -20.440 1.00 84.94 224 CYS A C 1
ATOM 1607 O O . CYS A 1 224 ? 18.417 -0.079 -20.100 1.00 84.94 224 CYS A O 1
ATOM 1609 N N . PRO A 1 225 ? 17.097 1.285 -21.324 1.00 90.69 225 PRO A N 1
ATOM 1610 C CA . PRO A 1 225 ? 16.411 0.189 -21.987 1.00 90.69 225 PRO A CA 1
ATOM 1611 C C . PRO A 1 225 ? 17.398 -0.612 -22.842 1.00 90.69 225 PRO A C 1
ATOM 1613 O O . PRO A 1 225 ? 18.300 -0.054 -23.475 1.00 90.69 225 PRO A O 1
ATOM 1616 N N . LEU A 1 226 ? 17.192 -1.925 -22.927 1.00 92.44 226 LEU A N 1
ATOM 1617 C CA . LEU A 1 226 ? 17.905 -2.743 -23.899 1.00 92.44 226 LEU A CA 1
ATOM 1618 C C . LEU A 1 226 ? 17.336 -2.459 -25.293 1.00 92.44 226 LEU A C 1
ATOM 1620 O O . LEU A 1 226 ? 16.171 -2.741 -25.575 1.00 92.44 226 LEU A O 1
ATOM 1624 N N . VAL A 1 227 ? 18.179 -1.927 -26.174 1.00 95.25 227 VAL A N 1
ATOM 1625 C CA . VAL A 1 227 ? 17.832 -1.617 -27.564 1.00 95.25 227 VAL A CA 1
ATOM 1626 C C . VAL A 1 227 ? 18.545 -2.585 -28.500 1.00 95.25 227 VAL A C 1
ATOM 1628 O O . VAL A 1 227 ? 19.777 -2.592 -28.576 1.00 95.25 227 VAL A O 1
ATOM 1631 N N . ILE A 1 228 ? 17.767 -3.359 -29.255 1.00 96.12 228 ILE A N 1
ATOM 1632 C CA . ILE A 1 228 ? 18.256 -4.280 -30.285 1.00 96.12 228 ILE A CA 1
ATOM 1633 C C . ILE A 1 228 ? 17.769 -3.781 -31.644 1.00 96.12 228 ILE A C 1
ATOM 1635 O O . ILE A 1 228 ? 16.568 -3.764 -31.912 1.00 96.12 228 ILE A O 1
ATOM 1639 N N . ILE A 1 229 ? 18.696 -3.384 -32.515 1.00 96.69 229 ILE A N 1
ATOM 1640 C CA . ILE A 1 229 ? 18.367 -3.053 -33.904 1.00 96.69 229 ILE A CA 1
ATOM 1641 C C . ILE A 1 229 ? 18.063 -4.356 -34.645 1.00 96.69 229 ILE A C 1
ATOM 1643 O O . ILE A 1 229 ? 18.873 -5.282 -34.624 1.00 96.69 229 ILE A O 1
ATOM 1647 N N . GLY A 1 230 ? 16.880 -4.434 -35.254 1.00 92.62 230 GLY A N 1
ATOM 1648 C CA . GLY A 1 230 ? 16.459 -5.595 -36.027 1.00 92.62 230 GLY A CA 1
ATOM 1649 C C . GLY A 1 230 ? 17.142 -5.664 -37.390 1.00 92.62 230 GLY A C 1
ATOM 1650 O O . GLY A 1 230 ? 17.844 -4.741 -37.816 1.00 92.62 230 GLY A O 1
ATOM 1651 N N . ASP A 1 231 ? 16.905 -6.763 -38.100 1.00 90.88 231 ASP A N 1
ATOM 1652 C CA . ASP A 1 231 ? 17.396 -6.904 -39.464 1.00 90.88 231 ASP A CA 1
ATOM 1653 C C . ASP A 1 231 ? 16.770 -5.853 -40.383 1.00 90.88 231 ASP A C 1
ATOM 1655 O O . ASP A 1 231 ? 15.582 -5.526 -40.318 1.00 90.88 231 ASP A O 1
ATOM 1659 N N . LYS A 1 232 ? 17.606 -5.340 -41.279 1.00 91.81 232 LYS A N 1
ATOM 1660 C CA . LYS A 1 232 ? 17.218 -4.414 -42.338 1.00 91.81 232 LYS A CA 1
ATOM 1661 C C . LYS A 1 232 ? 16.861 -5.192 -43.591 1.00 91.81 232 LYS A C 1
ATOM 1663 O O . LYS A 1 232 ? 17.617 -6.058 -44.032 1.00 91.81 232 LYS A O 1
ATOM 1668 N N . THR A 1 233 ? 15.739 -4.846 -44.202 1.00 94.62 233 THR A N 1
ATOM 1669 C CA . THR A 1 233 ? 15.320 -5.433 -45.477 1.00 94.62 233 THR A CA 1
ATOM 1670 C C . THR A 1 233 ? 15.348 -4.356 -46.549 1.00 94.62 233 THR A C 1
ATOM 1672 O O . THR A 1 233 ? 14.692 -3.327 -46.440 1.00 94.62 233 THR A O 1
ATOM 1675 N N . ILE A 1 234 ? 16.165 -4.562 -47.582 1.00 94.81 234 ILE A N 1
ATOM 1676 C CA . ILE A 1 234 ? 16.284 -3.635 -48.709 1.00 94.81 234 ILE A CA 1
ATOM 1677 C C . ILE A 1 234 ? 15.583 -4.276 -49.898 1.00 94.81 234 ILE A C 1
ATOM 1679 O O . ILE A 1 234 ? 15.967 -5.354 -50.342 1.00 94.81 234 ILE A O 1
ATOM 1683 N N . SER A 1 235 ? 14.556 -3.610 -50.415 1.00 91.12 235 SER A N 1
ATOM 1684 C CA . SER A 1 235 ? 13.807 -4.098 -51.565 1.00 91.12 235 SER A CA 1
ATOM 1685 C C . SER A 1 235 ? 14.661 -4.111 -52.835 1.00 91.12 235 SER A C 1
ATOM 1687 O O . SER A 1 235 ? 15.410 -3.170 -53.130 1.00 91.12 235 SER A O 1
ATOM 1689 N N . ASP A 1 236 ? 14.476 -5.153 -53.645 1.00 87.81 236 ASP A N 1
ATOM 1690 C CA . ASP A 1 236 ? 15.023 -5.234 -55.002 1.00 87.81 236 ASP A CA 1
ATOM 1691 C C . ASP A 1 236 ? 14.306 -4.302 -55.985 1.00 87.81 236 ASP A C 1
ATOM 1693 O O . ASP A 1 236 ? 14.796 -4.048 -57.085 1.00 87.81 236 ASP A O 1
ATOM 1697 N N . LYS A 1 237 ? 13.140 -3.772 -55.595 1.00 86.12 237 LYS A N 1
ATOM 1698 C CA . LYS A 1 237 ? 12.355 -2.859 -56.422 1.00 86.12 237 LYS A CA 1
ATOM 1699 C C . LYS A 1 237 ? 12.830 -1.424 -56.242 1.00 86.12 237 LYS A C 1
ATOM 1701 O O . LYS A 1 237 ? 12.996 -0.935 -55.125 1.00 86.12 237 LYS A O 1
ATOM 1706 N N . CYS A 1 238 ? 12.948 -0.738 -57.370 1.00 88.50 238 CYS A N 1
ATOM 1707 C CA . CYS A 1 238 ? 13.279 0.674 -57.434 1.00 88.50 238 CYS A CA 1
ATOM 1708 C C . CYS A 1 238 ? 12.046 1.509 -57.755 1.00 88.50 238 CYS A C 1
ATOM 1710 O O . CYS A 1 238 ? 11.228 1.127 -58.595 1.00 88.50 238 CYS A O 1
ATOM 1712 N N . THR A 1 239 ? 11.926 2.662 -57.102 1.00 89.00 239 THR A N 1
ATOM 1713 C CA . THR A 1 239 ? 10.979 3.691 -57.532 1.00 89.00 239 THR A CA 1
ATOM 1714 C C . THR A 1 239 ? 11.490 4.353 -58.822 1.00 89.00 239 THR A C 1
ATOM 1716 O O . THR A 1 239 ? 12.694 4.290 -59.104 1.00 89.00 239 THR A O 1
ATOM 1719 N N . PRO A 1 240 ? 10.621 5.005 -59.617 1.00 86.62 240 PRO A N 1
ATOM 1720 C CA . PRO A 1 240 ? 11.032 5.721 -60.829 1.00 86.62 240 PRO A CA 1
ATOM 1721 C C . PRO A 1 240 ? 12.127 6.774 -60.595 1.00 86.62 240 PRO A C 1
ATOM 1723 O O . PRO A 1 240 ? 12.903 7.075 -61.495 1.00 86.62 240 PRO A O 1
ATOM 1726 N N . GLU A 1 241 ? 12.229 7.305 -59.376 1.00 89.94 241 GLU A N 1
ATOM 1727 C CA . GLU A 1 241 ? 13.226 8.292 -58.951 1.00 89.94 241 GLU A CA 1
ATOM 1728 C C . GLU A 1 241 ? 14.568 7.660 -58.538 1.00 89.94 241 GLU A C 1
ATOM 1730 O O . GLU A 1 241 ? 15.448 8.358 -58.036 1.00 89.94 241 GLU A O 1
ATOM 1735 N N . GLY A 1 242 ? 14.729 6.343 -58.704 1.00 89.94 242 GLY A N 1
ATOM 1736 C CA . GLY A 1 242 ? 15.960 5.625 -58.373 1.00 89.94 242 GLY A CA 1
ATOM 1737 C C . GLY A 1 242 ? 16.164 5.394 -56.874 1.00 89.94 242 GLY A C 1
ATOM 1738 O O . GLY A 1 242 ? 17.304 5.268 -56.428 1.00 89.94 242 GLY A O 1
ATOM 1739 N N . ARG A 1 243 ? 15.081 5.358 -56.087 1.00 94.50 243 ARG A N 1
ATOM 1740 C CA . ARG A 1 243 ? 15.115 5.065 -54.646 1.00 94.50 243 ARG A CA 1
ATOM 1741 C C . ARG A 1 243 ? 14.746 3.611 -54.379 1.00 94.50 243 ARG A C 1
ATOM 1743 O O . ARG A 1 243 ? 13.948 3.033 -55.115 1.00 94.50 243 ARG A O 1
ATOM 1750 N N . ARG A 1 244 ? 15.267 3.041 -53.295 1.00 94.12 244 ARG A N 1
ATOM 1751 C CA . ARG A 1 244 ? 14.866 1.718 -52.793 1.00 94.12 244 ARG A CA 1
ATOM 1752 C C . ARG A 1 244 ? 14.026 1.858 -51.535 1.00 94.12 244 ARG A C 1
ATOM 1754 O O . ARG A 1 244 ? 14.268 2.752 -50.726 1.00 94.12 244 ARG A O 1
ATOM 1761 N N . ILE A 1 245 ? 13.046 0.970 -51.382 1.00 95.00 245 ILE A N 1
ATOM 1762 C CA . ILE A 1 245 ? 12.325 0.802 -50.116 1.00 95.00 245 ILE A CA 1
ATOM 1763 C C . ILE A 1 245 ? 13.254 0.062 -49.158 1.00 95.00 245 ILE A C 1
ATOM 1765 O O . ILE A 1 245 ? 13.747 -1.015 -49.495 1.00 95.00 245 ILE A O 1
ATOM 1769 N N . VAL A 1 246 ? 13.494 0.652 -47.994 1.00 96.69 246 VAL A N 1
ATOM 1770 C CA . VAL A 1 246 ? 14.244 0.049 -46.896 1.00 96.69 246 VAL A CA 1
ATOM 1771 C C . VAL A 1 246 ? 13.314 -0.069 -45.703 1.00 96.69 246 VAL A C 1
ATOM 1773 O O . VAL A 1 246 ? 12.795 0.944 -45.231 1.00 96.69 246 VAL A O 1
ATOM 1776 N N . ASP A 1 247 ? 13.117 -1.297 -45.245 1.00 96.62 247 ASP A N 1
ATOM 1777 C CA . ASP A 1 247 ? 12.353 -1.641 -44.056 1.00 96.62 247 ASP A CA 1
ATOM 1778 C C . ASP A 1 247 ? 13.314 -1.769 -42.872 1.00 96.62 247 ASP A C 1
ATOM 1780 O O . ASP A 1 247 ? 14.335 -2.465 -42.938 1.00 96.62 247 ASP A O 1
ATOM 1784 N N . LEU A 1 248 ? 13.000 -1.046 -41.801 1.00 97.38 248 LEU A N 1
ATOM 1785 C CA . LEU A 1 248 ? 13.823 -0.923 -40.606 1.00 97.38 248 LEU A CA 1
ATOM 1786 C C . LEU A 1 248 ? 12.991 -1.268 -39.379 1.00 97.38 248 LEU A C 1
ATOM 1788 O O . LEU A 1 248 ? 11.800 -0.959 -39.315 1.00 97.38 248 LEU A O 1
ATOM 1792 N N . SER A 1 249 ? 13.634 -1.879 -38.389 1.00 97.31 249 SER A N 1
ATOM 1793 C CA . SER A 1 249 ? 13.006 -2.168 -37.106 1.00 97.31 249 SER A CA 1
ATOM 1794 C C . SER A 1 249 ? 14.000 -2.073 -35.954 1.00 97.31 249 SER A C 1
ATOM 1796 O O . SER A 1 249 ? 15.205 -2.256 -36.131 1.00 97.31 249 SER A O 1
ATOM 1798 N N . ALA A 1 250 ? 13.487 -1.791 -34.764 1.00 97.44 250 ALA A N 1
ATOM 1799 C CA . ALA A 1 250 ? 14.225 -1.870 -33.514 1.00 97.44 250 ALA A CA 1
ATOM 1800 C C . ALA A 1 250 ? 13.305 -2.413 -32.422 1.00 97.44 250 ALA A C 1
ATOM 1802 O O . ALA A 1 250 ? 12.140 -2.033 -32.339 1.00 97.44 250 ALA A O 1
ATOM 1803 N N . THR A 1 251 ? 13.825 -3.302 -31.585 1.00 97.25 251 THR A N 1
ATOM 1804 C CA . THR A 1 251 ? 13.122 -3.810 -30.407 1.00 97.25 251 THR A CA 1
ATOM 1805 C C . THR A 1 251 ? 13.686 -3.143 -29.165 1.00 97.25 251 THR A C 1
ATOM 1807 O O . THR A 1 251 ? 14.894 -3.178 -28.926 1.00 97.25 251 THR A O 1
ATOM 1810 N N . ILE A 1 252 ? 12.799 -2.546 -28.379 1.00 96.12 252 ILE A N 1
ATOM 1811 C CA . ILE A 1 252 ? 13.094 -1.880 -27.118 1.00 96.12 252 ILE A CA 1
ATOM 1812 C C . ILE A 1 252 ? 12.564 -2.767 -26.007 1.00 96.12 252 ILE A C 1
ATOM 1814 O O . ILE A 1 252 ? 11.397 -3.149 -26.027 1.00 96.12 252 ILE A O 1
ATOM 1818 N N . THR A 1 253 ? 13.414 -3.089 -25.041 1.00 94.12 253 THR A N 1
ATOM 1819 C CA . THR A 1 253 ? 13.029 -3.806 -23.825 1.00 94.12 253 THR A CA 1
ATOM 1820 C C . THR A 1 253 ? 13.346 -2.902 -22.633 1.00 94.12 253 THR A C 1
ATOM 1822 O O . THR A 1 253 ? 14.506 -2.843 -22.218 1.00 94.12 253 THR A O 1
ATOM 1825 N N . PRO A 1 254 ? 12.357 -2.133 -22.142 1.00 87.75 254 PRO A N 1
ATOM 1826 C CA . PRO A 1 254 ? 12.502 -1.325 -20.936 1.00 87.75 254 PRO A CA 1
ATOM 1827 C C . PRO A 1 254 ? 12.753 -2.217 -19.718 1.00 87.75 254 PRO A C 1
ATOM 1829 O O . PRO A 1 254 ? 12.224 -3.329 -19.646 1.00 87.75 254 PRO A O 1
ATOM 1832 N N . GLU A 1 255 ? 13.542 -1.727 -18.766 1.00 82.56 255 GLU A N 1
ATOM 1833 C CA . GLU A 1 255 ? 13.675 -2.389 -17.467 1.00 82.56 255 GLU A CA 1
ATOM 1834 C C . GLU A 1 255 ? 12.372 -2.177 -16.673 1.00 82.56 255 GLU A C 1
ATOM 1836 O O . GLU A 1 255 ? 11.794 -1.085 -16.742 1.00 82.56 255 GLU A O 1
ATOM 1841 N N . PRO A 1 256 ? 11.881 -3.174 -15.916 1.00 71.88 256 PRO A N 1
ATOM 1842 C CA . PRO A 1 256 ? 10.693 -3.000 -15.086 1.00 71.88 256 PRO A CA 1
ATOM 1843 C C . PRO A 1 256 ? 10.810 -1.767 -14.178 1.00 71.88 256 PRO A C 1
ATOM 1845 O O . PRO A 1 256 ? 11.772 -1.634 -13.426 1.00 71.88 256 PRO A O 1
ATOM 1848 N N . GLY A 1 257 ? 9.835 -0.859 -14.263 1.00 62.91 257 GLY A N 1
ATOM 1849 C CA . GLY A 1 257 ? 9.804 0.380 -13.479 1.00 62.91 257 GLY A CA 1
ATOM 1850 C C . GLY A 1 257 ? 10.420 1.601 -14.159 1.00 62.91 257 GLY A C 1
ATOM 1851 O O . GLY A 1 257 ? 10.249 2.701 -13.641 1.00 62.91 257 GLY A O 1
ATOM 1852 N N . TYR A 1 258 ? 11.066 1.436 -15.318 1.00 75.38 258 TYR A N 1
ATOM 1853 C CA . TYR A 1 258 ? 11.755 2.511 -16.038 1.00 75.38 258 TYR A CA 1
ATOM 1854 C C . TYR A 1 258 ? 11.185 2.664 -17.448 1.00 75.38 258 TYR A C 1
ATOM 1856 O O . TYR A 1 258 ? 11.656 2.000 -18.379 1.00 75.38 258 TYR A O 1
ATOM 1864 N N . PRO A 1 259 ? 10.165 3.521 -17.636 1.00 81.62 259 PRO A N 1
ATOM 1865 C CA . PRO A 1 259 ? 9.635 3.779 -18.962 1.00 81.62 259 PRO A CA 1
ATOM 1866 C C . PRO A 1 259 ? 10.711 4.375 -19.874 1.00 81.62 259 PRO A C 1
ATOM 1868 O O . PRO A 1 259 ? 11.519 5.200 -19.447 1.00 81.62 259 PRO A O 1
ATOM 1871 N N . ALA A 1 260 ? 10.692 3.969 -21.142 1.00 88.88 260 ALA A N 1
ATOM 1872 C CA . ALA A 1 260 ? 11.628 4.449 -22.148 1.00 88.88 260 ALA A CA 1
ATOM 1873 C C . ALA A 1 260 ? 10.926 5.256 -23.244 1.00 88.88 260 ALA A C 1
ATOM 1875 O O . ALA A 1 260 ? 9.929 4.808 -23.815 1.00 88.88 260 ALA A O 1
ATOM 1876 N N . ASP A 1 261 ? 11.504 6.403 -23.586 1.00 91.88 261 ASP A N 1
ATOM 1877 C CA . ASP A 1 261 ? 11.152 7.163 -24.782 1.00 91.88 261 ASP A CA 1
ATOM 1878 C C . ASP A 1 261 ? 12.216 6.890 -25.841 1.00 91.88 261 ASP A C 1
ATOM 1880 O O . ASP A 1 261 ? 13.403 7.128 -25.601 1.00 91.88 261 ASP A O 1
ATOM 1884 N N . VAL A 1 262 ? 11.815 6.362 -26.998 1.00 95.50 262 VAL A N 1
ATOM 1885 C CA . VAL A 1 262 ? 12.752 5.960 -28.054 1.00 95.50 262 VAL A CA 1
ATOM 1886 C C . VAL A 1 262 ? 12.244 6.391 -29.421 1.00 95.50 262 VAL A C 1
ATOM 1888 O O . VAL A 1 262 ? 11.086 6.160 -29.774 1.00 95.50 262 VAL A O 1
ATOM 1891 N N . VAL A 1 263 ? 13.143 6.971 -30.213 1.00 96.94 263 VAL A N 1
ATOM 1892 C CA . VAL A 1 263 ? 12.886 7.415 -31.583 1.00 96.94 263 VAL A CA 1
ATOM 1893 C C . VAL A 1 263 ? 13.765 6.624 -32.548 1.00 96.94 263 VAL A C 1
ATOM 1895 O O . VAL A 1 263 ? 14.991 6.651 -32.452 1.00 96.94 263 VAL A O 1
ATOM 1898 N N . LEU A 1 264 ? 13.160 5.931 -33.511 1.00 97.44 264 LEU A N 1
ATOM 1899 C CA . LEU A 1 264 ? 13.885 5.243 -34.578 1.00 97.44 264 LEU A CA 1
ATOM 1900 C C . LEU A 1 264 ? 14.166 6.230 -35.715 1.00 97.44 264 LEU A C 1
ATOM 1902 O O . LEU A 1 264 ? 13.236 6.748 -36.328 1.00 97.44 264 LEU A O 1
ATOM 1906 N N . LYS A 1 265 ? 15.439 6.477 -36.022 1.00 96.94 265 LYS A N 1
ATOM 1907 C CA . LYS A 1 265 ? 15.896 7.458 -37.018 1.00 96.94 265 LYS A CA 1
ATOM 1908 C C . LYS A 1 265 ? 16.856 6.833 -38.022 1.00 96.94 265 LYS A C 1
ATOM 1910 O O . LYS A 1 265 ? 17.521 5.834 -37.740 1.00 96.94 265 LYS A O 1
ATOM 1915 N N . VAL A 1 266 ? 16.963 7.456 -39.191 1.00 97.38 266 VAL A N 1
ATOM 1916 C CA . VAL A 1 266 ? 17.980 7.148 -40.204 1.00 97.38 266 VAL A CA 1
ATOM 1917 C C . VAL A 1 266 ? 18.879 8.355 -40.391 1.00 97.38 266 VAL A C 1
ATOM 1919 O O . VAL A 1 266 ? 18.420 9.441 -40.735 1.00 97.38 266 VAL A O 1
ATOM 1922 N N . MET A 1 267 ? 20.176 8.132 -40.229 1.00 97.31 267 MET A N 1
ATOM 1923 C CA . MET A 1 267 ? 21.217 9.130 -40.409 1.00 97.31 267 MET A CA 1
ATOM 1924 C C . MET A 1 267 ? 22.050 8.847 -41.657 1.00 97.31 267 MET A C 1
ATOM 1926 O O . MET A 1 267 ? 22.255 7.694 -42.041 1.00 97.31 267 MET A O 1
ATOM 1930 N N . GLN A 1 268 ? 22.561 9.909 -42.274 1.00 96.88 268 GLN A N 1
ATOM 1931 C CA . GLN A 1 268 ? 23.587 9.851 -43.314 1.00 96.88 268 GLN A CA 1
ATOM 1932 C C . GLN A 1 268 ? 24.762 10.723 -42.865 1.00 96.88 268 GLN A C 1
ATOM 1934 O O . GLN A 1 268 ? 24.657 11.951 -42.815 1.00 96.88 268 GLN A O 1
ATOM 1939 N N . GLY A 1 269 ? 25.864 10.081 -42.471 1.00 93.69 269 GLY A N 1
ATOM 1940 C CA . GLY A 1 269 ? 26.886 10.740 -41.654 1.00 93.69 269 GLY A CA 1
ATOM 1941 C C . GLY A 1 269 ? 26.286 11.212 -40.324 1.00 93.69 269 GLY A C 1
ATOM 1942 O O . GLY A 1 269 ? 25.564 10.458 -39.678 1.00 93.69 269 GLY A O 1
ATOM 1943 N N . ASP A 1 270 ? 26.523 12.474 -39.963 1.00 92.31 270 ASP A N 1
ATOM 1944 C CA . ASP A 1 270 ? 26.000 13.089 -38.731 1.00 92.31 270 ASP A CA 1
ATOM 1945 C C . ASP A 1 270 ? 24.651 13.808 -38.927 1.00 92.31 270 ASP A C 1
ATOM 1947 O O . ASP A 1 270 ? 24.163 14.489 -38.027 1.00 92.31 270 ASP A O 1
ATOM 1951 N N . THR A 1 271 ? 24.046 13.705 -40.115 1.00 94.44 271 THR A N 1
ATOM 1952 C CA . THR A 1 271 ? 22.771 14.371 -40.424 1.00 94.44 271 THR A CA 1
ATOM 1953 C C . THR A 1 271 ? 21.608 13.407 -40.240 1.00 94.44 271 THR A C 1
ATOM 1955 O O . THR A 1 271 ? 21.594 12.340 -40.855 1.00 94.44 271 THR A O 1
ATOM 1958 N N . ASP A 1 272 ? 20.616 13.800 -39.438 1.00 93.44 272 ASP A N 1
ATOM 1959 C CA . ASP A 1 272 ? 19.323 13.117 -39.366 1.00 93.44 272 ASP A CA 1
ATOM 1960 C C . ASP A 1 272 ? 18.545 13.352 -40.668 1.00 93.44 272 ASP A C 1
ATOM 1962 O O . ASP A 1 272 ? 18.251 14.490 -41.043 1.00 93.44 272 ASP A O 1
ATOM 1966 N N . ILE A 1 273 ? 18.277 12.271 -41.398 1.00 95.12 273 ILE A N 1
ATOM 1967 C CA . ILE A 1 273 ? 17.592 12.310 -42.693 1.00 95.12 273 ILE A CA 1
ATOM 1968 C C . ILE A 1 273 ? 16.093 12.078 -42.505 1.00 95.12 273 ILE A C 1
ATOM 1970 O O . ILE A 1 273 ? 15.290 12.624 -43.267 1.00 95.12 273 ILE A O 1
ATOM 1974 N N . ALA A 1 274 ? 15.711 11.234 -41.543 1.00 93.88 274 ALA A N 1
ATOM 1975 C CA . ALA A 1 274 ? 14.322 10.881 -41.305 1.00 93.88 274 ALA A CA 1
ATOM 1976 C C . ALA A 1 274 ? 14.107 10.216 -39.941 1.00 93.88 274 ALA A C 1
ATOM 1978 O O . ALA A 1 274 ? 14.737 9.207 -39.623 1.00 93.88 274 ALA A O 1
ATOM 1979 N N . GLU A 1 275 ? 13.069 10.672 -39.245 1.00 96.12 275 GLU A N 1
ATOM 1980 C CA . GLU A 1 275 ? 12.392 9.912 -38.198 1.00 96.12 275 GLU A CA 1
ATOM 1981 C C . GLU A 1 275 ? 11.492 8.842 -38.837 1.00 96.12 275 GLU A C 1
ATOM 1983 O O . GLU A 1 275 ? 10.768 9.107 -39.806 1.00 96.12 275 GLU A O 1
ATOM 1988 N N . ILE A 1 276 ? 11.575 7.610 -38.340 1.00 95.44 276 ILE A N 1
ATOM 1989 C CA . ILE A 1 276 ? 10.831 6.441 -38.818 1.00 95.44 276 ILE A CA 1
ATOM 1990 C C . ILE A 1 276 ? 9.571 6.244 -37.989 1.00 95.44 276 ILE A C 1
ATOM 1992 O O . ILE A 1 276 ? 8.483 6.190 -38.566 1.00 95.44 276 ILE A O 1
ATOM 1996 N N . ASP A 1 277 ? 9.759 6.133 -36.675 1.00 96.38 277 ASP A N 1
ATOM 1997 C CA . ASP A 1 277 ? 8.752 5.766 -35.686 1.00 96.38 277 ASP A CA 1
ATOM 1998 C C . ASP A 1 277 ? 9.204 6.227 -34.289 1.00 96.38 277 ASP A C 1
ATOM 2000 O O . ASP A 1 277 ? 10.408 6.350 -34.043 1.00 96.38 277 ASP A O 1
ATOM 2004 N N . THR A 1 278 ? 8.251 6.450 -33.385 1.00 95.69 278 THR A N 1
ATOM 2005 C CA . THR A 1 278 ? 8.495 6.969 -32.033 1.00 95.69 278 THR A CA 1
ATOM 2006 C C . THR A 1 278 ? 7.588 6.279 -31.026 1.00 95.69 278 THR A C 1
ATOM 2008 O O . THR A 1 278 ? 6.377 6.192 -31.223 1.00 95.69 278 THR A O 1
ATOM 2011 N N . VAL A 1 279 ? 8.166 5.850 -29.904 1.00 94.38 279 VAL A N 1
ATOM 2012 C CA . VAL A 1 279 ? 7.422 5.367 -28.739 1.00 94.38 279 VAL A CA 1
ATOM 2013 C C . VAL A 1 279 ? 7.750 6.238 -27.534 1.00 94.38 279 VAL A C 1
ATOM 2015 O O . VAL A 1 279 ? 8.913 6.547 -27.285 1.00 94.38 279 VAL A O 1
ATOM 2018 N N . LEU A 1 280 ? 6.711 6.635 -26.799 1.00 90.94 280 LEU A N 1
ATOM 2019 C CA . LEU A 1 280 ? 6.822 7.397 -25.559 1.00 90.94 280 LEU A CA 1
ATOM 2020 C C . LEU A 1 280 ? 6.266 6.563 -24.409 1.00 90.94 280 LEU A C 1
ATOM 2022 O O . LEU A 1 280 ? 5.191 5.973 -24.537 1.00 90.94 280 LEU A O 1
ATOM 2026 N N . GLY A 1 281 ? 6.990 6.524 -23.297 1.00 82.19 281 GLY A N 1
ATOM 2027 C CA . GLY A 1 281 ? 6.616 5.798 -22.098 1.00 82.19 281 GLY A CA 1
ATOM 2028 C C . GLY A 1 281 ? 6.487 4.297 -22.338 1.00 82.19 281 GLY A C 1
ATOM 2029 O O . GLY A 1 281 ? 5.525 3.692 -21.873 1.00 82.19 281 GLY A O 1
ATOM 2030 N N . ALA A 1 282 ? 7.400 3.688 -23.100 1.00 86.81 282 ALA A N 1
ATOM 2031 C CA . ALA A 1 282 ? 7.404 2.244 -23.295 1.00 86.81 282 ALA A CA 1
ATOM 2032 C C . ALA A 1 282 ? 7.721 1.551 -21.966 1.00 86.81 282 ALA A C 1
ATOM 2034 O O . ALA A 1 282 ? 8.789 1.761 -21.401 1.00 86.81 282 ALA A O 1
ATOM 2035 N N . THR A 1 283 ? 6.805 0.715 -21.484 1.00 82.38 283 THR A N 1
ATOM 2036 C CA . THR A 1 283 ? 6.911 0.004 -20.191 1.00 82.38 283 THR A CA 1
ATOM 2037 C C . THR A 1 283 ? 7.009 -1.510 -20.354 1.00 82.38 283 THR A C 1
ATOM 2039 O O . THR A 1 283 ? 7.274 -2.243 -19.409 1.00 82.38 283 THR A O 1
ATOM 2042 N N . THR A 1 284 ? 6.804 -1.991 -21.577 1.00 86.50 284 THR A N 1
ATOM 2043 C CA . THR A 1 284 ? 6.941 -3.392 -21.972 1.00 86.50 284 THR A CA 1
ATOM 2044 C C . THR A 1 284 ? 7.717 -3.466 -23.278 1.00 86.50 284 THR A C 1
ATOM 2046 O O . THR A 1 284 ? 7.927 -2.450 -23.954 1.00 86.50 284 THR A O 1
ATOM 2049 N N . GLN A 1 285 ? 8.163 -4.670 -23.638 1.00 95.25 285 GLN A N 1
ATOM 2050 C CA . GLN A 1 285 ? 8.877 -4.877 -24.888 1.00 95.25 285 GLN A CA 1
ATOM 2051 C C . GLN A 1 285 ? 8.043 -4.373 -26.072 1.00 95.25 285 GLN A C 1
ATOM 2053 O O . GLN A 1 285 ? 6.922 -4.826 -26.293 1.00 95.25 285 GLN A O 1
ATOM 2058 N N . THR A 1 286 ? 8.605 -3.436 -26.830 1.00 95.69 286 THR A N 1
ATOM 2059 C CA . THR A 1 286 ? 7.927 -2.773 -27.947 1.00 95.69 286 THR A CA 1
ATOM 2060 C C . THR A 1 286 ? 8.839 -2.774 -29.165 1.00 95.69 286 THR A C 1
ATOM 2062 O O . THR A 1 286 ? 10.051 -2.602 -29.042 1.00 95.69 286 THR A O 1
ATOM 2065 N N . THR A 1 287 ? 8.269 -2.965 -30.352 1.00 96.94 287 THR A N 1
ATOM 2066 C CA . THR A 1 287 ? 9.009 -2.904 -31.615 1.00 96.94 287 THR A CA 1
ATOM 2067 C C . THR A 1 287 ? 8.629 -1.632 -32.361 1.00 96.94 287 THR A C 1
ATOM 2069 O O . THR A 1 287 ? 7.464 -1.447 -32.702 1.00 96.94 287 THR A O 1
ATOM 2072 N N . LEU A 1 288 ? 9.620 -0.785 -32.633 1.00 96.69 288 LEU A N 1
ATOM 2073 C CA . LEU A 1 288 ? 9.518 0.314 -33.590 1.00 96.69 288 LEU A CA 1
ATOM 2074 C C . LEU A 1 288 ? 9.793 -0.237 -34.982 1.00 96.69 288 LEU A C 1
ATOM 2076 O O . LEU A 1 288 ? 10.746 -1.001 -35.164 1.00 96.69 288 LEU A O 1
ATOM 2080 N N . SER A 1 289 ? 8.993 0.140 -35.975 1.00 97.06 289 SER A N 1
ATOM 2081 C CA . SER A 1 289 ? 9.251 -0.298 -37.348 1.00 97.06 289 SER A CA 1
ATOM 2082 C C . SER A 1 289 ? 8.670 0.642 -38.390 1.00 97.06 289 SER A C 1
ATOM 2084 O O . SER A 1 289 ? 7.644 1.283 -38.184 1.00 97.06 289 SER A O 1
ATOM 2086 N N . GLY A 1 290 ? 9.317 0.700 -39.548 1.00 96.38 290 GLY A N 1
ATOM 2087 C CA . GLY A 1 290 ? 8.793 1.452 -40.674 1.00 96.38 290 GLY A CA 1
ATOM 2088 C C . GLY A 1 290 ? 9.664 1.359 -41.914 1.00 96.38 290 GLY A C 1
ATOM 2089 O O . GLY A 1 290 ? 10.797 0.879 -41.883 1.00 96.38 290 GLY A O 1
ATOM 2090 N N . SER A 1 291 ? 9.111 1.855 -43.016 1.00 95.88 291 SER A N 1
ATOM 2091 C CA . SER A 1 291 ? 9.740 1.820 -44.335 1.00 95.88 291 SER A CA 1
ATOM 2092 C C . SER A 1 291 ? 10.103 3.225 -44.810 1.00 95.88 291 SER A C 1
ATOM 2094 O O . SER A 1 291 ? 9.350 4.186 -44.591 1.00 95.88 291 SER A O 1
ATOM 2096 N N . ARG A 1 292 ? 11.224 3.370 -45.525 1.00 96.25 292 ARG A N 1
ATOM 2097 C CA . ARG A 1 292 ? 11.607 4.628 -46.193 1.00 96.25 292 ARG A CA 1
ATOM 2098 C C . ARG A 1 292 ? 12.173 4.410 -47.590 1.00 96.25 292 ARG A C 1
ATOM 2100 O O . ARG A 1 292 ? 12.810 3.403 -47.871 1.00 96.25 292 ARG A O 1
ATOM 2107 N N . HIS A 1 293 ? 11.963 5.403 -48.455 1.00 96.19 293 HIS A N 1
ATOM 2108 C CA . HIS A 1 293 ? 12.565 5.469 -49.786 1.00 96.19 293 HIS A CA 1
ATOM 2109 C C . HIS A 1 293 ? 13.908 6.203 -49.742 1.00 96.19 293 HIS A C 1
ATOM 2111 O O . HIS A 1 293 ? 13.953 7.440 -49.756 1.00 96.19 293 HIS A O 1
ATOM 2117 N N . LEU A 1 294 ? 15.001 5.447 -49.735 1.00 95.94 294 LEU A N 1
ATOM 2118 C CA . LEU A 1 294 ? 16.358 5.983 -49.658 1.00 95.94 294 LEU A CA 1
ATOM 2119 C C . LEU A 1 294 ? 17.043 5.944 -51.026 1.00 95.94 294 LEU A C 1
ATOM 2121 O O . LEU A 1 294 ? 16.774 5.068 -51.852 1.00 95.94 294 LEU A O 1
ATOM 2125 N N . VAL A 1 295 ? 17.897 6.934 -51.283 1.00 95.69 295 VAL A N 1
ATOM 2126 C CA . VAL A 1 295 ? 18.775 6.940 -52.462 1.00 95.69 295 VAL A CA 1
ATOM 2127 C C . VAL A 1 295 ? 19.976 6.019 -52.208 1.00 95.69 295 VAL A C 1
ATOM 2129 O O . VAL A 1 295 ? 20.203 5.625 -51.066 1.00 95.69 295 VAL A O 1
ATOM 2132 N N . PRO A 1 296 ? 20.748 5.651 -53.240 1.00 95.56 296 PRO A N 1
ATOM 2133 C CA . PRO A 1 296 ? 21.959 4.863 -53.041 1.00 95.56 296 PRO A CA 1
ATOM 2134 C C . PRO A 1 296 ? 22.981 5.602 -52.168 1.00 95.56 296 PRO A C 1
ATOM 2136 O O . PRO A 1 296 ? 23.224 6.793 -52.378 1.00 95.56 296 PRO A O 1
ATOM 2139 N N . GLY A 1 297 ? 23.588 4.899 -51.214 1.00 96.81 297 GLY A N 1
ATOM 2140 C CA . GLY A 1 297 ? 24.560 5.472 -50.282 1.00 96.81 297 GLY A CA 1
ATOM 2141 C C . GLY A 1 297 ? 24.670 4.703 -48.967 1.00 96.81 297 GLY A C 1
ATOM 2142 O O . GLY A 1 297 ? 23.957 3.722 -48.752 1.00 96.81 297 GLY A O 1
ATOM 2143 N N . ASP A 1 298 ? 25.565 5.169 -48.099 1.00 97.81 298 ASP A N 1
ATOM 2144 C CA . ASP A 1 298 ? 25.772 4.629 -46.755 1.00 97.81 298 ASP A CA 1
ATOM 2145 C C . ASP A 1 298 ? 24.932 5.389 -45.726 1.00 97.81 298 ASP A C 1
ATOM 2147 O O . ASP A 1 298 ? 24.868 6.622 -45.735 1.00 97.81 298 ASP A O 1
ATOM 2151 N N . TYR A 1 299 ? 24.293 4.637 -44.838 1.00 97.81 299 TYR A N 1
ATOM 2152 C CA . TYR A 1 299 ? 23.362 5.115 -43.827 1.00 97.81 299 TYR A CA 1
ATOM 2153 C C . TYR A 1 299 ? 23.611 4.415 -42.496 1.00 97.81 299 TYR A C 1
ATOM 2155 O O . TYR A 1 299 ? 24.181 3.326 -42.437 1.00 97.81 299 TYR A O 1
ATOM 2163 N N . ARG A 1 300 ? 23.100 5.017 -41.427 1.00 97.06 300 ARG A N 1
ATOM 2164 C CA . ARG A 1 300 ? 23.044 4.417 -40.099 1.00 97.06 300 ARG A CA 1
ATOM 2165 C C . ARG A 1 300 ? 21.621 4.488 -39.580 1.00 97.06 300 ARG A C 1
ATOM 2167 O O . ARG A 1 300 ? 21.024 5.559 -39.572 1.00 97.06 300 ARG A O 1
ATOM 2174 N N . VAL A 1 301 ? 21.065 3.361 -39.153 1.00 97.00 301 VAL A N 1
ATOM 2175 C CA . VAL A 1 301 ? 19.821 3.357 -38.376 1.00 97.00 301 VAL A CA 1
ATOM 2176 C C . VAL A 1 301 ? 20.188 3.499 -36.905 1.00 97.00 301 VAL A C 1
ATOM 2178 O O . VAL A 1 301 ? 21.101 2.819 -36.438 1.00 97.00 301 VAL A O 1
ATOM 2181 N N . ILE A 1 302 ? 19.521 4.396 -36.186 1.00 96.81 302 ILE A N 1
ATOM 2182 C CA . ILE A 1 302 ? 19.729 4.624 -34.753 1.00 96.81 302 ILE A CA 1
ATOM 2183 C C . ILE A 1 302 ? 18.373 4.570 -34.068 1.00 96.81 302 ILE A C 1
ATOM 2185 O O . ILE A 1 302 ? 17.432 5.210 -34.527 1.00 96.81 302 ILE A O 1
ATOM 2189 N N . ALA A 1 303 ? 18.270 3.826 -32.972 1.00 96.88 303 ALA A N 1
ATOM 2190 C CA . ALA A 1 303 ? 17.156 3.970 -32.047 1.00 96.88 303 ALA A CA 1
ATOM 2191 C C . ALA A 1 303 ? 17.640 4.822 -30.869 1.00 96.88 303 ALA A C 1
ATOM 2193 O O . ALA A 1 303 ? 18.380 4.353 -30.004 1.00 96.88 303 ALA A O 1
ATOM 2194 N N . ASP A 1 304 ? 17.291 6.101 -30.930 1.00 95.56 304 ASP A N 1
ATOM 2195 C CA . ASP A 1 304 ? 17.723 7.179 -30.048 1.00 95.56 304 ASP A CA 1
ATOM 2196 C C . ASP A 1 304 ? 16.854 7.194 -28.787 1.00 95.56 304 ASP A C 1
ATOM 2198 O O . ASP A 1 304 ? 15.644 7.402 -28.880 1.00 95.56 304 ASP A O 1
ATOM 2202 N N . VAL A 1 305 ? 17.448 6.921 -27.622 1.00 93.88 305 VAL A N 1
ATOM 2203 C CA . VAL A 1 305 ? 16.732 6.886 -26.340 1.00 93.88 305 VAL A CA 1
ATOM 2204 C C . VAL A 1 305 ? 16.663 8.310 -25.794 1.00 93.88 305 VAL A C 1
ATOM 2206 O O . VAL A 1 305 ? 17.633 8.828 -25.253 1.00 93.88 305 VAL A O 1
ATOM 2209 N N . THR A 1 306 ? 15.514 8.964 -25.944 1.00 90.25 306 THR A N 1
ATOM 2210 C CA . THR A 1 306 ? 15.301 10.349 -25.496 1.00 90.25 306 THR A CA 1
ATOM 2211 C C . THR A 1 306 ? 14.921 10.445 -24.017 1.00 90.25 306 THR A C 1
ATOM 2213 O O . THR A 1 306 ? 15.016 11.521 -23.427 1.00 90.25 306 THR A O 1
ATOM 2216 N N . GLY A 1 307 ? 14.520 9.325 -23.413 1.00 80.12 307 GLY A N 1
ATOM 2217 C CA . GLY A 1 307 ? 14.185 9.197 -21.999 1.00 80.12 307 GLY A CA 1
ATOM 2218 C C . GLY A 1 307 ? 14.501 7.778 -21.510 1.00 80.12 307 GLY A C 1
ATOM 2219 O O . GLY A 1 307 ? 13.997 6.832 -22.119 1.00 80.12 307 GLY A O 1
ATOM 2220 N N . PRO A 1 308 ? 15.322 7.596 -20.456 1.00 78.31 308 PRO A N 1
ATOM 2221 C CA . PRO A 1 308 ? 15.999 8.633 -19.673 1.00 78.31 308 PRO A CA 1
ATOM 2222 C C . PRO A 1 308 ? 17.192 9.280 -20.409 1.00 78.31 308 PRO A C 1
ATOM 2224 O O . PRO A 1 308 ? 17.877 8.643 -21.204 1.00 78.31 308 PRO A O 1
ATOM 2227 N N . SER A 1 309 ? 17.456 10.563 -20.132 1.00 75.06 309 SER A N 1
ATOM 2228 C CA . SER A 1 309 ? 18.344 11.440 -20.927 1.00 75.06 309 SER A CA 1
ATOM 2229 C C . SER A 1 309 ? 19.835 11.076 -20.920 1.00 75.06 309 SER A C 1
ATOM 2231 O O . SER A 1 309 ? 20.595 11.608 -21.728 1.00 75.06 309 SER A O 1
ATOM 2233 N N . ALA A 1 310 ? 20.270 10.183 -20.027 1.00 77.75 310 ALA A N 1
ATOM 2234 C CA . ALA A 1 310 ? 21.653 9.706 -19.981 1.00 77.75 310 ALA A CA 1
ATOM 2235 C C . ALA A 1 310 ? 21.887 8.430 -20.815 1.00 77.75 310 ALA A C 1
ATOM 2237 O O . ALA A 1 310 ? 23.005 7.913 -20.850 1.00 77.75 310 ALA A O 1
ATOM 2238 N N . CYS A 1 311 ? 20.854 7.918 -21.489 1.00 84.25 311 CYS A N 1
ATOM 2239 C CA . CYS A 1 311 ? 20.949 6.714 -22.300 1.00 84.25 311 CYS A CA 1
ATOM 2240 C C . CYS A 1 311 ? 21.300 7.039 -23.744 1.00 84.25 311 CYS A C 1
ATOM 2242 O O . CYS A 1 311 ? 20.563 7.717 -24.449 1.00 84.25 311 CYS A O 1
ATOM 2244 N N . ASN A 1 312 ? 22.430 6.507 -24.203 1.00 82.25 312 ASN A N 1
ATOM 2245 C CA . ASN A 1 312 ? 22.785 6.593 -25.611 1.00 82.25 312 ASN A CA 1
ATOM 2246 C C . ASN A 1 312 ? 22.012 5.537 -26.405 1.00 82.25 312 ASN A C 1
ATOM 2248 O O . ASN A 1 312 ? 21.924 4.378 -25.995 1.00 82.25 312 ASN A O 1
ATOM 2252 N N . GLY A 1 313 ? 21.494 5.936 -27.564 1.00 79.88 313 GLY A N 1
ATOM 2253 C CA . GLY A 1 313 ? 20.895 5.012 -28.517 1.00 79.88 313 GLY A CA 1
ATOM 2254 C C . GLY A 1 313 ? 21.902 4.018 -29.102 1.00 79.88 313 GLY A C 1
ATOM 2255 O O . GLY A 1 313 ? 23.088 4.318 -29.258 1.00 79.88 313 GLY A O 1
ATOM 2256 N N . ASN A 1 314 ? 21.413 2.838 -29.485 1.00 90.38 314 ASN A N 1
ATOM 2257 C CA . ASN A 1 314 ? 22.169 1.891 -30.306 1.00 90.38 314 ASN A CA 1
ATOM 2258 C C . ASN A 1 314 ? 21.894 2.152 -31.790 1.00 90.38 314 ASN A C 1
ATOM 2260 O O . ASN A 1 314 ? 20.809 2.591 -32.169 1.00 90.38 314 ASN A O 1
ATOM 2264 N N . GLY A 1 315 ? 22.868 1.847 -32.648 1.00 92.75 315 GLY A N 1
ATOM 2265 C CA . GLY A 1 315 ? 22.698 1.996 -34.088 1.00 92.75 315 GLY A CA 1
ATOM 2266 C C . GLY A 1 315 ? 23.521 1.011 -34.902 1.00 92.75 315 GLY A C 1
ATOM 2267 O O . GLY A 1 315 ? 24.526 0.494 -34.420 1.00 92.75 315 GLY A O 1
ATOM 2268 N N . ALA A 1 316 ? 23.097 0.781 -36.142 1.00 96.19 316 ALA A N 1
ATOM 2269 C CA . ALA A 1 316 ? 23.729 -0.140 -37.078 1.00 96.19 316 ALA A CA 1
ATOM 2270 C C . ALA A 1 316 ? 23.879 0.498 -38.463 1.00 96.19 316 ALA A C 1
ATOM 2272 O O . ALA A 1 316 ? 22.961 1.153 -38.963 1.00 96.19 316 ALA A O 1
ATOM 2273 N N . ASP A 1 317 ? 25.025 0.269 -39.097 1.00 96.75 317 ASP A N 1
ATOM 2274 C CA . ASP A 1 317 ? 25.318 0.804 -40.425 1.00 96.75 317 ASP A CA 1
ATOM 2275 C C . ASP A 1 317 ? 24.738 -0.082 -41.534 1.00 96.75 317 ASP A C 1
ATOM 2277 O O . ASP A 1 317 ? 24.581 -1.306 -41.395 1.00 96.75 317 ASP A O 1
ATOM 2281 N N . PHE A 1 318 ? 24.400 0.534 -42.665 1.00 97.12 318 PHE A N 1
ATOM 2282 C CA . PHE A 1 318 ? 23.947 -0.159 -43.860 1.00 97.12 318 PHE A CA 1
ATOM 2283 C C . PHE A 1 318 ? 24.168 0.631 -45.143 1.00 97.12 318 PHE A C 1
ATOM 2285 O O . PHE A 1 318 ? 24.144 1.855 -45.151 1.00 97.12 318 PHE A O 1
ATOM 2292 N N . THR A 1 319 ? 24.301 -0.094 -46.250 1.00 97.19 319 THR A N 1
ATOM 2293 C CA . THR A 1 319 ? 24.471 0.496 -47.578 1.00 97.19 319 THR A CA 1
ATOM 2294 C C . THR A 1 319 ? 23.257 0.183 -48.439 1.00 97.19 319 THR A C 1
ATOM 2296 O O . THR A 1 319 ? 22.852 -0.973 -48.566 1.00 97.19 319 THR A O 1
ATOM 2299 N N . VAL A 1 320 ? 22.687 1.214 -49.058 1.00 96.88 320 VAL A N 1
ATOM 2300 C CA . VAL A 1 320 ? 21.632 1.082 -50.064 1.00 96.88 320 VAL A CA 1
ATOM 2301 C C . VAL A 1 320 ? 22.294 0.996 -51.442 1.00 96.88 320 VAL A C 1
ATOM 2303 O O . VAL A 1 320 ? 22.919 1.968 -51.877 1.00 96.88 320 VAL A O 1
ATOM 2306 N N . PRO A 1 321 ? 22.188 -0.141 -52.153 1.00 94.94 321 PRO A N 1
ATOM 2307 C CA . PRO A 1 321 ? 22.832 -0.308 -53.447 1.00 94.94 321 PRO A CA 1
ATOM 2308 C C . PRO A 1 321 ? 22.142 0.524 -54.537 1.00 94.94 321 PRO A C 1
ATOM 2310 O O . PRO A 1 321 ? 20.941 0.813 -54.442 1.00 94.94 321 PRO A O 1
ATOM 2313 N N . PRO A 1 322 ? 22.861 0.867 -55.622 1.00 92.69 322 PRO A N 1
ATOM 2314 C CA . PRO A 1 322 ? 22.278 1.581 -56.744 1.00 92.69 322 PRO A CA 1
ATOM 2315 C C . PRO A 1 322 ? 21.096 0.825 -57.349 1.00 92.69 322 PRO A C 1
ATOM 2317 O O . PRO A 1 322 ? 21.046 -0.410 -57.390 1.00 92.69 322 PRO A O 1
ATOM 2320 N N . CYS A 1 323 ? 20.125 1.588 -57.832 1.00 86.88 323 CYS A N 1
ATOM 2321 C CA . CYS A 1 323 ? 19.101 1.062 -58.711 1.00 86.88 323 CYS A CA 1
ATOM 2322 C C . CYS A 1 323 ? 19.729 0.794 -60.074 1.00 86.88 323 CYS A C 1
ATOM 2324 O O . CYS A 1 323 ? 20.098 1.727 -60.787 1.00 86.88 323 CYS A O 1
ATOM 2326 N N . LEU A 1 324 ? 19.857 -0.484 -60.428 1.00 79.06 324 LEU A N 1
ATOM 2327 C CA . LEU A 1 324 ? 20.108 -0.879 -61.805 1.00 79.06 324 LEU A CA 1
ATOM 2328 C C . LEU A 1 324 ? 18.813 -0.590 -62.559 1.00 79.06 324 LEU A C 1
ATOM 2330 O O . LEU A 1 324 ? 17.918 -1.430 -62.620 1.00 79.06 324 LEU A O 1
ATOM 2334 N N . PHE A 1 325 ? 18.672 0.634 -63.066 1.00 63.38 325 PHE A N 1
ATOM 2335 C CA . PHE A 1 325 ? 17.717 0.874 -64.133 1.00 63.38 325 PHE A CA 1
ATOM 2336 C C . PHE A 1 325 ? 18.085 -0.123 -65.221 1.00 63.38 325 PHE A C 1
ATOM 2338 O O . PHE A 1 325 ? 19.188 -0.054 -65.765 1.00 63.38 325 PHE A O 1
ATOM 2345 N N . GLY A 1 326 ? 17.201 -1.096 -65.459 1.00 51.78 326 GLY A N 1
ATOM 2346 C CA . GLY A 1 326 ? 17.309 -1.943 -66.631 1.00 51.78 326 GLY A CA 1
ATOM 2347 C C . GLY A 1 326 ? 17.607 -1.025 -67.803 1.00 51.78 326 GLY A C 1
ATOM 2348 O O . GLY A 1 326 ? 16.919 -0.014 -67.991 1.00 51.78 326 GLY A O 1
ATOM 2349 N N . GLY A 1 327 ? 18.684 -1.333 -68.523 1.00 47.59 327 GLY A N 1
ATOM 2350 C CA . GLY A 1 327 ? 18.908 -0.722 -69.818 1.00 47.59 327 GLY A CA 1
ATOM 2351 C C . GLY A 1 327 ? 17.608 -0.787 -70.628 1.00 47.59 327 GLY A C 1
ATOM 2352 O O . GLY A 1 327 ? 16.773 -1.670 -70.384 1.00 47.59 327 GLY A O 1
ATOM 2353 N N . PRO A 1 328 ? 17.384 0.163 -71.549 1.00 43.78 328 PRO A N 1
ATOM 2354 C CA . PRO A 1 328 ? 16.264 0.054 -72.474 1.00 43.78 328 PRO A CA 1
ATOM 2355 C C . PRO A 1 328 ? 16.259 -1.361 -73.078 1.00 43.78 328 PRO A C 1
ATOM 2357 O O . PRO A 1 328 ? 17.343 -1.904 -73.298 1.00 43.78 328 PRO A O 1
ATOM 2360 N N . PRO A 1 329 ? 15.085 -1.980 -73.301 1.00 48.41 329 PRO A N 1
ATOM 2361 C CA . PRO A 1 329 ? 15.031 -3.274 -73.966 1.00 48.41 329 PRO A CA 1
ATOM 2362 C C . PRO A 1 329 ? 15.831 -3.171 -75.262 1.00 48.41 329 PRO A C 1
ATOM 2364 O O . PRO A 1 329 ? 15.602 -2.244 -76.043 1.00 48.41 329 PRO A O 1
ATOM 2367 N N . ASP A 1 330 ? 16.791 -4.081 -75.422 1.00 45.59 330 ASP A N 1
ATOM 2368 C CA . ASP A 1 330 ? 17.616 -4.221 -76.612 1.00 45.59 330 ASP A CA 1
ATOM 2369 C C . ASP A 1 330 ? 16.728 -4.116 -77.858 1.00 45.59 330 ASP A C 1
ATOM 2371 O O . ASP A 1 330 ? 15.874 -4.966 -78.120 1.00 45.59 330 ASP A O 1
ATOM 2375 N N . LEU A 1 331 ? 16.905 -3.031 -78.612 1.00 46.06 331 LEU A N 1
ATOM 2376 C CA . LEU A 1 331 ? 16.533 -3.017 -80.014 1.00 46.06 331 LEU A CA 1
ATOM 2377 C C . LEU A 1 331 ? 17.570 -3.891 -80.713 1.00 46.06 331 LEU A C 1
ATOM 2379 O O . LEU A 1 331 ? 18.729 -3.504 -80.833 1.00 46.06 331 LEU A O 1
ATOM 2383 N N . GLU A 1 332 ? 17.128 -5.080 -81.116 1.00 51.78 332 GLU A N 1
ATOM 2384 C CA . GLU A 1 332 ? 17.810 -5.948 -82.069 1.00 51.78 332 GLU A CA 1
ATOM 2385 C C . GLU A 1 332 ? 18.324 -5.117 -83.255 1.00 51.78 332 GLU A C 1
ATOM 2387 O O . GLU A 1 332 ? 17.538 -4.583 -84.041 1.00 51.78 332 GLU A O 1
ATOM 2392 N N . GLU A 1 333 ? 19.643 -5.042 -83.411 1.00 43.88 333 GLU A N 1
ATOM 2393 C CA . GLU A 1 333 ? 20.276 -4.749 -84.692 1.00 43.88 333 GLU A CA 1
ATOM 2394 C C . GLU A 1 333 ? 21.131 -5.975 -85.056 1.00 43.88 333 GLU A C 1
ATOM 2396 O O . GLU A 1 333 ? 21.978 -6.384 -84.256 1.00 43.88 333 GLU A O 1
ATOM 2401 N N . PRO A 1 334 ? 20.864 -6.640 -86.195 1.00 54.72 334 PRO A N 1
ATOM 2402 C CA . PRO A 1 334 ? 21.624 -7.799 -86.624 1.00 54.72 334 PRO A CA 1
ATOM 2403 C C . PRO A 1 334 ? 22.899 -7.301 -87.299 1.00 54.72 334 PRO A C 1
ATOM 2405 O O . PRO A 1 334 ? 22.815 -6.551 -88.271 1.00 54.72 334 PRO A O 1
ATOM 2408 N N . ASP A 1 335 ? 24.067 -7.729 -86.827 1.00 42.09 335 ASP A N 1
ATOM 2409 C CA . ASP A 1 335 ? 25.277 -7.597 -87.631 1.00 42.09 335 ASP A CA 1
ATOM 2410 C C . ASP A 1 335 ? 26.052 -8.912 -87.679 1.00 42.09 335 ASP A C 1
ATOM 2412 O O . ASP A 1 335 ? 26.410 -9.524 -86.669 1.00 42.09 335 ASP A O 1
ATOM 2416 N N . ASP A 1 336 ? 26.218 -9.346 -88.920 1.00 51.53 336 ASP A N 1
ATOM 2417 C CA . ASP A 1 336 ? 26.885 -10.539 -89.387 1.00 51.53 336 ASP A CA 1
ATOM 2418 C C . ASP A 1 336 ? 28.400 -10.358 -89.261 1.00 51.53 336 ASP A C 1
ATOM 2420 O O . ASP A 1 336 ? 28.977 -9.471 -89.890 1.00 51.53 336 ASP A O 1
ATOM 2424 N N . THR A 1 337 ? 29.107 -11.252 -88.568 1.00 48.59 337 THR A N 1
ATOM 2425 C CA . THR A 1 337 ? 30.474 -11.610 -88.995 1.00 48.59 337 THR A CA 1
ATOM 2426 C C . THR A 1 337 ? 30.936 -12.949 -88.403 1.00 48.59 337 THR A C 1
ATOM 2428 O O . THR A 1 337 ? 30.722 -13.193 -87.216 1.00 48.59 337 THR A O 1
ATOM 2431 N N . PRO A 1 338 ? 31.560 -13.835 -89.209 1.00 52.91 338 PRO A N 1
ATOM 2432 C CA . PRO A 1 338 ? 31.910 -15.189 -88.799 1.00 52.91 338 PRO A CA 1
ATOM 2433 C C . PRO A 1 338 ? 33.342 -15.314 -88.256 1.00 52.91 338 PRO A C 1
ATOM 2435 O O . PRO A 1 338 ? 34.234 -14.563 -88.644 1.00 52.91 338 PRO A O 1
ATOM 2438 N N . ASP A 1 339 ? 33.503 -16.343 -87.420 1.00 45.56 339 ASP A N 1
ATOM 2439 C CA . ASP A 1 339 ? 34.683 -17.171 -87.144 1.00 45.56 339 ASP A CA 1
ATOM 2440 C C . ASP A 1 339 ? 36.059 -16.511 -86.949 1.00 45.56 339 ASP A C 1
ATOM 2442 O O . ASP A 1 339 ? 36.681 -15.987 -87.871 1.00 45.56 339 ASP A O 1
ATOM 2446 N N . ASN A 1 340 ? 36.632 -16.752 -85.765 1.00 44.06 340 ASN A N 1
ATOM 2447 C CA . ASN A 1 340 ? 37.931 -17.422 -85.690 1.00 44.06 340 ASN A CA 1
ATOM 2448 C C . ASN A 1 340 ? 38.130 -18.111 -84.331 1.00 44.06 340 ASN A C 1
ATOM 2450 O O . ASN A 1 340 ? 38.199 -17.471 -83.281 1.00 44.06 340 ASN A O 1
ATOM 2454 N N . ASP A 1 341 ? 38.267 -19.432 -84.409 1.00 46.78 341 ASP A N 1
ATOM 2455 C CA . ASP A 1 341 ? 38.890 -20.317 -83.427 1.00 46.78 341 ASP A CA 1
ATOM 2456 C C . ASP A 1 341 ? 40.256 -19.788 -82.961 1.00 46.78 341 ASP A C 1
ATOM 2458 O O . ASP A 1 341 ? 41.025 -19.360 -83.813 1.00 46.78 341 ASP A O 1
ATOM 2462 N N . ILE A 1 342 ? 40.590 -19.912 -81.663 1.00 45.06 342 ILE A N 1
ATOM 2463 C CA . ILE A 1 342 ? 41.801 -20.586 -81.121 1.00 45.06 342 ILE A CA 1
ATOM 2464 C C . ILE A 1 342 ? 41.556 -20.914 -79.622 1.00 45.06 342 ILE A C 1
ATOM 2466 O O . ILE A 1 342 ? 41.096 -20.044 -78.881 1.00 45.06 342 ILE A O 1
ATOM 2470 N N . PRO A 1 343 ? 41.887 -22.136 -79.149 1.00 56.81 343 PRO A N 1
ATOM 2471 C CA . PRO A 1 343 ? 41.675 -22.591 -77.775 1.00 56.81 343 PRO A CA 1
ATOM 2472 C C . PRO A 1 343 ? 42.917 -22.464 -76.871 1.00 56.81 343 PRO A C 1
ATOM 2474 O O . PRO A 1 343 ? 44.055 -22.493 -77.337 1.00 56.81 343 PRO A O 1
ATOM 2477 N N . GLY A 1 344 ? 42.668 -22.483 -75.556 1.00 40.75 344 GLY A N 1
ATOM 2478 C CA . GLY A 1 344 ? 43.625 -22.919 -74.534 1.00 40.75 344 GLY A CA 1
ATOM 2479 C C . GLY A 1 344 ? 44.119 -21.820 -73.595 1.00 40.75 344 GLY A C 1
ATOM 2480 O O . GLY A 1 344 ? 44.794 -20.893 -74.026 1.00 40.75 344 GLY A O 1
ATOM 2481 N N . ASN A 1 345 ? 43.864 -21.974 -72.293 1.00 42.78 345 ASN A N 1
ATOM 2482 C CA . ASN A 1 345 ? 44.939 -22.367 -71.381 1.00 42.78 345 ASN A CA 1
ATOM 2483 C C . ASN A 1 345 ? 44.383 -22.808 -70.018 1.00 42.78 345 ASN A C 1
ATOM 2485 O O . ASN A 1 345 ? 43.585 -22.111 -69.394 1.00 42.78 345 ASN A O 1
ATOM 2489 N N . ASP A 1 346 ? 44.858 -23.968 -69.584 1.00 42.41 346 ASP A N 1
ATOM 2490 C CA . ASP A 1 346 ? 44.746 -24.522 -68.242 1.00 42.41 346 ASP A CA 1
ATOM 2491 C C . ASP A 1 346 ? 45.459 -23.638 -67.200 1.00 42.41 346 ASP A C 1
ATOM 2493 O O . ASP A 1 346 ? 46.349 -22.860 -67.547 1.00 42.41 346 ASP A O 1
ATOM 2497 N N . THR A 1 347 ? 45.102 -23.775 -65.916 1.00 47.19 347 THR A N 1
ATOM 2498 C CA . THR A 1 347 ? 45.906 -24.255 -64.750 1.00 47.19 347 THR A CA 1
ATOM 2499 C C . THR A 1 347 ? 45.391 -23.651 -63.405 1.00 47.19 347 THR A C 1
ATOM 2501 O O . THR A 1 347 ? 44.553 -22.754 -63.445 1.00 47.19 347 THR A O 1
ATOM 2504 N N . PRO A 1 348 ? 45.756 -24.170 -62.203 1.00 51.69 348 PRO A N 1
ATOM 2505 C CA . PRO A 1 348 ? 44.780 -24.763 -61.276 1.00 51.69 348 PRO A CA 1
ATOM 2506 C C . PRO A 1 348 ? 44.907 -24.267 -59.809 1.00 51.69 348 PRO A C 1
ATOM 2508 O O . PRO A 1 348 ? 45.796 -23.495 -59.476 1.00 51.69 348 PRO A O 1
ATOM 2511 N N . GLY A 1 349 ? 44.092 -24.832 -58.911 1.00 36.28 349 GLY A N 1
ATOM 2512 C CA . GLY A 1 349 ? 44.544 -25.244 -57.571 1.00 36.28 349 GLY A CA 1
ATOM 2513 C C . GLY A 1 349 ? 44.668 -24.175 -56.477 1.00 36.28 349 GLY A C 1
ATOM 2514 O O . GLY A 1 349 ? 45.562 -23.335 -56.492 1.00 36.28 349 GLY A O 1
ATOM 2515 N N . GLY A 1 350 ? 43.831 -24.316 -55.449 1.00 36.09 350 GLY A N 1
ATOM 2516 C CA . GLY A 1 350 ? 43.937 -23.613 -54.172 1.00 36.09 350 GLY A CA 1
ATOM 2517 C C . GLY A 1 350 ? 42.944 -24.180 -53.161 1.00 36.09 350 GLY A C 1
ATOM 2518 O O . GLY A 1 350 ? 41.957 -23.527 -52.842 1.00 36.09 350 GLY A O 1
ATOM 2519 N N . GLU A 1 351 ? 43.180 -25.429 -52.754 1.00 41.31 351 GLU A N 1
ATOM 2520 C CA . GLU A 1 351 ? 42.587 -26.078 -51.578 1.00 41.31 351 GLU A CA 1
ATOM 2521 C C . GLU A 1 351 ? 42.976 -25.352 -50.278 1.00 41.31 351 GLU A C 1
ATOM 2523 O O . GLU A 1 351 ? 44.077 -24.812 -50.180 1.00 41.31 351 GLU A O 1
ATOM 2528 N N . ASP A 1 352 ? 42.072 -25.456 -49.296 1.00 40.47 352 ASP A N 1
ATOM 2529 C CA . ASP A 1 352 ? 42.268 -25.367 -47.844 1.00 40.47 352 ASP A CA 1
ATOM 2530 C C . ASP A 1 352 ? 42.777 -24.018 -47.294 1.00 40.47 352 ASP A C 1
ATOM 2532 O O . ASP A 1 352 ? 43.801 -23.478 -47.679 1.00 40.47 352 ASP A O 1
ATOM 2536 N N . THR A 1 353 ? 42.185 -23.405 -46.269 1.00 38.00 353 THR A N 1
ATOM 2537 C CA . THR A 1 353 ? 42.098 -23.954 -44.913 1.00 38.00 353 THR A CA 1
ATOM 2538 C C . THR A 1 353 ? 41.298 -22.994 -44.011 1.00 38.00 353 THR A C 1
ATOM 2540 O O . THR A 1 353 ? 41.352 -21.782 -44.196 1.00 38.00 353 THR A O 1
ATOM 2543 N N . ILE A 1 354 ? 40.708 -23.562 -42.953 1.00 43.38 354 ILE A N 1
ATOM 2544 C CA . ILE A 1 354 ? 40.312 -22.934 -41.675 1.00 43.38 354 ILE A CA 1
ATOM 2545 C C . ILE A 1 354 ? 38.890 -22.346 -41.629 1.00 43.38 354 ILE A C 1
ATOM 2547 O O . ILE A 1 354 ? 38.646 -21.146 -41.700 1.00 43.38 354 ILE A O 1
ATOM 2551 N N . SER A 1 355 ? 37.954 -23.269 -41.385 1.00 44.22 355 SER A N 1
ATOM 2552 C CA . SER A 1 355 ? 36.902 -23.079 -40.385 1.00 44.22 355 SER A CA 1
ATOM 2553 C C . SER A 1 355 ? 37.551 -22.761 -39.031 1.00 44.22 355 SER A C 1
ATOM 2555 O O . SER A 1 355 ? 38.316 -23.575 -38.509 1.00 44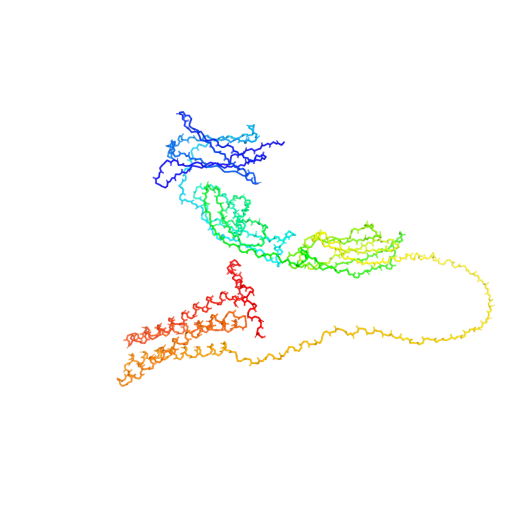.22 355 SER A O 1
ATOM 2557 N N . THR A 1 356 ? 37.254 -21.593 -38.469 1.00 41.62 356 THR A N 1
ATOM 2558 C CA . THR A 1 356 ? 37.304 -21.361 -37.021 1.00 41.62 356 THR A CA 1
ATOM 2559 C C . THR A 1 356 ? 35.878 -21.403 -36.498 1.00 41.62 356 THR A C 1
ATOM 2561 O O . THR A 1 356 ? 35.208 -20.377 -36.391 1.00 41.62 356 THR A O 1
ATOM 2564 N N . ASP A 1 357 ? 35.431 -22.621 -36.195 1.00 43.84 357 ASP A N 1
ATOM 2565 C CA . ASP A 1 357 ? 34.498 -22.879 -35.105 1.00 43.84 357 ASP A CA 1
ATOM 2566 C C . ASP A 1 357 ? 35.096 -22.291 -33.819 1.00 43.84 357 ASP A C 1
ATOM 2568 O O . ASP A 1 357 ? 36.028 -22.849 -33.240 1.00 43.84 357 ASP A O 1
ATOM 2572 N N . GLU A 1 358 ? 34.560 -21.160 -33.370 1.00 43.50 358 GLU A N 1
ATOM 2573 C CA . GLU A 1 358 ? 34.739 -20.670 -32.002 1.00 43.50 358 GLU A CA 1
ATOM 2574 C C . GLU A 1 358 ? 33.478 -21.011 -31.189 1.00 43.50 358 GLU A C 1
ATOM 2576 O O . GLU A 1 358 ? 32.776 -20.163 -30.647 1.00 43.50 358 GLU A O 1
ATOM 2581 N N . ASP A 1 359 ? 33.182 -22.313 -31.137 1.00 51.72 359 ASP A N 1
ATOM 2582 C CA . ASP A 1 359 ? 32.441 -22.947 -30.050 1.00 51.72 359 ASP A CA 1
ATOM 2583 C C . ASP A 1 359 ? 33.453 -23.292 -28.954 1.00 51.72 359 ASP A C 1
ATOM 2585 O O . ASP A 1 359 ? 34.172 -24.282 -29.066 1.00 51.72 359 ASP A O 1
ATOM 2589 N N . THR A 1 360 ? 33.592 -22.441 -27.933 1.00 49.03 360 THR A N 1
ATOM 2590 C CA . THR A 1 360 ? 33.996 -22.840 -26.566 1.00 49.03 360 THR A CA 1
ATOM 2591 C C . THR A 1 360 ? 34.036 -21.644 -25.616 1.00 49.03 360 THR A C 1
ATOM 2593 O O . THR A 1 360 ? 35.093 -21.148 -25.259 1.00 49.03 360 THR A O 1
ATOM 2596 N N . THR A 1 361 ? 32.877 -21.229 -25.105 1.00 46.34 361 THR A N 1
ATOM 25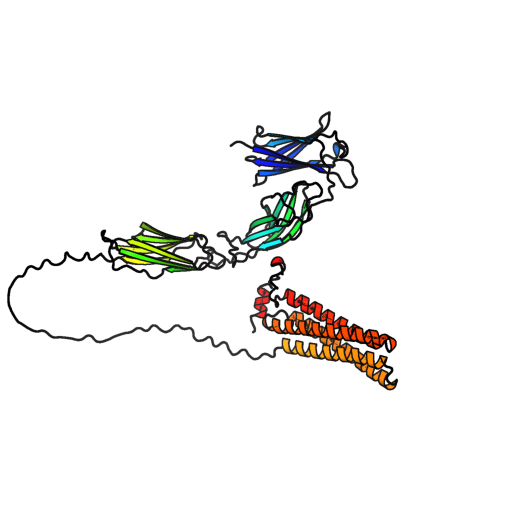97 C CA . THR A 1 361 ? 32.758 -20.733 -23.715 1.00 46.34 361 THR A CA 1
ATOM 2598 C C . THR A 1 361 ? 31.332 -20.943 -23.194 1.00 46.34 361 THR A C 1
ATOM 2600 O O . THR A 1 361 ? 30.703 -20.052 -22.632 1.00 46.34 361 THR A O 1
ATOM 2603 N N . ARG A 1 362 ? 30.798 -22.169 -23.315 1.00 44.88 362 ARG A N 1
ATOM 2604 C CA . ARG A 1 362 ? 29.795 -22.593 -22.329 1.00 44.88 362 ARG A CA 1
ATOM 2605 C C . ARG A 1 362 ? 30.519 -22.728 -20.987 1.00 44.88 362 ARG A C 1
ATOM 2607 O O . ARG A 1 362 ? 31.461 -23.524 -20.917 1.00 44.88 362 ARG A O 1
ATOM 2614 N N . PRO A 1 363 ? 30.127 -21.983 -19.938 1.00 51.53 363 PRO A N 1
ATOM 2615 C CA . PRO A 1 363 ? 30.634 -22.257 -18.605 1.00 51.53 363 PRO A CA 1
ATOM 2616 C C . PRO A 1 363 ? 30.336 -23.728 -18.272 1.00 51.53 363 PRO A C 1
ATOM 2618 O O . PRO A 1 363 ? 29.294 -24.252 -18.689 1.00 51.53 363 PRO A O 1
ATOM 2621 N N . PRO A 1 364 ? 31.257 -24.436 -17.594 1.00 48.25 364 PRO A N 1
ATOM 2622 C CA . PRO A 1 364 ? 31.020 -25.815 -17.194 1.00 48.25 364 PRO A CA 1
ATOM 2623 C C . PRO A 1 364 ? 29.687 -25.888 -16.434 1.00 48.25 364 PRO A C 1
ATOM 2625 O O . PRO A 1 364 ? 29.389 -24.959 -15.682 1.00 48.25 364 PRO A O 1
ATOM 2628 N N . PRO A 1 365 ? 28.877 -26.950 -16.618 1.00 49.53 365 PRO A N 1
ATOM 2629 C CA . PRO A 1 365 ? 27.665 -27.126 -15.834 1.00 49.53 365 PRO A CA 1
ATOM 2630 C C . PRO A 1 365 ? 28.061 -27.046 -14.368 1.00 49.53 365 PRO A C 1
ATOM 2632 O O . PRO A 1 365 ? 28.890 -27.841 -13.909 1.00 49.53 365 PRO A O 1
ATOM 2635 N N . ASP A 1 366 ? 27.521 -26.038 -13.690 1.00 39.72 366 ASP A N 1
ATOM 2636 C CA . ASP A 1 366 ? 27.746 -25.796 -12.281 1.00 39.72 366 ASP A CA 1
ATOM 2637 C C . ASP A 1 366 ? 27.292 -27.054 -11.543 1.00 39.72 366 ASP A C 1
ATOM 2639 O O . ASP A 1 366 ? 26.100 -27.336 -11.399 1.00 39.72 366 ASP A O 1
ATOM 2643 N N . ARG A 1 367 ? 28.262 -27.904 -11.193 1.00 40.09 367 ARG A N 1
ATOM 2644 C CA . ARG A 1 367 ? 28.039 -29.088 -10.372 1.00 40.09 367 ARG A CA 1
ATOM 2645 C C . ARG A 1 367 ? 27.854 -28.574 -8.958 1.00 40.09 367 ARG A C 1
ATOM 2647 O O . ARG A 1 367 ? 28.735 -28.739 -8.115 1.00 40.09 367 ARG A O 1
ATOM 2654 N N . THR A 1 368 ? 26.700 -27.962 -8.715 1.00 50.19 368 THR A N 1
ATOM 2655 C CA . THR A 1 368 ? 26.183 -27.803 -7.369 1.00 50.19 368 THR A CA 1
ATOM 2656 C C . THR A 1 368 ? 26.212 -29.199 -6.741 1.00 50.19 368 THR A C 1
ATOM 2658 O O . THR A 1 368 ? 25.676 -30.155 -7.316 1.00 50.19 368 THR A O 1
ATOM 2661 N N . PRO A 1 369 ? 26.961 -29.389 -5.640 1.00 45.09 369 PRO A N 1
ATOM 2662 C CA . PRO A 1 369 ? 27.015 -30.680 -4.978 1.00 45.09 369 PRO A CA 1
ATOM 2663 C C . PRO A 1 369 ? 25.576 -31.093 -4.644 1.00 45.09 369 PRO A C 1
ATOM 2665 O O . PRO A 1 369 ? 24.807 -30.230 -4.218 1.00 45.09 369 PRO A O 1
ATOM 2668 N N . PRO A 1 370 ? 25.188 -32.370 -4.843 1.00 49.09 370 PRO A N 1
ATOM 2669 C CA . PRO A 1 370 ? 23.842 -32.814 -4.511 1.00 49.09 370 PRO A CA 1
ATOM 2670 C C . PRO A 1 370 ? 23.544 -32.379 -3.073 1.00 49.09 370 PRO A C 1
ATOM 2672 O O . PRO A 1 370 ? 24.404 -32.611 -2.207 1.00 49.09 370 PRO A O 1
ATOM 2675 N N . PRO A 1 371 ? 22.400 -31.711 -2.824 1.00 54.59 371 PRO A N 1
ATOM 2676 C CA . PRO A 1 371 ? 22.070 -31.196 -1.508 1.00 54.59 371 PRO A CA 1
ATOM 2677 C C . PRO A 1 371 ? 22.230 -32.344 -0.522 1.00 54.59 371 PRO A C 1
ATOM 2679 O O . PRO A 1 371 ? 21.640 -33.420 -0.674 1.00 54.59 371 PRO A O 1
ATOM 2682 N N . ARG A 1 372 ? 23.150 -32.171 0.433 1.00 46.28 372 ARG A N 1
ATOM 2683 C CA . ARG A 1 372 ? 23.356 -33.162 1.486 1.00 46.28 372 ARG A CA 1
ATOM 2684 C C . ARG A 1 372 ? 22.004 -33.307 2.161 1.00 46.28 372 ARG A C 1
ATOM 2686 O O . ARG A 1 372 ? 21.514 -32.316 2.685 1.00 46.28 372 ARG A O 1
ATOM 2693 N N . GLY A 1 373 ? 21.424 -34.508 2.111 1.00 51.50 373 GLY A N 1
ATOM 2694 C CA . GLY A 1 373 ? 20.131 -34.846 2.707 1.00 51.50 373 GLY A CA 1
ATOM 2695 C C . GLY A 1 373 ? 20.139 -34.625 4.216 1.00 51.50 373 GLY A C 1
ATOM 2696 O O . GLY A 1 373 ? 20.269 -35.567 4.996 1.00 51.50 373 GLY A O 1
ATOM 2697 N N . GLY A 1 374 ? 20.066 -33.360 4.616 1.00 68.81 374 GLY A N 1
ATOM 2698 C CA . GLY A 1 374 ? 19.908 -32.928 5.982 1.00 68.81 374 GLY A CA 1
ATOM 2699 C C . GLY A 1 374 ? 18.565 -33.429 6.471 1.00 68.81 374 GLY A C 1
ATOM 2700 O O . GLY A 1 374 ? 17.553 -33.348 5.776 1.00 68.81 374 GLY A O 1
ATOM 2701 N N . ILE A 1 375 ? 18.566 -33.994 7.670 1.00 78.06 375 ILE A N 1
ATOM 2702 C CA . ILE A 1 375 ? 17.338 -34.360 8.358 1.00 78.06 375 ILE A CA 1
ATOM 2703 C C . ILE A 1 375 ? 16.474 -33.095 8.454 1.00 78.06 375 ILE A C 1
ATOM 2705 O O . ILE A 1 375 ? 16.892 -32.111 9.065 1.00 78.06 375 ILE A O 1
ATOM 2709 N N . ASN A 1 376 ? 15.287 -33.114 7.842 1.00 87.81 376 ASN A N 1
ATOM 2710 C CA . ASN A 1 376 ? 14.356 -31.990 7.889 1.00 87.81 376 ASN A CA 1
ATOM 2711 C C . ASN A 1 376 ? 13.741 -31.907 9.297 1.00 87.81 376 ASN A C 1
ATOM 2713 O O . ASN A 1 376 ? 12.708 -32.513 9.595 1.00 87.81 376 ASN A O 1
ATOM 2717 N N . TRP A 1 377 ? 14.419 -31.179 10.186 1.00 88.56 377 TRP A N 1
ATOM 2718 C CA . TRP A 1 377 ? 14.015 -31.003 11.580 1.00 88.56 377 TRP A CA 1
ATOM 2719 C C . TRP A 1 377 ? 12.625 -30.380 11.715 1.00 88.56 377 TRP A C 1
ATOM 2721 O O . TRP A 1 377 ? 11.896 -30.754 12.630 1.00 88.56 377 TRP A O 1
ATOM 2731 N N . CYS A 1 378 ? 12.225 -29.506 10.785 1.00 91.44 378 CYS A N 1
ATOM 2732 C CA . CYS A 1 378 ? 10.882 -28.929 10.760 1.00 91.44 378 CYS A CA 1
ATOM 2733 C C . CYS A 1 378 ? 9.811 -30.008 10.590 1.00 91.44 378 CYS A C 1
ATOM 2735 O O . CYS A 1 378 ? 8.829 -30.021 11.329 1.00 91.44 378 CYS A O 1
ATOM 2737 N N . LEU A 1 379 ? 10.016 -30.954 9.671 1.00 91.31 379 LEU A N 1
ATOM 2738 C CA . LEU A 1 379 ? 9.079 -32.054 9.452 1.00 91.31 379 LEU A CA 1
ATOM 2739 C C . LEU A 1 379 ? 8.996 -32.984 10.676 1.00 91.31 379 LEU A C 1
ATOM 2741 O O . LEU A 1 379 ? 7.910 -33.401 11.071 1.00 91.31 379 LEU A O 1
ATOM 2745 N N . ILE A 1 380 ? 10.132 -33.283 11.314 1.00 93.81 380 ILE A N 1
ATOM 2746 C CA . ILE A 1 380 ? 10.163 -34.110 12.532 1.00 93.81 380 ILE A CA 1
ATOM 2747 C C . ILE A 1 380 ? 9.421 -33.425 13.678 1.00 93.81 380 ILE A C 1
ATOM 2749 O O . ILE A 1 380 ? 8.621 -34.063 14.367 1.00 93.81 380 ILE A O 1
ATOM 2753 N N . LEU A 1 381 ? 9.690 -32.137 13.889 1.00 94.25 381 LEU A N 1
ATOM 2754 C CA . LEU A 1 381 ? 9.096 -31.356 14.965 1.00 94.25 381 LEU A CA 1
ATOM 2755 C C . LEU A 1 381 ? 7.576 -31.242 14.779 1.00 94.25 381 LEU A C 1
ATOM 2757 O O . LEU A 1 381 ? 6.837 -31.439 15.744 1.00 94.25 381 LEU A O 1
ATOM 2761 N N . PHE A 1 382 ? 7.119 -31.064 13.535 1.00 95.12 382 PHE A N 1
ATOM 2762 C CA . PHE A 1 382 ? 5.706 -31.097 13.166 1.00 95.12 382 PHE A CA 1
ATOM 2763 C C . PHE A 1 382 ? 5.026 -32.417 13.538 1.00 95.12 382 PHE A C 1
ATOM 2765 O O . PHE A 1 382 ? 4.097 -32.429 14.343 1.00 95.12 382 PHE A O 1
ATOM 2772 N N . TRP A 1 383 ? 5.503 -33.544 12.995 1.00 96.00 383 TRP A N 1
ATOM 2773 C CA . TRP A 1 383 ? 4.851 -34.841 13.206 1.00 96.00 383 TRP A CA 1
ATOM 2774 C C . TRP A 1 383 ? 4.903 -35.290 14.664 1.00 96.00 383 TRP A C 1
ATOM 2776 O O . TRP A 1 383 ? 3.938 -35.866 15.164 1.00 96.00 383 TRP A O 1
ATOM 2786 N N . THR A 1 384 ? 6.002 -34.995 15.363 1.00 97.00 384 THR A N 1
ATOM 2787 C CA . THR A 1 384 ? 6.136 -35.304 16.792 1.00 97.00 384 THR A CA 1
ATOM 2788 C C . THR A 1 384 ? 5.157 -34.474 17.619 1.00 97.00 384 THR A C 1
ATOM 2790 O O . THR A 1 384 ? 4.446 -35.028 18.458 1.00 97.00 384 THR A O 1
ATOM 2793 N N . GLY A 1 385 ? 5.072 -33.163 17.360 1.00 96.81 385 GLY A N 1
ATOM 2794 C CA . GLY A 1 385 ? 4.117 -32.276 18.025 1.00 96.81 385 GLY A CA 1
ATOM 2795 C C . GLY A 1 385 ? 2.668 -32.688 17.767 1.00 96.81 385 GLY A C 1
ATOM 2796 O O . GLY A 1 385 ? 1.883 -32.813 18.706 1.00 96.81 385 GLY A O 1
ATOM 2797 N N . PHE A 1 386 ? 2.338 -33.000 16.513 1.00 96.69 386 PHE A N 1
ATOM 2798 C CA . PHE A 1 386 ? 1.000 -33.415 16.098 1.00 96.69 386 PHE A CA 1
ATOM 2799 C C . PHE A 1 386 ? 0.565 -34.750 16.716 1.00 96.69 386 PHE A C 1
ATOM 2801 O O . PHE A 1 386 ? -0.547 -34.866 17.231 1.00 96.69 386 PHE A O 1
ATOM 2808 N N . ALA A 1 387 ? 1.451 -35.750 16.737 1.00 97.25 387 ALA A N 1
ATOM 2809 C CA . ALA A 1 387 ? 1.159 -37.045 17.346 1.00 97.25 387 ALA A CA 1
ATOM 2810 C C . ALA A 1 387 ? 0.929 -36.937 18.865 1.00 97.25 387 ALA A C 1
ATOM 2812 O O . ALA A 1 387 ? 0.000 -37.556 19.394 1.00 97.25 387 ALA A O 1
ATOM 2813 N N . LEU A 1 388 ? 1.744 -36.133 19.563 1.00 97.69 388 LEU A N 1
ATOM 2814 C CA . LEU A 1 388 ? 1.577 -35.869 20.996 1.00 97.69 388 LEU A CA 1
ATOM 2815 C C . LEU A 1 388 ? 0.270 -35.126 21.286 1.00 97.69 388 LEU A C 1
ATOM 2817 O O . LEU A 1 388 ? -0.441 -35.499 22.217 1.00 97.69 388 LEU A O 1
ATOM 2821 N N . PHE A 1 389 ? -0.067 -34.131 20.462 1.00 97.38 389 PHE A N 1
ATOM 2822 C CA . PHE A 1 389 ? -1.313 -33.379 20.566 1.00 97.38 389 PHE A CA 1
ATOM 2823 C C . PHE A 1 389 ? -2.540 -34.292 20.444 1.00 97.38 389 PHE A C 1
ATOM 2825 O O . PHE A 1 389 ? -3.363 -34.337 21.357 1.00 97.38 389 PHE A O 1
ATOM 2832 N N . LEU A 1 390 ? -2.629 -35.086 19.369 1.00 96.69 390 LEU A N 1
ATOM 2833 C CA . LEU A 1 390 ? -3.766 -35.984 19.137 1.00 96.69 390 LEU A CA 1
ATOM 2834 C C . LEU A 1 390 ? -3.904 -37.052 20.224 1.00 96.69 390 LEU A C 1
ATOM 2836 O O . LEU A 1 390 ? -5.003 -37.307 20.714 1.00 96.69 390 LEU A O 1
ATOM 2840 N N . THR A 1 391 ? -2.790 -37.674 20.615 1.00 97.38 391 THR A N 1
ATOM 2841 C CA . THR A 1 391 ? -2.801 -38.710 21.657 1.00 97.38 391 THR A CA 1
ATOM 2842 C C . THR A 1 391 ? -3.213 -38.119 23.004 1.00 97.38 391 THR A C 1
ATOM 2844 O O . THR A 1 391 ? -3.992 -38.733 23.733 1.00 97.38 391 THR A O 1
ATOM 2847 N N . GLY A 1 392 ? -2.728 -36.912 23.315 1.00 96.75 392 GLY A N 1
ATOM 2848 C CA . GLY A 1 392 ? -3.095 -36.166 24.512 1.00 96.75 392 GLY A CA 1
ATOM 2849 C C . GLY A 1 392 ? -4.584 -35.836 24.558 1.00 96.75 392 GLY A C 1
ATOM 2850 O O . GLY A 1 392 ? -5.238 -36.187 25.538 1.00 96.75 392 GLY A O 1
ATOM 2851 N N . ALA A 1 393 ? -5.126 -35.254 23.484 1.00 94.38 393 ALA A N 1
ATOM 2852 C CA . ALA A 1 393 ? -6.540 -34.886 23.385 1.00 94.38 393 ALA A CA 1
ATOM 2853 C C . ALA A 1 393 ? -7.451 -36.107 23.586 1.00 94.38 393 ALA A C 1
ATOM 2855 O O . ALA A 1 393 ? -8.293 -36.142 24.479 1.00 94.38 393 ALA A O 1
ATOM 2856 N N . VAL A 1 394 ? -7.196 -37.197 22.851 1.00 94.62 394 VAL A N 1
ATOM 2857 C CA . VAL A 1 394 ? -7.986 -38.433 22.986 1.00 94.62 394 VAL A CA 1
ATOM 2858 C C . VAL A 1 394 ? -7.905 -39.009 24.405 1.00 94.62 394 VAL A C 1
ATOM 2860 O O . VAL A 1 394 ? -8.925 -39.433 24.948 1.00 94.62 394 VAL A O 1
ATOM 2863 N N . ALA A 1 395 ? -6.724 -39.023 25.030 1.00 96.00 395 ALA A N 1
ATOM 2864 C CA . ALA A 1 395 ? -6.559 -39.525 26.394 1.00 96.00 395 ALA A CA 1
ATOM 2865 C C . ALA A 1 395 ? -7.324 -38.683 27.430 1.00 96.00 395 ALA A C 1
ATOM 2867 O O . ALA A 1 395 ? -7.903 -39.246 28.364 1.00 96.00 395 ALA A O 1
ATOM 2868 N N . VAL A 1 396 ? -7.356 -37.359 27.256 1.00 95.12 396 VAL A N 1
ATOM 2869 C CA . VAL A 1 396 ? -8.089 -36.421 28.116 1.00 95.12 396 VAL A CA 1
ATOM 2870 C C . VAL A 1 396 ? -9.595 -36.591 27.930 1.00 95.12 396 VAL A C 1
ATOM 2872 O O . VAL A 1 396 ? -10.284 -36.913 28.903 1.00 95.12 396 VAL A O 1
ATOM 2875 N N . GLY A 1 397 ? -10.101 -36.472 26.699 1.00 90.81 397 GLY A N 1
ATOM 2876 C CA . GLY A 1 397 ? -11.521 -36.629 26.385 1.00 90.81 397 GLY A CA 1
ATOM 2877 C C . GLY A 1 397 ? -12.072 -37.982 26.844 1.00 90.81 397 GLY A C 1
ATOM 2878 O O . GLY A 1 397 ? -12.999 -38.048 27.659 1.00 90.81 397 GLY A O 1
ATOM 2879 N N . VAL A 1 398 ? -11.450 -39.086 26.413 1.00 92.56 398 VAL A N 1
ATOM 2880 C CA . VAL A 1 398 ? -11.888 -40.444 26.783 1.00 92.56 398 VAL A CA 1
ATOM 2881 C C . VAL A 1 398 ? -11.723 -40.699 28.280 1.00 92.56 398 VAL A C 1
ATOM 2883 O O . VAL A 1 398 ? -12.611 -41.294 28.893 1.00 92.56 398 VAL A O 1
ATOM 2886 N N . GLY A 1 399 ? -10.629 -40.242 28.893 1.00 93.81 399 GLY A N 1
ATOM 2887 C CA . GLY A 1 399 ? -10.367 -40.450 30.315 1.00 93.81 399 GLY A CA 1
ATOM 2888 C C . GLY A 1 399 ? -11.415 -39.792 31.209 1.00 93.81 399 GLY A C 1
ATOM 2889 O O . GLY A 1 399 ? -11.953 -40.441 32.112 1.00 93.81 399 GLY A O 1
ATOM 2890 N N . TYR A 1 400 ? -11.766 -38.534 30.932 1.00 93.56 400 TYR A N 1
ATOM 2891 C CA . TYR A 1 400 ? -12.819 -37.833 31.666 1.00 93.56 400 TYR A CA 1
ATOM 2892 C C . TYR A 1 400 ? -14.196 -38.476 31.463 1.00 93.56 400 TYR A C 1
ATOM 2894 O O . TYR A 1 400 ? -14.949 -38.627 32.431 1.00 93.56 400 TYR A O 1
ATOM 2902 N N . CYS A 1 401 ? -14.512 -38.921 30.242 1.00 90.56 401 CYS A N 1
ATOM 2903 C CA . CYS A 1 401 ? -15.746 -39.661 29.978 1.00 90.56 401 CYS A CA 1
ATOM 2904 C C . CYS A 1 401 ? -15.790 -40.996 30.730 1.00 90.56 401 CYS A C 1
ATOM 2906 O O . CYS A 1 401 ? -16.824 -41.336 31.303 1.00 90.56 401 CYS A O 1
ATOM 2908 N N . ALA A 1 402 ? -14.678 -41.732 30.790 1.00 91.19 402 ALA A N 1
ATOM 2909 C CA . ALA A 1 402 ? -14.606 -42.999 31.503 1.00 91.19 402 ALA A CA 1
ATOM 2910 C C . ALA A 1 402 ? -14.885 -42.813 33.001 1.00 91.19 402 ALA A C 1
ATOM 2912 O O . ALA A 1 402 ? -15.808 -43.440 33.517 1.00 91.19 402 ALA A O 1
ATOM 2913 N N . ILE A 1 403 ? -14.179 -41.900 33.686 1.00 91.00 403 ILE A N 1
ATOM 2914 C CA . ILE A 1 403 ? -14.451 -41.579 35.105 1.00 91.00 403 ILE A CA 1
ATOM 2915 C C . ILE A 1 403 ? -15.923 -41.207 35.292 1.00 91.00 403 ILE A C 1
ATOM 2917 O O . ILE A 1 403 ? -16.582 -41.658 36.229 1.00 91.00 403 ILE A O 1
ATOM 2921 N N . GLY A 1 404 ? -16.434 -40.411 34.359 1.00 86.00 404 GLY A N 1
ATOM 2922 C CA . GLY A 1 404 ? -17.793 -39.931 34.356 1.00 86.00 404 GLY A CA 1
ATOM 2923 C C . GLY A 1 404 ? -18.880 -41.002 34.315 1.00 86.00 404 GLY A C 1
ATOM 2924 O O . GLY A 1 404 ? -19.898 -40.854 34.986 1.00 86.00 404 GLY A O 1
ATOM 2925 N N . LEU A 1 405 ? -18.657 -42.082 33.568 1.00 87.75 405 LEU A N 1
ATOM 2926 C CA . LEU A 1 405 ? -19.600 -43.193 33.408 1.00 87.75 405 LEU A CA 1
ATOM 2927 C C . LEU A 1 405 ? -19.585 -44.185 34.585 1.00 87.75 405 LEU A C 1
ATOM 2929 O O . LEU A 1 405 ? -20.269 -45.207 34.538 1.00 87.75 405 LEU A O 1
ATOM 2933 N N . GLY A 1 406 ? -18.828 -43.899 35.649 1.00 79.56 406 GLY A N 1
ATOM 2934 C CA . GLY A 1 406 ? -18.864 -44.684 36.881 1.00 79.56 406 GLY A CA 1
ATOM 2935 C C . GLY A 1 406 ? -18.169 -46.042 36.772 1.00 79.56 406 GLY A C 1
ATOM 2936 O O . GLY A 1 406 ? -18.619 -47.012 37.386 1.00 79.56 406 GLY A O 1
ATOM 2937 N N . VAL A 1 407 ? -17.069 -46.136 36.012 1.00 74.19 407 VAL A N 1
ATOM 2938 C CA . VAL A 1 407 ? -16.219 -47.341 36.037 1.00 74.19 407 VAL A CA 1
ATOM 2939 C C . VAL A 1 407 ? -15.814 -47.647 37.481 1.00 74.19 407 VAL A C 1
ATOM 2941 O O . VAL A 1 407 ? -15.526 -46.738 38.258 1.00 74.19 407 VAL A O 1
ATOM 2944 N N . HIS A 1 408 ? -15.794 -48.935 37.836 1.00 84.00 408 HIS A N 1
ATOM 2945 C CA . HIS A 1 408 ? -15.505 -49.435 39.186 1.00 84.00 408 HIS A CA 1
ATOM 2946 C C . HIS A 1 408 ? -14.348 -48.660 39.858 1.00 84.00 408 HIS A C 1
ATOM 2948 O O . HIS A 1 408 ? -13.345 -48.413 39.189 1.00 84.00 408 HIS A O 1
ATOM 2954 N N . PRO A 1 409 ? -14.409 -48.326 41.164 1.00 83.25 409 PRO A N 1
ATOM 2955 C CA . PRO A 1 409 ? -13.481 -47.398 41.837 1.00 83.25 409 PRO A CA 1
ATOM 2956 C C . PRO A 1 409 ? -11.981 -47.704 41.670 1.00 83.25 409 PRO A C 1
ATOM 2958 O O . PRO A 1 409 ? -11.157 -46.797 41.726 1.00 83.25 409 PRO A O 1
ATOM 2961 N N . ILE A 1 410 ? -11.620 -48.962 41.403 1.00 86.44 410 ILE A N 1
ATOM 2962 C CA . ILE A 1 410 ? -10.244 -49.388 41.092 1.00 86.44 410 ILE A CA 1
ATOM 2963 C C . ILE A 1 410 ? -9.723 -48.731 39.797 1.00 86.44 410 ILE A C 1
ATOM 2965 O O . ILE A 1 410 ? -8.550 -48.377 39.709 1.00 86.44 410 ILE A O 1
ATOM 2969 N N . TRP A 1 411 ? -10.589 -48.514 38.807 1.00 89.31 411 TRP A N 1
ATOM 2970 C CA . TRP A 1 411 ? -10.231 -47.915 37.520 1.00 89.31 411 TRP A CA 1
ATOM 2971 C C . TRP A 1 411 ? -10.119 -46.394 37.571 1.00 89.31 411 TRP A C 1
ATOM 2973 O O . TRP A 1 411 ? -9.444 -45.824 36.721 1.00 89.31 411 TRP A O 1
ATOM 2983 N N . VAL A 1 412 ? -10.717 -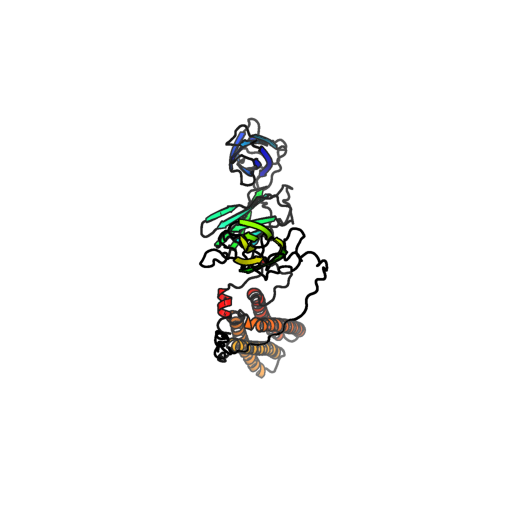45.730 38.566 1.00 90.44 412 VAL A N 1
ATOM 2984 C CA . VAL A 1 412 ? -10.647 -44.264 38.694 1.00 90.44 412 VAL A CA 1
ATOM 2985 C C . VAL A 1 412 ? -9.196 -43.799 38.817 1.00 90.44 412 VAL A C 1
ATOM 2987 O O . VAL A 1 412 ? -8.812 -42.833 38.167 1.00 90.44 412 VAL A O 1
ATOM 2990 N N . GLY A 1 413 ? -8.362 -44.524 39.573 1.00 90.38 413 GLY A N 1
ATOM 2991 C CA . GLY A 1 413 ? -6.935 -44.211 39.693 1.00 90.38 413 GLY A CA 1
ATOM 2992 C C . GLY A 1 413 ? -6.170 -44.351 38.372 1.00 90.38 413 GLY A C 1
ATOM 2993 O O . GLY A 1 413 ? -5.334 -43.509 38.052 1.00 90.38 413 GLY A O 1
ATOM 2994 N N . ILE A 1 414 ? -6.490 -45.376 37.574 1.00 93.62 414 ILE A N 1
ATOM 2995 C CA . ILE A 1 414 ? -5.868 -45.601 36.259 1.00 93.62 414 ILE A CA 1
ATOM 2996 C C . ILE A 1 414 ? -6.292 -44.503 35.280 1.00 93.62 414 ILE A C 1
ATOM 2998 O O . ILE A 1 414 ? -5.440 -43.917 34.617 1.00 93.62 414 ILE A O 1
ATOM 3002 N N . TRP A 1 415 ? -7.582 -44.168 35.225 1.00 94.38 415 TRP A N 1
ATOM 3003 C CA . TRP A 1 415 ? -8.075 -43.099 34.357 1.00 94.38 415 TRP A CA 1
ATOM 3004 C C . TRP A 1 415 ? -7.548 -41.726 34.767 1.00 94.38 415 TRP A C 1
ATOM 3006 O O . TRP A 1 415 ? -7.168 -40.949 33.899 1.00 94.38 415 TRP A O 1
ATOM 3016 N N . ALA A 1 416 ? -7.427 -41.443 36.066 1.00 93.12 416 ALA A N 1
ATOM 3017 C CA . ALA A 1 416 ? -6.793 -40.216 36.540 1.00 93.12 416 ALA A CA 1
ATOM 3018 C C . ALA A 1 416 ? -5.323 -40.125 36.096 1.00 93.12 416 ALA A C 1
ATOM 3020 O O . ALA A 1 416 ? -4.872 -39.058 35.681 1.00 93.12 416 ALA A O 1
ATOM 3021 N N . LEU A 1 417 ? -4.575 -41.233 36.131 1.00 94.94 417 LEU A N 1
ATOM 3022 C CA . LEU A 1 417 ? -3.210 -41.271 35.603 1.00 94.94 417 LEU A CA 1
ATOM 3023 C C . LEU A 1 417 ? -3.185 -41.025 34.086 1.00 94.94 417 LEU A C 1
ATOM 3025 O O . LEU A 1 417 ? -2.387 -40.213 33.626 1.00 94.94 417 LEU A O 1
ATOM 3029 N N . ILE A 1 418 ? -4.078 -41.671 33.325 1.00 95.56 418 ILE A N 1
ATOM 3030 C CA . ILE A 1 418 ? -4.203 -41.486 31.869 1.00 95.56 418 ILE A CA 1
ATOM 3031 C C . ILE A 1 418 ? -4.507 -40.024 31.527 1.00 95.56 418 ILE A C 1
ATOM 3033 O O . ILE A 1 418 ? -3.855 -39.477 30.645 1.00 95.56 418 ILE A O 1
ATOM 3037 N N . ILE A 1 419 ? -5.424 -39.371 32.249 1.00 95.75 419 ILE A N 1
ATOM 3038 C CA . ILE A 1 419 ? -5.751 -37.952 32.044 1.00 95.75 419 ILE A CA 1
ATOM 3039 C C . ILE A 1 419 ? -4.527 -37.072 32.305 1.00 95.75 419 ILE A C 1
ATOM 3041 O O . ILE A 1 419 ? -4.231 -36.197 31.501 1.00 95.75 419 ILE A O 1
ATOM 3045 N N . ASN A 1 420 ? -3.788 -37.301 33.395 1.00 95.94 420 ASN A N 1
ATOM 3046 C CA . ASN A 1 420 ? -2.601 -36.496 33.703 1.00 95.94 420 ASN A CA 1
ATOM 3047 C C . ASN A 1 420 ? -1.508 -36.656 32.637 1.00 95.94 420 ASN A C 1
ATOM 3049 O O . ASN A 1 420 ? -0.937 -35.664 32.190 1.00 95.94 420 ASN A O 1
ATOM 3053 N N . VAL A 1 421 ? -1.238 -37.890 32.197 1.00 97.00 421 VAL A N 1
ATOM 3054 C CA . VAL A 1 421 ? -0.286 -38.152 31.105 1.00 97.00 421 VAL A CA 1
ATOM 3055 C C . VAL A 1 421 ? -0.780 -37.522 29.800 1.00 97.00 421 VAL A C 1
ATOM 3057 O O . VAL A 1 421 ? -0.002 -36.865 29.112 1.00 97.00 421 VAL A O 1
ATOM 3060 N N . GLY A 1 422 ? -2.074 -37.656 29.502 1.00 97.19 422 GLY A N 1
ATOM 3061 C CA . GLY A 1 422 ? -2.727 -37.049 28.345 1.00 97.19 422 GLY A CA 1
ATOM 3062 C C . GLY A 1 422 ? -2.598 -35.527 28.329 1.00 97.19 422 GLY A C 1
ATOM 3063 O O . GLY A 1 422 ? -2.178 -34.971 27.322 1.00 97.19 422 GLY A O 1
ATOM 3064 N N . MET A 1 423 ? -2.840 -34.856 29.459 1.00 97.25 423 MET A N 1
ATOM 3065 C CA . MET A 1 423 ? -2.679 -33.402 29.594 1.00 97.25 423 MET A CA 1
ATOM 3066 C C . MET A 1 423 ? -1.235 -32.956 29.358 1.00 97.25 423 MET A C 1
ATOM 3068 O O . MET A 1 423 ? -1.003 -31.967 28.668 1.00 97.25 423 MET A O 1
ATOM 3072 N N . VAL A 1 424 ? -0.248 -33.682 29.895 1.00 97.50 424 VAL A N 1
ATOM 3073 C CA . VAL A 1 424 ? 1.171 -33.366 29.661 1.00 97.50 424 VAL A CA 1
ATOM 3074 C C . VAL A 1 424 ? 1.526 -33.525 28.180 1.00 97.50 424 VAL A C 1
ATOM 3076 O O . VAL A 1 424 ? 2.177 -32.647 27.616 1.00 97.50 424 VAL A O 1
ATOM 3079 N N . MET A 1 425 ? 1.065 -34.599 27.529 1.00 98.00 425 MET A N 1
ATOM 3080 C CA . MET A 1 425 ? 1.257 -34.802 26.087 1.00 98.00 425 MET A CA 1
ATOM 3081 C C . MET A 1 425 ? 0.579 -33.708 25.257 1.00 98.00 425 MET A C 1
ATOM 3083 O O . MET A 1 425 ? 1.199 -33.188 24.333 1.00 98.00 425 MET A O 1
ATOM 3087 N N . LEU A 1 426 ? -0.645 -33.315 25.619 1.00 96.44 426 LEU A N 1
ATOM 3088 C CA . LEU A 1 426 ? -1.403 -32.260 24.947 1.00 96.44 426 LEU A CA 1
ATOM 3089 C C . LEU A 1 426 ? -0.676 -30.910 25.032 1.00 96.44 426 LEU A C 1
ATOM 3091 O O . LEU A 1 426 ? -0.508 -30.236 24.016 1.00 96.44 426 LEU A O 1
ATOM 3095 N N . ILE A 1 427 ? -0.179 -30.542 26.217 1.00 97.31 427 ILE A N 1
ATOM 3096 C CA . ILE A 1 427 ? 0.574 -29.297 26.432 1.00 97.31 427 ILE A CA 1
ATOM 3097 C C . ILE A 1 427 ? 1.887 -29.310 25.640 1.00 97.31 427 ILE A C 1
ATOM 3099 O O . ILE A 1 427 ? 2.171 -28.355 24.920 1.00 97.31 427 ILE A O 1
ATOM 3103 N N . ILE A 1 428 ? 2.679 -30.385 25.731 1.00 97.75 428 ILE A N 1
ATOM 3104 C CA . ILE A 1 428 ? 3.956 -30.489 25.005 1.00 97.75 428 ILE A CA 1
ATOM 3105 C C . ILE A 1 428 ? 3.718 -30.484 23.490 1.00 97.75 428 ILE A C 1
ATOM 3107 O O . ILE A 1 428 ? 4.417 -29.773 22.770 1.00 97.75 428 ILE A O 1
ATOM 3111 N N . GLY A 1 429 ? 2.721 -31.230 23.006 1.00 97.50 429 GLY A N 1
ATOM 3112 C CA . GLY A 1 429 ? 2.343 -31.260 21.594 1.00 97.50 429 GLY A CA 1
ATOM 3113 C C . GLY A 1 429 ? 1.937 -29.880 21.080 1.00 97.50 429 GLY A C 1
ATOM 3114 O O . GLY A 1 429 ? 2.437 -29.443 20.048 1.00 97.50 429 GLY A O 1
ATOM 3115 N N . THR A 1 430 ? 1.122 -29.153 21.851 1.00 97.19 430 THR A N 1
ATOM 3116 C CA . THR A 1 430 ? 0.721 -27.773 21.534 1.00 97.19 430 THR A CA 1
ATOM 3117 C C . THR A 1 430 ? 1.934 -26.850 21.453 1.00 97.19 430 THR A C 1
ATOM 3119 O O . THR A 1 430 ? 2.089 -26.149 20.462 1.00 97.19 430 THR A O 1
ATOM 3122 N N . LEU A 1 431 ? 2.835 -26.884 22.442 1.00 97.06 431 LEU A N 1
ATOM 3123 C CA . LEU A 1 431 ? 4.040 -26.047 22.440 1.00 97.06 431 LEU A CA 1
ATOM 3124 C C . LEU A 1 431 ? 4.955 -26.347 21.248 1.00 97.06 431 LEU A C 1
ATOM 3126 O O . LEU A 1 431 ? 5.456 -25.416 20.622 1.00 97.06 431 LEU A O 1
ATOM 3130 N N . LEU A 1 432 ? 5.155 -27.624 20.907 1.00 97.12 432 LEU A N 1
ATOM 3131 C CA . LEU A 1 432 ? 5.939 -28.012 19.732 1.00 97.12 432 LEU A CA 1
ATOM 3132 C C . LEU A 1 432 ? 5.296 -27.506 18.438 1.00 97.12 432 LEU A C 1
ATOM 3134 O O . LEU A 1 432 ? 5.999 -26.961 17.596 1.00 97.12 432 LEU A O 1
ATOM 3138 N N . LEU A 1 433 ? 3.975 -27.626 18.291 1.00 96.56 433 LEU A N 1
ATOM 3139 C CA . LEU A 1 433 ? 3.262 -27.113 17.118 1.00 96.56 433 LEU A CA 1
ATOM 3140 C C . LEU A 1 433 ? 3.310 -25.585 17.044 1.00 96.56 433 LEU A C 1
ATOM 3142 O O . LEU A 1 433 ? 3.549 -25.045 15.972 1.00 96.56 433 LEU A O 1
ATOM 3146 N N . THR A 1 434 ? 3.175 -24.877 18.165 1.00 96.06 434 THR A N 1
ATOM 3147 C CA . THR A 1 434 ? 3.348 -23.420 18.213 1.00 96.06 434 THR A CA 1
ATOM 3148 C C . THR A 1 434 ? 4.758 -23.023 17.770 1.00 96.06 434 THR A C 1
ATOM 3150 O O . THR A 1 434 ? 4.907 -22.181 16.889 1.00 96.06 434 THR A O 1
ATOM 3153 N N . VAL A 1 435 ? 5.797 -23.661 18.320 1.00 95.12 435 VAL A N 1
ATOM 3154 C CA . VAL A 1 435 ? 7.193 -23.425 17.912 1.00 95.12 435 VAL A CA 1
ATOM 3155 C C . VAL A 1 435 ? 7.391 -23.741 16.429 1.00 95.12 435 VAL A C 1
ATOM 3157 O O . VAL A 1 435 ? 8.060 -22.984 15.730 1.00 95.12 435 VAL A O 1
ATOM 3160 N N . TRP A 1 436 ? 6.779 -24.814 15.926 1.00 95.19 436 TRP A N 1
ATOM 3161 C CA . TRP A 1 436 ? 6.816 -25.154 14.508 1.00 95.19 436 TRP A CA 1
ATOM 3162 C C . TRP A 1 436 ? 6.186 -24.071 13.629 1.00 95.19 436 TRP A C 1
ATOM 3164 O O . TRP A 1 436 ? 6.807 -23.667 12.649 1.00 95.19 436 TRP A O 1
ATOM 3174 N N . ILE A 1 437 ? 4.993 -23.574 13.980 1.00 93.38 437 ILE A N 1
ATOM 3175 C CA . ILE A 1 437 ? 4.306 -22.508 13.235 1.00 93.38 437 ILE A CA 1
ATOM 3176 C C . ILE A 1 437 ? 5.232 -21.292 13.113 1.00 93.38 437 ILE A C 1
ATOM 3178 O O . ILE A 1 437 ? 5.464 -20.818 12.005 1.00 93.38 437 ILE A O 1
ATOM 3182 N N . PHE A 1 438 ? 5.833 -20.854 14.224 1.00 91.25 438 PHE A N 1
ATOM 3183 C CA . PHE A 1 438 ? 6.702 -19.674 14.244 1.00 91.25 438 PHE A CA 1
ATOM 3184 C C . PHE A 1 438 ? 8.046 -19.864 13.528 1.00 91.25 438 PHE A C 1
ATOM 3186 O O . PHE A 1 438 ? 8.513 -18.934 12.879 1.00 91.25 438 PHE A O 1
ATOM 3193 N N . LEU A 1 439 ? 8.695 -21.027 13.662 1.00 90.25 439 LEU A N 1
ATOM 3194 C CA . LEU A 1 439 ? 10.044 -21.241 13.116 1.00 90.25 439 LEU A CA 1
ATOM 3195 C C . LEU A 1 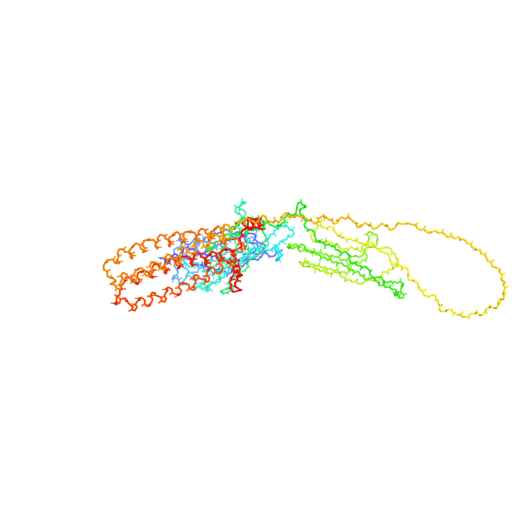439 ? 10.046 -21.788 11.687 1.00 90.25 439 LEU A C 1
ATOM 3197 O O . LEU A 1 439 ? 10.944 -21.478 10.912 1.00 90.25 439 LEU A O 1
ATOM 3201 N N . CYS A 1 440 ? 9.079 -22.639 11.356 1.00 90.50 440 CYS A N 1
ATOM 3202 C CA . CYS A 1 440 ? 9.063 -23.420 10.121 1.00 90.50 440 CYS A CA 1
ATOM 3203 C C . CYS A 1 440 ? 7.877 -23.076 9.218 1.00 90.50 440 CYS A C 1
ATOM 3205 O O . CYS A 1 440 ? 7.986 -23.236 8.001 1.00 90.50 440 CYS A O 1
ATOM 3207 N N . GLY A 1 441 ? 6.757 -22.621 9.792 1.00 82.88 441 GLY A N 1
ATOM 3208 C CA . GLY A 1 441 ? 5.543 -22.277 9.048 1.00 82.88 441 GLY A CA 1
ATOM 3209 C C . GLY A 1 441 ? 5.696 -21.048 8.148 1.00 82.88 441 GLY A C 1
ATOM 3210 O O . GLY A 1 441 ? 4.927 -20.896 7.210 1.00 82.88 441 GLY A O 1
ATOM 3211 N N . SER A 1 442 ? 6.697 -20.198 8.396 1.00 77.75 442 SER A N 1
ATOM 3212 C CA . SER A 1 442 ? 6.984 -19.001 7.589 1.00 77.75 442 SER A CA 1
ATOM 3213 C C . SER A 1 442 ? 7.763 -19.273 6.302 1.00 77.75 442 SER A C 1
ATOM 3215 O O . SER A 1 442 ? 7.871 -18.386 5.461 1.00 77.75 442 SER A O 1
ATOM 3217 N N . CYS A 1 443 ? 8.349 -20.461 6.148 1.00 79.00 443 CYS A N 1
ATOM 3218 C CA . CYS A 1 443 ? 9.169 -20.768 4.982 1.00 79.00 443 CYS A CA 1
ATOM 3219 C C . CYS A 1 443 ? 8.281 -21.190 3.806 1.00 79.00 443 CYS A C 1
ATOM 3221 O O . CYS A 1 443 ? 7.455 -22.088 3.961 1.00 79.00 443 CYS A O 1
ATOM 3223 N N . ALA A 1 444 ? 8.520 -20.631 2.613 1.00 67.06 444 ALA A N 1
ATOM 3224 C CA . ALA A 1 444 ? 7.749 -20.929 1.396 1.00 67.06 444 ALA A CA 1
ATOM 3225 C C . ALA A 1 444 ? 7.629 -22.439 1.090 1.00 67.06 444 ALA A C 1
ATOM 3227 O O . ALA A 1 444 ? 6.577 -22.907 0.666 1.00 67.06 444 ALA A O 1
ATOM 3228 N N . ILE A 1 445 ? 8.674 -23.221 1.391 1.00 77.25 445 ILE A N 1
ATOM 3229 C CA . ILE A 1 445 ? 8.700 -24.688 1.230 1.00 77.25 445 ILE A CA 1
ATOM 3230 C C . ILE A 1 445 ? 7.632 -25.411 2.075 1.00 77.25 445 ILE A C 1
ATOM 3232 O O . ILE A 1 445 ? 7.206 -26.505 1.718 1.00 77.25 445 ILE A O 1
ATOM 3236 N N . ASN A 1 446 ? 7.180 -24.822 3.186 1.00 83.62 446 ASN A N 1
ATOM 3237 C CA . ASN A 1 446 ? 6.236 -25.448 4.115 1.00 83.62 446 ASN A CA 1
ATOM 3238 C C . ASN A 1 446 ? 4.809 -24.886 4.014 1.00 83.62 446 ASN A C 1
ATOM 3240 O O . ASN A 1 446 ? 3.963 -25.273 4.823 1.00 83.62 446 ASN A O 1
ATOM 3244 N N . CYS A 1 447 ? 4.508 -24.013 3.046 1.00 85.94 447 CYS A N 1
ATOM 3245 C CA . CYS A 1 447 ? 3.168 -23.436 2.907 1.00 85.94 447 CYS A CA 1
ATOM 3246 C C . CYS A 1 447 ? 2.079 -24.504 2.733 1.00 85.94 447 CYS A C 1
ATOM 3248 O O . CYS A 1 447 ? 1.018 -24.410 3.352 1.00 85.94 447 CYS A O 1
ATOM 3250 N N . ASP A 1 448 ? 2.364 -25.566 1.977 1.00 87.12 448 ASP A N 1
ATOM 3251 C CA . ASP A 1 448 ? 1.437 -26.689 1.805 1.00 87.12 448 ASP A CA 1
ATOM 3252 C C . ASP A 1 448 ? 1.201 -27.448 3.116 1.00 87.12 448 ASP A C 1
ATOM 3254 O O . ASP A 1 448 ? 0.072 -27.830 3.425 1.00 87.12 448 ASP A O 1
ATOM 3258 N N . ALA A 1 449 ? 2.248 -27.624 3.930 1.00 88.31 449 ALA A N 1
ATOM 3259 C CA . ALA A 1 449 ? 2.138 -28.277 5.231 1.00 88.31 449 ALA A CA 1
ATOM 3260 C C . ALA A 1 449 ? 1.330 -27.429 6.225 1.00 88.31 449 ALA A C 1
ATOM 3262 O O . ALA A 1 449 ? 0.517 -27.974 6.971 1.00 88.31 449 ALA A O 1
ATOM 3263 N N . LEU A 1 450 ? 1.517 -26.105 6.223 1.00 90.31 450 LEU A N 1
ATOM 3264 C CA . LEU A 1 450 ? 0.765 -25.188 7.080 1.00 90.31 450 LEU A CA 1
ATOM 3265 C C . LEU A 1 450 ? -0.717 -25.121 6.674 1.00 90.31 450 LEU A C 1
ATOM 3267 O O . LEU A 1 450 ? -1.583 -25.173 7.548 1.00 90.31 450 LEU A O 1
ATOM 3271 N N . LYS A 1 451 ? -1.018 -25.084 5.366 1.00 88.75 451 LYS A N 1
ATOM 3272 C CA . LYS A 1 451 ? -2.392 -25.191 4.840 1.00 88.75 451 LYS A CA 1
ATOM 3273 C C . LYS A 1 451 ? -3.044 -26.509 5.240 1.00 88.75 451 LYS A C 1
ATOM 3275 O O . LYS A 1 451 ? -4.116 -26.501 5.838 1.00 88.75 451 LYS A O 1
ATOM 3280 N N . TRP A 1 452 ? -2.364 -27.630 4.989 1.00 92.62 452 TRP A N 1
ATOM 3281 C CA . TRP A 1 452 ? -2.846 -28.951 5.388 1.00 92.62 452 TRP A CA 1
ATOM 3282 C C . TRP A 1 452 ? -3.128 -29.015 6.892 1.00 92.62 452 TRP A C 1
ATOM 3284 O O . TRP A 1 452 ? -4.182 -29.490 7.309 1.00 92.62 452 TRP A O 1
ATOM 3294 N N . PHE A 1 453 ? -2.216 -28.491 7.712 1.00 93.44 453 PHE A N 1
ATOM 3295 C CA . PHE A 1 453 ? -2.370 -28.465 9.161 1.00 93.44 453 PHE A CA 1
ATOM 3296 C C . PHE A 1 453 ? -3.581 -27.637 9.603 1.00 93.44 453 PHE A C 1
ATOM 3298 O O . PHE A 1 453 ? -4.368 -28.107 10.424 1.00 93.44 453 PHE A O 1
ATOM 3305 N N . ARG A 1 454 ? -3.774 -26.441 9.033 1.00 93.44 454 ARG A N 1
ATOM 3306 C CA . ARG A 1 454 ? -4.964 -25.613 9.272 1.00 93.44 454 ARG A CA 1
ATOM 3307 C C . ARG A 1 454 ? -6.244 -26.374 8.929 1.00 93.44 454 ARG A C 1
ATOM 3309 O O . ARG A 1 454 ? -7.161 -26.405 9.744 1.00 93.44 454 ARG A O 1
ATOM 3316 N N . ASP A 1 455 ? -6.303 -26.999 7.759 1.00 91.38 455 ASP A N 1
ATOM 3317 C CA . ASP A 1 455 ? -7.500 -27.707 7.303 1.00 91.38 455 ASP A CA 1
ATOM 3318 C C . ASP A 1 455 ? -7.815 -28.909 8.211 1.00 91.38 455 ASP A C 1
ATOM 3320 O O . ASP A 1 455 ? -8.969 -29.141 8.577 1.00 91.38 455 ASP A O 1
ATOM 3324 N N . VAL A 1 456 ? -6.784 -29.627 8.670 1.00 93.06 456 VAL A N 1
ATOM 3325 C CA . VAL A 1 456 ? -6.923 -30.692 9.673 1.00 93.06 456 VAL A CA 1
ATOM 3326 C C . VAL A 1 456 ? -7.435 -30.149 11.010 1.00 93.06 456 VAL A C 1
ATOM 3328 O O . VAL A 1 456 ? -8.312 -30.770 11.611 1.00 93.06 456 VAL A O 1
ATOM 3331 N N . LEU A 1 457 ? -6.946 -28.994 11.474 1.00 92.81 457 LEU A N 1
ATOM 3332 C CA . LEU A 1 457 ? -7.435 -28.359 12.703 1.00 92.81 457 LEU A CA 1
ATOM 3333 C C . LEU A 1 457 ? -8.904 -27.938 12.596 1.00 92.81 457 LEU A C 1
ATOM 3335 O O . LEU A 1 457 ? -9.638 -28.124 13.561 1.00 92.81 457 LEU A O 1
ATOM 3339 N N . ILE A 1 458 ? -9.357 -27.444 11.438 1.00 91.81 458 ILE A N 1
ATOM 3340 C CA . ILE A 1 458 ? -10.779 -27.139 11.197 1.00 91.81 458 ILE A CA 1
ATOM 3341 C C . ILE A 1 458 ? -11.625 -28.408 11.352 1.00 91.81 458 ILE A C 1
ATOM 3343 O O . ILE A 1 458 ? -12.643 -28.400 12.044 1.00 91.81 458 ILE A O 1
ATOM 3347 N N . VAL A 1 459 ? -11.198 -29.519 10.741 1.00 94.62 459 VAL A N 1
ATOM 3348 C CA . VAL A 1 459 ? -11.907 -30.803 10.861 1.00 94.62 459 VAL A CA 1
ATOM 3349 C C . VAL A 1 459 ? -11.932 -31.283 12.315 1.00 94.62 459 VAL A C 1
ATOM 3351 O O . VAL A 1 459 ? -12.982 -31.714 12.791 1.00 94.62 459 VAL A O 1
ATOM 3354 N N . LEU A 1 460 ? -10.810 -31.190 13.036 1.00 91.50 460 LEU A N 1
ATOM 3355 C CA . LEU A 1 460 ? -10.731 -31.572 14.449 1.00 91.50 460 LEU A CA 1
ATOM 3356 C C . LEU A 1 460 ? -11.634 -30.709 15.335 1.00 91.50 460 LEU A C 1
ATOM 3358 O O . LEU A 1 460 ? -12.338 -31.258 16.177 1.00 91.50 460 LEU A O 1
ATOM 3362 N N . ASP A 1 461 ? -11.667 -29.393 15.122 1.00 91.31 461 ASP A N 1
ATOM 3363 C CA . ASP A 1 461 ? -12.503 -28.465 15.890 1.00 91.31 461 ASP A CA 1
ATOM 3364 C C . ASP A 1 461 ? -13.995 -28.783 15.699 1.00 91.31 461 ASP A C 1
ATOM 3366 O O . ASP A 1 461 ? -14.737 -28.904 16.674 1.00 91.31 461 ASP A O 1
ATOM 3370 N N . VAL A 1 462 ? -14.423 -29.069 14.461 1.00 92.56 462 VAL A N 1
ATOM 3371 C CA . VAL A 1 462 ? -15.796 -29.518 14.161 1.00 92.56 462 VAL A CA 1
ATOM 3372 C C . VAL A 1 462 ? -16.114 -30.858 14.831 1.00 92.56 462 VAL A C 1
ATOM 3374 O O . VAL A 1 462 ? -17.196 -31.023 15.402 1.00 92.56 462 VAL A O 1
ATOM 3377 N N . VAL A 1 463 ? -15.188 -31.823 14.791 1.00 93.31 463 VAL A N 1
ATOM 3378 C CA . VAL A 1 463 ? -15.366 -33.132 15.440 1.00 93.31 463 VAL A CA 1
ATOM 3379 C C . VAL A 1 463 ? -15.475 -32.978 16.958 1.00 93.31 463 VAL A C 1
ATOM 3381 O O . VAL A 1 463 ? -16.394 -33.539 17.558 1.00 93.31 463 VAL A O 1
ATOM 3384 N N . PHE A 1 464 ? -14.597 -32.199 17.591 1.00 89.56 464 PHE A N 1
ATOM 3385 C CA . PHE A 1 464 ? -14.647 -31.970 19.033 1.00 89.56 464 PHE A CA 1
ATOM 3386 C C . PHE A 1 464 ? -15.878 -31.166 19.442 1.00 89.56 464 PHE A C 1
ATOM 3388 O O . PHE A 1 464 ? -16.517 -31.528 20.424 1.00 89.56 464 PHE A O 1
ATOM 3395 N N . ALA A 1 465 ? -16.301 -30.165 18.668 1.00 84.81 465 ALA A N 1
ATOM 3396 C CA . ALA A 1 465 ? -17.551 -29.450 18.910 1.00 84.81 465 ALA A CA 1
ATOM 3397 C C . ALA A 1 465 ? -18.771 -30.387 18.835 1.00 84.81 465 ALA A C 1
ATOM 3399 O O . ALA A 1 465 ? -19.661 -30.323 19.688 1.00 84.81 465 ALA A O 1
ATOM 3400 N N . ALA A 1 466 ? -18.796 -31.315 17.871 1.00 90.25 466 ALA A N 1
ATOM 3401 C CA . ALA A 1 466 ? -19.830 -32.345 17.796 1.00 90.25 466 ALA A CA 1
ATOM 3402 C C . ALA A 1 466 ? -19.791 -33.287 19.014 1.00 90.25 466 ALA A C 1
ATOM 3404 O O . ALA A 1 466 ? -20.842 -33.630 19.559 1.00 90.25 466 ALA A O 1
ATOM 3405 N N . LEU A 1 467 ? -18.600 -33.664 19.491 1.00 87.50 467 LEU A N 1
ATOM 3406 C CA . LEU A 1 467 ? -18.429 -34.472 20.704 1.00 87.50 467 LEU A CA 1
ATOM 3407 C C . LEU A 1 467 ? -18.810 -33.711 21.981 1.00 87.50 467 LEU A C 1
ATOM 3409 O O . LEU A 1 467 ? -19.416 -34.311 22.865 1.00 87.50 467 LEU A O 1
ATOM 3413 N N . VAL A 1 468 ? -18.557 -32.401 22.067 1.00 86.94 468 VAL A N 1
ATOM 3414 C CA . VAL A 1 468 ? -19.058 -31.527 23.141 1.00 86.94 468 VAL A CA 1
ATOM 3415 C C . VAL A 1 468 ? -20.581 -31.479 23.112 1.00 86.94 468 VAL A C 1
ATOM 3417 O O . VAL A 1 468 ? -21.202 -31.595 24.164 1.00 86.94 468 VAL A O 1
ATOM 3420 N N . ALA A 1 469 ? -21.205 -31.358 21.937 1.00 86.44 469 ALA A N 1
ATOM 3421 C CA . ALA A 1 469 ? -22.661 -31.351 21.809 1.00 86.44 469 ALA A CA 1
ATOM 3422 C C . ALA A 1 469 ? -23.279 -32.700 22.218 1.00 86.44 469 ALA A C 1
ATOM 3424 O O . ALA A 1 469 ? -24.232 -32.733 22.998 1.00 86.44 469 ALA A O 1
ATOM 3425 N N . LEU A 1 470 ? -22.701 -33.819 21.763 1.00 85.06 470 LEU A N 1
ATOM 3426 C CA . LEU A 1 470 ? -23.099 -35.170 22.178 1.00 85.06 470 LEU A CA 1
ATOM 3427 C C . LEU A 1 470 ? -22.883 -35.379 23.682 1.00 85.06 470 LEU A C 1
ATOM 3429 O O . LEU A 1 470 ? -23.777 -35.857 24.378 1.00 85.06 470 LEU A O 1
ATOM 3433 N N . GLY A 1 471 ? -21.728 -34.958 24.198 1.00 77.06 471 GLY A N 1
ATOM 3434 C CA . GLY A 1 471 ? -21.408 -34.925 25.621 1.00 77.06 471 GLY A CA 1
ATOM 3435 C C . GLY A 1 471 ? -22.407 -34.079 26.405 1.00 77.06 471 GLY A C 1
ATOM 3436 O O . GLY A 1 471 ? -22.819 -34.487 27.481 1.00 77.06 471 GLY A O 1
ATOM 3437 N N . GLY A 1 472 ? -22.865 -32.970 25.821 1.00 79.44 472 GLY A N 1
ATOM 3438 C CA . GLY A 1 472 ? -23.911 -32.072 26.303 1.00 79.44 472 GLY A CA 1
ATOM 3439 C C . GLY A 1 472 ? -25.249 -32.771 26.514 1.00 79.44 472 GLY A C 1
ATOM 3440 O O . GLY A 1 472 ? -25.870 -32.636 27.565 1.00 79.44 472 GLY A O 1
ATOM 3441 N N . VAL A 1 473 ? -25.664 -33.593 25.551 1.00 80.50 473 VAL A N 1
ATOM 3442 C CA . VAL A 1 473 ? -26.853 -34.453 25.682 1.00 80.50 473 VAL A CA 1
ATOM 3443 C C . VAL A 1 473 ? -26.637 -35.520 26.765 1.00 80.50 473 VAL A C 1
ATOM 3445 O O . VAL A 1 473 ? -27.556 -35.856 27.512 1.00 80.50 473 VAL A O 1
ATOM 3448 N N . ILE A 1 474 ? -25.402 -36.009 26.899 1.00 74.88 474 ILE A N 1
ATOM 3449 C CA . ILE A 1 474 ? -24.972 -36.984 27.910 1.00 74.88 474 ILE A CA 1
ATOM 3450 C C . ILE A 1 474 ? -24.691 -36.322 29.279 1.00 74.88 474 ILE A C 1
ATOM 3452 O O . ILE A 1 474 ? -24.480 -37.046 30.247 1.00 74.88 474 ILE A O 1
ATOM 3456 N N . ILE A 1 475 ? -24.756 -34.988 29.442 1.00 70.06 475 ILE A N 1
ATOM 3457 C CA . ILE A 1 475 ? -24.481 -34.295 30.725 1.00 70.06 475 ILE A CA 1
ATOM 3458 C C . ILE A 1 475 ? -25.354 -34.844 31.858 1.00 70.06 475 ILE A C 1
ATOM 3460 O O . ILE A 1 475 ? -24.902 -34.913 33.001 1.00 70.06 475 ILE A O 1
ATOM 3464 N N . ALA A 1 476 ? -26.571 -35.297 31.541 1.00 67.19 476 ALA A N 1
ATOM 3465 C CA . ALA A 1 476 ? -27.455 -35.963 32.497 1.00 67.19 476 ALA A CA 1
ATOM 3466 C C . ALA A 1 476 ? -26.848 -37.247 33.106 1.00 67.19 476 ALA A C 1
ATOM 3468 O O . ALA A 1 476 ? -27.221 -37.635 34.209 1.00 67.19 476 ALA A O 1
ATOM 3469 N N . LEU A 1 477 ? -25.922 -37.899 32.399 1.00 69.88 477 LEU A N 1
ATOM 3470 C CA . LEU A 1 477 ? -25.206 -39.106 32.813 1.00 69.88 477 LEU A CA 1
ATOM 3471 C C . LEU A 1 477 ? -23.804 -38.795 33.346 1.00 69.88 477 LEU A C 1
ATOM 3473 O O . LEU A 1 477 ? -23.374 -39.448 34.294 1.00 69.88 477 LEU A O 1
ATOM 3477 N N . SER A 1 478 ? -23.089 -37.814 32.775 1.00 80.50 478 SER A N 1
ATOM 3478 C CA . SER A 1 478 ? -21.832 -37.357 33.366 1.00 80.50 478 SER A CA 1
ATOM 3479 C C . SER A 1 478 ? -21.343 -35.969 32.927 1.00 80.50 478 SER A C 1
ATOM 3481 O O . SER A 1 478 ? -20.931 -35.796 31.776 1.00 80.50 478 SER A O 1
ATOM 3483 N N . PRO A 1 479 ? -21.224 -35.003 33.856 1.00 86.62 479 PRO A N 1
ATOM 3484 C CA . PRO A 1 479 ? -20.644 -33.693 33.562 1.00 86.62 479 PRO A CA 1
ATOM 3485 C C . PRO A 1 479 ? -19.134 -33.746 33.277 1.00 86.62 479 PRO A C 1
ATOM 3487 O O . PRO A 1 479 ? -18.601 -32.824 32.668 1.00 86.62 479 PRO A O 1
ATOM 3490 N N . LEU A 1 480 ? -18.429 -34.812 33.677 1.00 87.44 480 LEU A N 1
ATOM 3491 C CA . LEU A 1 480 ? -16.982 -34.922 33.454 1.00 87.44 480 LEU A CA 1
ATOM 3492 C C . LEU A 1 480 ? -16.645 -35.127 31.976 1.00 87.44 480 LEU A C 1
ATOM 3494 O O . LEU A 1 480 ? -15.694 -34.528 31.488 1.00 87.44 480 LEU A O 1
ATOM 3498 N N . CYS A 1 481 ? -17.458 -35.895 31.247 1.00 86.44 481 CYS A N 1
ATOM 3499 C CA . CYS A 1 481 ? -17.256 -36.122 29.814 1.00 86.44 481 CYS A CA 1
ATOM 3500 C C . CYS A 1 481 ? -17.292 -34.804 29.023 1.00 86.44 481 CYS A C 1
ATOM 3502 O O . CYS A 1 481 ? -16.462 -34.572 28.151 1.00 86.44 481 CYS A O 1
ATOM 3504 N N . PHE A 1 482 ? -18.201 -33.900 29.395 1.00 86.19 482 PHE A N 1
ATOM 3505 C CA . PHE A 1 482 ? -18.299 -32.564 28.810 1.00 86.19 482 PHE A CA 1
ATOM 3506 C C . PHE A 1 482 ? -17.042 -31.714 29.054 1.00 86.19 482 PHE A C 1
ATOM 3508 O O . PHE A 1 482 ? -16.570 -31.047 28.138 1.00 86.19 482 PHE A O 1
ATOM 3515 N N . VAL A 1 483 ? -16.463 -31.775 30.260 1.00 89.88 483 VAL A N 1
ATOM 3516 C CA . VAL A 1 483 ? -15.232 -31.035 30.596 1.00 89.88 483 VAL A CA 1
ATOM 3517 C C . VAL A 1 483 ? -14.051 -31.497 29.743 1.00 89.88 483 VAL A C 1
ATOM 3519 O O . VAL A 1 483 ? -13.316 -30.651 29.243 1.00 89.88 483 VAL A O 1
ATOM 3522 N N . GLY A 1 484 ? -13.887 -32.809 29.543 1.00 87.00 484 GLY A N 1
ATOM 3523 C CA . GLY A 1 484 ? -12.802 -33.352 28.718 1.00 87.00 484 GLY A CA 1
ATOM 3524 C C . GLY A 1 484 ? -12.821 -32.796 27.294 1.00 87.00 484 GLY A C 1
ATOM 3525 O O . GLY A 1 484 ? -11.837 -32.215 26.849 1.00 87.00 484 GLY A O 1
ATOM 3526 N N . TRP A 1 485 ? -13.971 -32.870 26.620 1.00 89.00 485 TRP A N 1
ATOM 3527 C CA . TRP A 1 485 ? -14.096 -32.376 25.246 1.00 89.00 485 TRP A CA 1
ATOM 3528 C C . TRP A 1 485 ? -13.990 -30.851 25.129 1.00 89.00 485 TRP A C 1
ATOM 3530 O O . TRP A 1 485 ? -13.493 -30.354 24.124 1.00 89.00 485 TRP A O 1
ATOM 3540 N N . ILE A 1 486 ? -14.409 -30.089 26.148 1.00 89.81 486 ILE A N 1
ATOM 3541 C CA . ILE A 1 486 ? -14.203 -28.630 26.167 1.00 89.81 486 ILE A CA 1
ATOM 3542 C C . ILE A 1 486 ? -12.720 -28.274 26.175 1.00 89.81 486 ILE A C 1
ATOM 3544 O O . ILE A 1 486 ? -12.320 -27.323 25.503 1.00 89.81 486 ILE A O 1
ATOM 3548 N N . ILE A 1 487 ? -11.914 -29.008 26.946 1.00 90.88 487 ILE A N 1
ATOM 3549 C CA . ILE A 1 487 ? -10.467 -28.788 26.988 1.00 90.88 487 ILE A CA 1
ATOM 3550 C C . ILE A 1 487 ? -9.886 -29.013 25.586 1.00 90.88 487 ILE A C 1
ATOM 3552 O O . ILE A 1 487 ? -9.161 -28.150 25.091 1.00 90.88 487 ILE A O 1
ATOM 3556 N N . ASP A 1 488 ? -10.272 -30.101 24.917 1.00 86.12 488 ASP A N 1
ATOM 3557 C CA . ASP A 1 488 ? -9.800 -30.425 23.565 1.00 86.12 488 ASP A CA 1
ATOM 3558 C C . ASP A 1 488 ? -10.188 -29.353 22.531 1.00 86.12 488 ASP A C 1
ATOM 3560 O O . ASP A 1 488 ? -9.342 -28.942 21.729 1.00 86.12 488 ASP A O 1
ATOM 3564 N N . VAL A 1 489 ? -11.425 -28.833 22.582 1.00 91.75 489 VAL A N 1
ATOM 3565 C CA . VAL A 1 489 ? -11.855 -27.695 21.743 1.00 91.75 489 VAL A CA 1
ATOM 3566 C C . VAL A 1 489 ? -10.983 -26.473 22.019 1.00 91.75 489 VAL A C 1
ATOM 3568 O O . VAL A 1 489 ? -10.438 -25.899 21.086 1.00 91.75 489 VAL A O 1
ATOM 3571 N N . GLY A 1 490 ? -10.771 -26.099 23.285 1.00 90.81 490 GLY A N 1
ATOM 3572 C CA . GLY A 1 490 ? -9.983 -24.913 23.632 1.00 90.81 490 GLY A CA 1
ATOM 3573 C C . GLY A 1 490 ? -8.556 -24.939 23.069 1.00 90.81 490 GLY A C 1
ATOM 3574 O O . GLY A 1 490 ? -8.093 -23.946 22.507 1.00 90.81 490 GLY A O 1
ATOM 3575 N N . PHE A 1 491 ? -7.871 -26.082 23.169 1.00 92.75 491 PHE A N 1
ATOM 3576 C CA . PHE A 1 491 ? -6.528 -26.250 22.606 1.00 92.75 491 PHE A CA 1
ATOM 3577 C C . PHE A 1 491 ? -6.529 -26.277 21.069 1.00 92.75 491 PHE A C 1
ATOM 3579 O O . PHE A 1 491 ? -5.654 -25.671 20.445 1.00 92.75 491 PHE A O 1
ATOM 3586 N N . THR A 1 492 ? -7.516 -26.933 20.453 1.00 92.75 492 THR A N 1
ATOM 3587 C CA . THR A 1 492 ? -7.641 -27.002 18.987 1.00 92.75 492 THR A CA 1
ATOM 3588 C C . THR A 1 492 ? -7.961 -25.631 18.395 1.00 92.75 492 THR A C 1
ATOM 3590 O O . THR A 1 492 ? -7.272 -25.197 17.475 1.00 92.75 492 THR A O 1
ATOM 3593 N N . SER A 1 493 ? -8.920 -24.899 18.970 1.00 92.25 493 SER A N 1
ATOM 3594 C CA . SER A 1 493 ? -9.275 -23.538 18.565 1.00 92.25 493 SER A CA 1
ATOM 3595 C C . SER A 1 493 ? -8.104 -22.560 18.735 1.00 92.25 493 SER A C 1
ATOM 3597 O O . SER A 1 493 ? -7.917 -21.680 17.898 1.00 92.25 493 SER A O 1
ATOM 3599 N N . TYR A 1 494 ? -7.275 -22.718 19.777 1.00 95.12 494 TYR A N 1
ATOM 3600 C CA . TYR A 1 494 ? -6.051 -21.923 19.946 1.00 95.12 494 TYR A CA 1
ATOM 3601 C C . TYR A 1 494 ? -5.043 -22.165 18.814 1.00 95.12 494 TYR A C 1
ATOM 3603 O O . TYR A 1 494 ? -4.564 -21.209 18.201 1.00 95.12 494 TYR A O 1
ATOM 3611 N N . LEU A 1 495 ? -4.741 -23.431 18.503 1.00 92.31 495 LEU A N 1
ATOM 3612 C CA . LEU A 1 495 ? -3.848 -23.766 17.391 1.00 92.31 495 LEU A CA 1
ATOM 3613 C C . LEU A 1 495 ? -4.436 -23.338 16.044 1.00 92.31 495 LEU A C 1
ATOM 3615 O O . LEU A 1 495 ? -3.686 -22.886 15.184 1.00 92.31 495 LEU A O 1
ATOM 3619 N N . LEU A 1 496 ? -5.757 -23.430 15.870 1.00 92.06 496 LEU A N 1
ATOM 3620 C CA . LEU A 1 496 ? -6.448 -22.987 14.662 1.00 92.06 496 LEU A CA 1
ATOM 3621 C C . LEU A 1 496 ? -6.335 -21.474 14.487 1.00 92.06 496 LEU A C 1
ATOM 3623 O O . LEU A 1 496 ? -5.999 -21.024 13.397 1.00 92.06 496 LEU A O 1
ATOM 3627 N N . LEU A 1 497 ? -6.550 -20.696 15.552 1.00 92.88 497 LEU A N 1
ATOM 3628 C CA . LEU A 1 497 ? -6.369 -19.245 15.532 1.00 92.88 497 LEU A CA 1
ATOM 3629 C C . LEU A 1 497 ? -4.932 -18.882 15.137 1.00 92.88 497 LEU A C 1
ATOM 3631 O O . LEU A 1 497 ? -4.739 -18.039 14.264 1.00 92.88 497 LEU A O 1
ATOM 3635 N N . LEU A 1 498 ? -3.933 -19.542 15.734 1.00 91.25 498 LEU A N 1
ATOM 3636 C CA . LEU A 1 498 ? -2.527 -19.324 15.392 1.00 91.25 498 LEU A CA 1
ATOM 3637 C C . LEU A 1 498 ? -2.214 -19.713 13.948 1.00 91.25 498 LEU A C 1
ATOM 3639 O O . LEU A 1 498 ? -1.579 -18.936 13.247 1.00 91.25 498 LEU A O 1
ATOM 3643 N N . ALA A 1 499 ? -2.655 -20.886 13.494 1.00 89.06 499 ALA A N 1
ATOM 3644 C CA . ALA A 1 499 ? -2.419 -21.346 12.131 1.00 89.06 499 ALA A CA 1
ATOM 3645 C C . ALA A 1 499 ? -3.106 -20.429 11.111 1.00 89.06 499 ALA A C 1
ATOM 3647 O O . ALA A 1 499 ? -2.497 -20.076 10.111 1.00 89.06 499 ALA A O 1
ATOM 3648 N N . HIS A 1 500 ? -4.339 -19.992 11.376 1.00 88.69 500 HIS A N 1
ATOM 3649 C CA . HIS A 1 500 ? -5.079 -19.081 10.504 1.00 88.69 500 HIS A CA 1
ATOM 3650 C C . HIS A 1 500 ? -4.410 -17.706 10.431 1.00 88.69 500 HIS A C 1
ATOM 3652 O O . HIS A 1 500 ? -4.141 -17.207 9.340 1.00 88.69 500 HIS A O 1
ATOM 3658 N N . PHE A 1 501 ? -4.064 -17.137 11.590 1.00 88.56 501 PHE A N 1
ATOM 3659 C CA . PHE A 1 501 ? -3.291 -15.902 11.674 1.00 88.56 501 PHE A CA 1
ATOM 3660 C C . PHE A 1 501 ? -1.962 -16.037 10.921 1.00 88.56 501 PHE A C 1
ATOM 3662 O O . PHE A 1 501 ? -1.598 -15.162 10.147 1.00 88.56 501 PHE 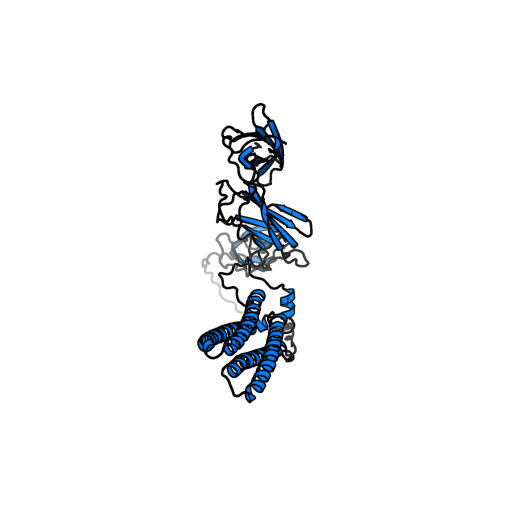A O 1
ATOM 3669 N N . TRP A 1 502 ? -1.249 -17.153 11.078 1.00 87.12 502 TRP A N 1
ATOM 3670 C CA . TRP A 1 502 ? 0.059 -17.322 10.452 1.00 87.12 502 TRP A CA 1
ATOM 3671 C C . TRP A 1 502 ? -0.005 -17.589 8.948 1.00 87.12 502 TRP A C 1
ATOM 3673 O O . TRP A 1 502 ? 0.825 -17.056 8.220 1.00 87.12 502 TRP A O 1
ATOM 3683 N N . VAL A 1 503 ? -0.985 -18.356 8.453 1.00 84.94 503 VAL A N 1
ATOM 3684 C CA . VAL A 1 503 ? -1.228 -18.518 7.004 1.00 84.94 503 VAL A CA 1
ATOM 3685 C C . VAL A 1 503 ? -1.478 -17.157 6.360 1.00 84.94 503 VAL A C 1
ATOM 3687 O O . VAL A 1 503 ? -0.907 -16.874 5.309 1.00 84.94 503 VAL A O 1
ATOM 3690 N N . PHE A 1 504 ? -2.263 -16.308 7.029 1.00 80.81 504 PHE A N 1
ATOM 3691 C CA . PHE A 1 504 ? -2.526 -14.942 6.592 1.00 80.81 504 PHE A CA 1
ATOM 3692 C C . PHE A 1 504 ? -1.239 -14.100 6.549 1.00 80.81 504 PHE A C 1
ATOM 3694 O O . PHE A 1 504 ? -0.914 -13.520 5.520 1.00 80.81 504 PHE A O 1
ATOM 3701 N N . PHE A 1 505 ? -0.449 -14.095 7.627 1.00 81.69 505 PHE A N 1
ATOM 3702 C CA . PHE A 1 505 ? 0.788 -13.302 7.700 1.00 81.69 505 PHE A CA 1
ATOM 3703 C C . PHE A 1 505 ? 1.926 -13.804 6.802 1.00 81.69 505 PHE A C 1
ATOM 3705 O O . PHE A 1 505 ? 2.761 -13.013 6.372 1.00 81.69 505 PHE A O 1
ATOM 3712 N N . SER A 1 506 ? 1.997 -15.110 6.542 1.00 78.38 506 SER A N 1
ATOM 3713 C CA . SER A 1 506 ? 3.056 -15.706 5.716 1.00 78.38 506 SER A CA 1
ATOM 3714 C C . SER A 1 506 ? 2.806 -15.598 4.216 1.00 78.38 506 SER A C 1
ATOM 3716 O O . SER A 1 506 ? 3.707 -15.906 3.439 1.00 78.38 506 SER A O 1
ATOM 3718 N N . GLY A 1 507 ? 1.612 -15.161 3.799 1.00 71.94 507 GLY A N 1
ATOM 3719 C CA . GLY A 1 507 ? 1.239 -15.113 2.385 1.00 71.94 507 GLY A CA 1
ATOM 3720 C C . GLY A 1 507 ? 1.201 -16.500 1.740 1.00 71.94 507 GLY A C 1
ATOM 3721 O O . GLY A 1 507 ? 1.407 -16.630 0.537 1.00 71.94 507 GLY A O 1
ATOM 3722 N N . CYS A 1 508 ? 0.993 -17.557 2.535 1.00 77.31 508 CYS A N 1
ATOM 3723 C CA . CYS A 1 508 ? 0.931 -18.918 2.009 1.00 77.31 508 CYS A CA 1
ATOM 3724 C C . CYS A 1 508 ? -0.355 -19.168 1.208 1.00 77.31 508 CYS A C 1
ATOM 3726 O O . CYS A 1 508 ? -0.363 -20.036 0.336 1.00 77.31 508 CYS A O 1
ATOM 3728 N N . GLU A 1 509 ? -1.446 -18.447 1.477 1.00 68.44 509 GLU A N 1
ATOM 3729 C CA . GLU A 1 509 ? -2.587 -18.368 0.558 1.00 68.44 509 GLU A CA 1
ATOM 3730 C C . GLU A 1 509 ? -2.358 -17.258 -0.466 1.00 68.44 509 GLU A C 1
ATOM 3732 O O . GLU A 1 509 ? -1.996 -16.145 -0.095 1.00 68.44 509 GLU A O 1
ATOM 3737 N N . GLU A 1 510 ? -2.614 -17.558 -1.746 1.00 54.97 510 GLU A N 1
ATOM 3738 C CA . GLU A 1 510 ? -3.003 -16.505 -2.684 1.00 54.97 510 GLU A CA 1
ATOM 3739 C C . GLU A 1 510 ? -4.178 -15.785 -2.031 1.00 54.97 510 GLU A C 1
ATOM 3741 O O . GLU A 1 510 ? -5.198 -16.413 -1.724 1.00 54.97 510 GLU A O 1
ATOM 3746 N N . TYR A 1 511 ? -3.997 -14.499 -1.733 1.00 51.84 511 TYR A N 1
ATOM 3747 C CA . TYR A 1 511 ? -5.089 -13.668 -1.264 1.00 51.84 511 TYR A CA 1
ATOM 3748 C C . TYR A 1 511 ? -6.236 -13.851 -2.247 1.00 51.84 511 TYR A C 1
ATOM 3750 O O . TYR A 1 511 ? -6.085 -13.623 -3.442 1.00 51.84 511 TYR A O 1
ATOM 3758 N N . SER A 1 512 ? -7.375 -14.328 -1.757 1.00 45.38 512 SER A N 1
ATOM 3759 C CA . SER A 1 512 ? -8.567 -14.414 -2.586 1.00 45.38 512 SER A CA 1
ATOM 3760 C C . SER A 1 512 ? -8.867 -13.024 -3.147 1.00 45.38 512 SER A C 1
ATOM 3762 O O . SER A 1 512 ? -8.894 -12.085 -2.353 1.00 45.38 512 SER A O 1
ATOM 3764 N N . ASP A 1 513 ? -9.144 -12.904 -4.448 1.00 47.03 513 ASP A N 1
ATOM 3765 C CA . ASP A 1 513 ? -9.286 -11.643 -5.212 1.00 47.03 513 ASP A CA 1
ATOM 3766 C C . ASP A 1 513 ? -10.196 -10.558 -4.588 1.00 47.03 513 ASP A C 1
ATOM 3768 O O . ASP A 1 513 ? -10.205 -9.409 -5.020 1.00 47.03 513 ASP A O 1
ATOM 3772 N N . TRP A 1 514 ? -11.010 -10.903 -3.588 1.00 48.06 514 TRP A N 1
ATOM 3773 C CA . TRP A 1 514 ? -11.859 -9.969 -2.847 1.00 48.06 514 TRP A CA 1
ATOM 3774 C C . TRP A 1 514 ? -11.167 -9.302 -1.644 1.00 48.06 514 TRP A C 1
ATOM 3776 O O . TRP A 1 514 ? -11.762 -8.418 -1.020 1.00 48.06 514 TRP A O 1
ATOM 3786 N N . TRP A 1 515 ? -9.941 -9.702 -1.296 1.00 43.12 515 TRP A N 1
ATOM 3787 C CA . TRP A 1 515 ? -9.175 -9.095 -0.212 1.00 43.12 515 TRP A CA 1
ATOM 3788 C C . TRP A 1 515 ? -8.475 -7.822 -0.711 1.00 43.12 515 TRP A C 1
ATOM 3790 O O . TRP A 1 515 ? -7.770 -7.883 -1.714 1.00 43.12 515 TRP A O 1
ATOM 3800 N N . PRO A 1 516 ? -8.630 -6.666 -0.040 1.00 54.62 516 PRO A N 1
ATOM 3801 C CA . PRO A 1 516 ? -7.978 -5.433 -0.472 1.00 54.62 516 PRO A CA 1
ATOM 3802 C C . PRO A 1 516 ? -6.455 -5.585 -0.490 1.00 54.62 516 PRO A C 1
ATOM 3804 O O . PRO A 1 516 ? -5.883 -5.976 0.528 1.00 54.62 516 PRO A O 1
ATOM 3807 N N . ASP A 1 517 ? -5.807 -5.192 -1.589 1.00 52.62 517 ASP A N 1
ATOM 3808 C CA . ASP A 1 517 ? -4.341 -5.229 -1.743 1.00 52.62 517 ASP A CA 1
ATOM 3809 C C . ASP A 1 517 ? -3.608 -4.516 -0.593 1.00 52.62 517 ASP A C 1
ATOM 3811 O O . ASP A 1 517 ? -2.555 -4.948 -0.142 1.00 52.62 517 ASP A O 1
ATOM 3815 N N . ALA A 1 518 ? -4.231 -3.484 -0.014 1.00 48.81 518 ALA A N 1
ATOM 3816 C CA . ALA A 1 518 ? -3.720 -2.740 1.139 1.00 48.81 518 ALA A CA 1
ATOM 3817 C C . ALA A 1 518 ? -3.574 -3.562 2.440 1.00 48.81 518 ALA A C 1
ATOM 3819 O O . ALA A 1 518 ? -2.953 -3.095 3.391 1.00 48.81 518 ALA A O 1
ATOM 3820 N N . LEU A 1 519 ? -4.180 -4.750 2.520 1.00 46.09 519 LEU A N 1
ATOM 3821 C CA . LEU A 1 519 ? -4.048 -5.675 3.651 1.00 46.09 519 LEU A CA 1
ATOM 3822 C C . LEU A 1 519 ? -3.161 -6.879 3.316 1.00 46.09 519 LEU A C 1
ATOM 3824 O O . LEU A 1 519 ? -3.001 -7.759 4.164 1.00 46.09 519 LEU A O 1
ATOM 3828 N N . GLN A 1 520 ? -2.598 -6.925 2.105 1.00 53.69 520 GLN A N 1
ATOM 3829 C CA . GLN A 1 520 ? -1.663 -7.964 1.719 1.00 53.69 520 GLN A CA 1
ATOM 3830 C C . GLN A 1 520 ? -0.301 -7.660 2.339 1.00 53.69 520 GLN A C 1
ATOM 3832 O O . GLN A 1 520 ? 0.418 -6.756 1.922 1.00 53.69 520 GLN A O 1
ATOM 3837 N N . PHE A 1 521 ? 0.057 -8.410 3.376 1.00 52.50 521 PHE A N 1
ATOM 3838 C CA . PHE A 1 521 ? 1.386 -8.328 3.962 1.00 52.50 521 PHE A CA 1
ATOM 3839 C C . PHE A 1 521 ? 2.387 -9.024 3.039 1.00 52.50 521 PHE A C 1
ATOM 3841 O O . PHE A 1 521 ? 2.429 -10.251 2.954 1.00 52.50 521 PHE A O 1
ATOM 3848 N N . THR A 1 522 ? 3.223 -8.243 2.359 1.00 53.00 522 THR A N 1
ATOM 3849 C CA . THR A 1 522 ? 4.430 -8.753 1.708 1.00 53.00 522 THR A CA 1
ATOM 3850 C C . THR A 1 522 ? 5.508 -8.973 2.764 1.00 53.00 522 THR A C 1
ATOM 3852 O O . THR A 1 522 ? 5.941 -8.029 3.426 1.00 53.00 522 THR A O 1
ATOM 3855 N N . MET A 1 523 ? 5.948 -10.223 2.942 1.00 48.41 523 MET A N 1
ATOM 3856 C CA . MET A 1 523 ? 7.102 -10.520 3.795 1.00 48.41 523 MET A CA 1
ATOM 3857 C C . MET A 1 523 ? 8.325 -9.708 3.335 1.00 48.41 523 MET A C 1
ATOM 3859 O O . MET A 1 523 ? 8.625 -9.725 2.140 1.00 48.41 523 MET A O 1
ATOM 3863 N N . PRO A 1 524 ? 9.067 -9.062 4.257 1.00 56.81 524 PRO A N 1
ATOM 3864 C CA . PRO A 1 524 ? 10.324 -8.395 3.938 1.00 56.81 524 PRO A CA 1
ATOM 3865 C C . PRO A 1 524 ? 11.291 -9.347 3.227 1.00 56.81 524 PRO A C 1
ATOM 3867 O O . PRO A 1 524 ? 11.478 -10.490 3.662 1.00 56.81 524 PRO A O 1
ATOM 3870 N N . ASP A 1 525 ? 11.966 -8.878 2.177 1.00 56.12 525 ASP A N 1
ATOM 3871 C CA . ASP A 1 525 ? 12.865 -9.718 1.374 1.00 56.12 525 ASP A CA 1
ATOM 3872 C C . ASP A 1 525 ? 14.035 -10.309 2.180 1.00 56.12 525 ASP A C 1
ATOM 3874 O O . ASP A 1 525 ? 14.581 -11.348 1.816 1.00 56.12 525 ASP A O 1
ATOM 3878 N N . SER A 1 526 ? 14.379 -9.727 3.333 1.00 54.16 526 SER A N 1
ATOM 3879 C CA . SER A 1 526 ? 15.365 -10.280 4.271 1.00 54.16 526 SER A CA 1
ATOM 3880 C C . SER A 1 526 ? 14.930 -11.617 4.895 1.00 54.16 526 SER A C 1
ATOM 3882 O O . SER A 1 526 ? 15.756 -12.522 5.049 1.00 54.16 526 SER A O 1
ATOM 3884 N N . LEU A 1 527 ? 13.636 -11.777 5.198 1.00 50.31 527 LEU A N 1
ATOM 3885 C CA . LEU A 1 527 ? 13.042 -13.035 5.668 1.00 50.31 527 LEU A CA 1
ATOM 3886 C C . LEU A 1 527 ? 12.896 -14.036 4.518 1.00 50.31 527 LEU A C 1
ATOM 3888 O O . LEU A 1 527 ? 13.170 -15.226 4.692 1.00 50.31 527 LEU A O 1
ATOM 3892 N N . ARG A 1 528 ? 12.559 -13.548 3.319 1.00 54.66 528 ARG A N 1
ATOM 3893 C CA . ARG A 1 528 ? 12.479 -14.361 2.097 1.00 54.66 528 ARG A CA 1
ATOM 3894 C C . ARG A 1 528 ? 13.854 -14.931 1.710 1.00 54.66 528 ARG A C 1
ATOM 3896 O O . ARG A 1 528 ? 13.964 -16.116 1.397 1.00 54.66 528 ARG A O 1
ATOM 3903 N N . ALA A 1 529 ? 14.918 -14.138 1.845 1.00 53.97 529 ALA A N 1
ATOM 3904 C CA . ALA A 1 529 ? 16.299 -14.550 1.593 1.00 53.97 529 ALA A CA 1
ATOM 3905 C C . ALA A 1 529 ? 16.825 -15.579 2.610 1.00 53.97 529 ALA A C 1
ATOM 3907 O O . ALA A 1 529 ? 17.623 -16.438 2.240 1.00 53.97 529 ALA A O 1
ATOM 3908 N N . HIS A 1 530 ? 16.372 -15.541 3.871 1.00 55.09 530 HIS A N 1
ATOM 3909 C CA . HIS A 1 530 ? 16.684 -16.589 4.855 1.00 55.09 530 HIS A CA 1
ATOM 3910 C C . HIS A 1 530 ? 15.990 -17.921 4.539 1.00 55.09 530 HIS A C 1
ATOM 3912 O O . HIS A 1 530 ? 16.548 -18.977 4.816 1.00 55.09 530 HIS A O 1
ATOM 3918 N N . CYS A 1 531 ? 14.811 -17.885 3.913 1.00 53.78 531 CYS A N 1
ATOM 3919 C CA . CYS A 1 531 ? 14.077 -19.091 3.527 1.00 53.78 531 CYS A CA 1
ATOM 3920 C C . CYS A 1 531 ? 14.575 -19.721 2.214 1.00 53.78 531 CYS A C 1
ATOM 3922 O O . CYS A 1 531 ? 14.326 -20.901 1.984 1.00 53.78 531 CYS A O 1
ATOM 3924 N N . GLY A 1 532 ? 15.257 -18.955 1.355 1.00 44.19 532 GLY A N 1
ATOM 3925 C CA . GLY A 1 532 ? 15.714 -19.409 0.036 1.00 44.19 532 GLY A CA 1
ATOM 3926 C C . GLY A 1 532 ? 17.161 -19.907 -0.040 1.00 44.19 532 GLY A C 1
ATOM 3927 O O . GLY A 1 532 ? 17.557 -20.407 -1.088 1.00 44.19 532 GLY A O 1
ATOM 3928 N N . ARG A 1 533 ? 17.973 -19.755 1.018 1.00 39.62 533 ARG A N 1
ATOM 3929 C CA . ARG A 1 533 ? 19.429 -19.995 0.930 1.00 39.62 533 ARG A CA 1
ATOM 3930 C C . ARG A 1 533 ? 19.889 -21.431 1.208 1.00 39.62 533 ARG A C 1
ATOM 3932 O O . ARG A 1 533 ? 20.990 -21.761 0.785 1.00 39.62 533 ARG A O 1
ATOM 3939 N N . ASP A 1 534 ? 19.060 -22.263 1.843 1.00 41.00 534 ASP A N 1
ATOM 3940 C CA . ASP A 1 534 ? 19.430 -23.626 2.277 1.00 41.00 534 ASP A CA 1
ATOM 3941 C C . ASP A 1 534 ? 18.431 -24.725 1.830 1.00 41.00 534 ASP A C 1
ATOM 3943 O O . ASP A 1 534 ? 18.338 -25.778 2.466 1.00 41.00 534 ASP A O 1
ATOM 3947 N N . GLY A 1 535 ? 17.665 -24.484 0.756 1.00 39.72 535 GLY A N 1
ATOM 3948 C CA . GLY A 1 535 ? 16.764 -25.472 0.134 1.00 39.72 535 GLY A CA 1
ATOM 3949 C C . GLY A 1 535 ? 17.465 -26.384 -0.863 1.00 39.72 535 GLY A C 1
ATOM 3950 O O . GLY A 1 535 ? 18.066 -25.831 -1.811 1.00 39.72 535 GLY A O 1
#